Protein AF-0000000071166901 (afdb_homodimer)

pLDDT: mean 94.12, std 5.88, range [45.12, 98.94]

Sequence (712 aa):
MADQLKIGKENVPINIIWLRDNCRCSECYDHDNNSRKITTRQFLKSINTKIQDYTQADNNLYIEWSDGHKSVYDTKWVIDTWTENKIKIEPITCFGEELEKLPTKVSYNNLTQKECLKELIKSILKYGVGIITNAKPTLEATEKLVRFIAQPQETNFGTMWTVGLNENHKDPAYLNGPLIVHNDSTYYNESTGLQVFHMFERDINGKGGLSTIVDGFKVAEILKQENPLHFKNLTEIEIESEYIEPGFHYKCKGPVIKIDPTTKEIYQIRFNIYDRSALPPSRANEFYKSYAHFLEILDREELYWKHGLKPGTVVIYNNWRVLHGRTSFTGKRVFGGCYLSMTEFLSKARTLKLISMADQLKIGKENVPINIIWLRDNCRCSECYDHDNNSRKITTRQFLKSINTKIQDYTQADNNLYIEWSDGHKSVYDTKWVIDTWTENKIKIEPITCFGEELEKLPTKVSYNNLTQKECLKELIKSILKYGVGIITNAKPTLEATEKLVRFIAQPQETNFGTMWTVGLNENHKDPAYLNGPLIVHNDSTYYNESTGLQVFHMFERDINGKGGLSTIVDGFKVAEILKQENPLHFKNLTEIEIESEYIEPGFHYKCKGPVIKIDPTTKEIYQIRFNIYDRSALPPSRANEFYKSYAHFLEILDREELYWKHGLKPGTVVIYNNWRVLHGRTSFTGKRVFGGCYLSMTEFLSKARTLKLIS

Nearest PDB structures (foldseek):
  3o2g-assembly1_A  TM=8.880E-01  e=1.809E-33  Homo sapiens
  6npb-assembly1_A  TM=8.676E-01  e=1.661E-31  Leisingera caerulea
  6npc-assembly1_B  TM=8.577E-01  e=1.012E-28  Leisingera caerulea
  7qtg-assembly1_B-2  TM=7.628E-01  e=5.100E-13  Streptomyces sp. Tu6071
  7qtd-assembly1_B  TM=7.750E-01  e=1.440E-12  Streptomyces sp. Tu6071

Secondary structure (DSSP, 8-state):
--EEEEETTEEEEE-HHHHHHT--STTTEETTTTEE---HHHHHHHTT--EEEEEEETTEEEEEETTS-EEEEEHHHHHHHHTT-----------HHHHHHSS-EEEGGGTTSHHHHHHHHHHHHHHSEEEEES--SSHHHHHHHHTTT-PPPPBTTBSEEEESS----SSGGGSSS-EEEE-S-TTSSS--SEEEEEEEEE-TT--B--EEEEEHHHHHHHHHHH-HHHHHHHHH--EEEEEEETTEEEEEEE-SEEE-TTT--EEEE---GGGB-SPPPTTHHHHHHHHHHHHHHHT-GGGEEEE---TT-EEEEETTTEEEEE--B-S-EEEEEEEE-HHHHHHHHHHTTS--/--EEEEETTEEEEE-HHHHHHT--STTTEETTTTEE---HHHHHHHTT--EEEEEEETTEEEEEETTS-EEEEEHHHHHHHHTT-----------HHHHHHSS-EEEGGGTTSHHHHHHHHHHHHHHSEEEEES--SSHHHHHHHHTTT-PPPPBTTBSEEEESS----SSGGGSSS-EEEE-S-TTSSS--SEEEEEEEEE-TT--B--EEEEEHHHHHHHHHHH-HHHHHHHHH--EEEEEEETTEEEEEEE-SEEE-TTT--EEEE---GGGB-SPPPTTHHHHHHHHHHHHHHHT-GGGEEEE---TT-EEEEETTTEEEEE--B-S-EEEEEEEE-HHHHHHHHHHTTS--

Structure (mmCIF, N/CA/C/O backbone):
data_AF-0000000071166901-model_v1
#
loop_
_entity.id
_entity.type
_entity.pdbx_description
1 polymer 'Trimethyllysine dioxygenase, mitochondrial'
#
loop_
_atom_site.group_PDB
_atom_site.id
_atom_site.type_symbol
_atom_site.label_atom_id
_atom_site.label_alt_id
_atom_site.label_comp_id
_atom_site.label_asym_id
_atom_site.label_entity_id
_atom_site.label_seq_id
_atom_site.pdbx_PDB_ins_code
_atom_site.Cartn_x
_atom_site.Cartn_y
_atom_site.Cartn_z
_atom_site.occupancy
_atom_site.B_iso_or_equiv
_atom_site.auth_seq_id
_atom_site.auth_comp_id
_atom_site.auth_asym_id
_atom_site.auth_atom_id
_atom_site.pdbx_PDB_model_num
ATOM 1 N N . MET A 1 1 ? -1.832 8.367 34.094 1 45.12 1 MET A N 1
ATOM 2 C CA . MET A 1 1 ? -3.184 8.25 34.625 1 45.12 1 MET A CA 1
ATOM 3 C C . MET A 1 1 ? -4.18 9.039 33.781 1 45.12 1 MET A C 1
ATOM 5 O O . MET A 1 1 ? -3.887 10.156 33.375 1 45.12 1 MET A O 1
ATOM 9 N N . ALA A 1 2 ? -5.094 8.273 33.25 1 58.12 2 ALA A N 1
ATOM 10 C CA . ALA A 1 2 ? -6.152 8.914 32.469 1 58.12 2 ALA A CA 1
ATOM 11 C C . ALA A 1 2 ? -6.84 10.008 33.281 1 58.12 2 ALA A C 1
ATOM 13 O O . ALA A 1 2 ? -7.156 9.812 34.438 1 58.12 2 ALA A O 1
ATOM 14 N N . ASP A 1 3 ? -6.656 11.211 32.75 1 73.38 3 ASP A N 1
ATOM 15 C CA . ASP A 1 3 ? -7.461 12.281 33.344 1 73.38 3 ASP A CA 1
ATOM 16 C C . ASP A 1 3 ? -8.953 12.039 33.125 1 73.38 3 ASP A C 1
ATOM 18 O O . ASP A 1 3 ? -9.328 11.195 32.281 1 73.38 3 ASP A O 1
ATOM 22 N N . GLN A 1 4 ? -9.68 12.25 34.125 1 79.5 4 GLN A N 1
ATOM 23 C CA . GLN A 1 4 ? -11.133 12.117 34 1 79.5 4 GLN A CA 1
ATOM 24 C C . GLN A 1 4 ? -11.812 13.484 33.969 1 79.5 4 GLN A C 1
ATOM 26 O O . GLN A 1 4 ? -11.391 14.406 34.656 1 79.5 4 GLN A O 1
ATOM 31 N N . LEU A 1 5 ? -12.703 13.602 32.969 1 83.12 5 LEU A N 1
ATOM 32 C CA . LEU A 1 5 ? -13.562 14.781 32.938 1 83.12 5 LEU A CA 1
ATOM 33 C C . LEU A 1 5 ? -15.008 14.406 33.25 1 83.12 5 LEU A C 1
ATOM 35 O O . LEU A 1 5 ? -15.5 13.367 32.812 1 83.12 5 LEU A O 1
ATOM 39 N N . LYS A 1 6 ? -15.5 15.086 34.188 1 82.38 6 LYS A N 1
ATOM 40 C CA . LYS A 1 6 ? -16.922 14.875 34.469 1 82.38 6 LYS A CA 1
ATOM 41 C C . LYS A 1 6 ? -17.797 15.5 33.375 1 82.38 6 LYS A C 1
ATOM 43 O O . LYS A 1 6 ? -17.781 16.719 33.188 1 82.38 6 LYS A O 1
ATOM 48 N N . ILE A 1 7 ? -18.391 14.672 32.625 1 78.81 7 ILE A N 1
ATOM 49 C CA . ILE A 1 7 ? -19.312 15.109 31.562 1 78.81 7 ILE A CA 1
ATOM 50 C C . ILE A 1 7 ? -20.719 14.625 31.875 1 78.81 7 ILE A C 1
ATOM 52 O O . ILE A 1 7 ? -21 13.422 31.797 1 78.81 7 ILE A O 1
ATOM 56 N N . GLY A 1 8 ? -21.531 15.664 32.188 1 75.56 8 GLY A N 1
ATOM 57 C CA . GLY A 1 8 ? -22.812 15.258 32.719 1 75.56 8 GLY A CA 1
ATOM 58 C C . GLY A 1 8 ? -22.688 14.453 34 1 75.56 8 GLY A C 1
ATOM 59 O O . GLY A 1 8 ? -22.062 14.891 34.969 1 75.56 8 GLY A O 1
ATOM 60 N N . LYS A 1 9 ? -23.266 13.25 34.031 1 74.88 9 LYS A N 1
ATOM 61 C CA . LYS A 1 9 ? -23.234 12.391 35.219 1 74.88 9 LYS A CA 1
ATOM 62 C C . LYS A 1 9 ? -22.141 11.336 35.094 1 74.88 9 LYS A C 1
ATOM 64 O O . LYS A 1 9 ? -21.969 10.5 36 1 74.88 9 LYS A O 1
ATOM 69 N N . GLU A 1 10 ? -21.406 11.531 33.969 1 77.75 10 GLU A N 1
ATOM 70 C CA . GLU A 1 10 ? -20.438 10.469 33.719 1 77.75 10 GLU A CA 1
ATOM 71 C C . GLU A 1 10 ? -19.016 11 33.781 1 77.75 10 GLU A C 1
ATOM 73 O O . GLU A 1 10 ? -18.75 12.141 33.406 1 77.75 10 GLU A O 1
ATOM 78 N N . ASN A 1 11 ? -18.219 10.227 34.5 1 83 11 ASN A N 1
ATOM 79 C CA . ASN A 1 11 ? -16.781 10.461 34.438 1 83 11 ASN A CA 1
ATOM 80 C C . ASN A 1 11 ? -16.141 9.789 33.219 1 83 11 ASN A C 1
ATOM 82 O O . ASN A 1 11 ? -16.109 8.562 33.156 1 83 11 ASN A O 1
ATOM 86 N N . VAL A 1 12 ? -15.797 10.617 32.312 1 81.44 12 VAL A N 1
ATOM 87 C CA . VAL A 1 12 ? -15.25 10.078 31.078 1 81.44 12 VAL A CA 1
ATOM 88 C C . VAL A 1 12 ? -13.727 10.156 31.109 1 81.44 12 VAL A C 1
ATOM 90 O O . VAL A 1 12 ? -13.156 11.227 31.312 1 81.44 12 VAL A O 1
ATOM 93 N N . PRO A 1 13 ? -13.156 8.969 31.062 1 87.44 13 PRO A N 1
ATOM 94 C CA . PRO A 1 13 ? -11.703 9.008 30.891 1 87.44 13 PRO A CA 1
ATOM 95 C C . PRO A 1 13 ? -11.273 9.648 29.578 1 87.44 13 PRO A C 1
ATOM 97 O O . PRO A 1 13 ? -11.859 9.359 28.531 1 87.44 13 PRO A O 1
ATOM 100 N N . ILE A 1 14 ? -10.453 10.695 29.656 1 89.75 14 ILE A N 1
ATOM 101 C CA . ILE A 1 14 ? -9.977 11.367 28.453 1 89.75 14 ILE A CA 1
ATOM 102 C C . ILE A 1 14 ? -8.516 11.773 28.625 1 89.75 14 ILE A C 1
ATOM 104 O O . ILE A 1 14 ? -8.086 12.086 29.734 1 89.75 14 ILE A O 1
ATOM 108 N N . ASN A 1 15 ? -7.781 11.648 27.656 1 93 15 ASN A N 1
ATOM 109 C CA . ASN A 1 15 ? -6.418 12.172 27.641 1 93 15 ASN A CA 1
ATOM 110 C C . ASN A 1 15 ? -6.387 13.672 27.375 1 93 15 ASN A C 1
ATOM 112 O O . ASN A 1 15 ? -6.859 14.125 26.328 1 93 15 ASN A O 1
ATOM 116 N N . ILE A 1 16 ? -5.777 14.375 28.25 1 92.88 16 ILE A N 1
ATOM 117 C CA . ILE A 1 16 ? -5.816 15.836 28.219 1 92.88 16 ILE 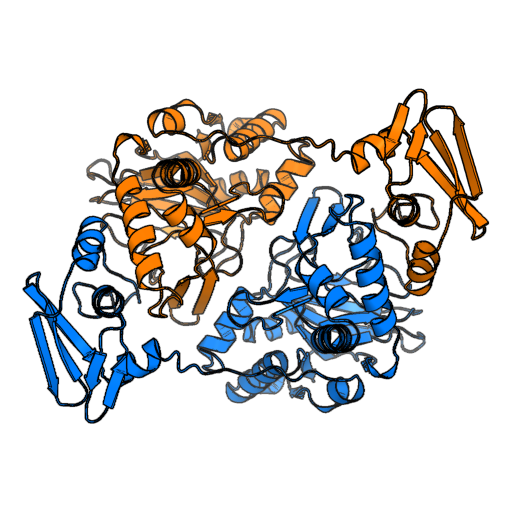A CA 1
ATOM 118 C C . ILE A 1 16 ? -5.008 16.344 27.031 1 92.88 16 ILE A C 1
ATOM 120 O O . ILE A 1 16 ? -5.406 17.312 26.375 1 92.88 16 ILE A O 1
ATOM 124 N N . ILE A 1 17 ? -3.916 15.75 26.781 1 94.56 17 ILE A N 1
ATOM 125 C CA . ILE A 1 17 ? -3.078 16.172 25.672 1 94.56 17 ILE A CA 1
ATOM 126 C C . ILE A 1 17 ? -3.832 15.984 24.359 1 94.56 17 ILE A C 1
ATOM 128 O O . ILE A 1 17 ? -3.826 16.859 23.5 1 94.56 17 ILE A O 1
ATOM 132 N N . TRP A 1 18 ? -4.504 14.812 24.266 1 95.44 18 TRP A N 1
ATOM 133 C CA . TRP A 1 18 ? -5.309 14.531 23.094 1 95.44 18 TRP A CA 1
ATOM 134 C C . TRP A 1 18 ? -6.395 15.586 22.906 1 95.44 18 TRP A C 1
ATOM 136 O O . TRP A 1 18 ? -6.613 16.078 21.797 1 95.44 18 TRP A O 1
ATOM 146 N N . LEU A 1 19 ? -6.992 15.859 23.984 1 95.06 19 LEU A N 1
ATOM 147 C CA . LEU A 1 19 ? -8.078 16.828 23.938 1 95.06 19 LEU A CA 1
ATOM 148 C C . LEU A 1 19 ? -7.57 18.188 23.438 1 95.06 19 LEU A C 1
ATOM 150 O O . LEU A 1 19 ? -8.172 18.781 22.531 1 95.06 19 LEU A O 1
ATOM 154 N N . ARG A 1 20 ? -6.488 18.656 23.906 1 95.81 20 ARG A N 1
ATOM 155 C CA . ARG A 1 20 ? -5.898 19.922 23.5 1 95.81 20 ARG A CA 1
ATOM 156 C C . ARG A 1 20 ? -5.453 19.891 22.047 1 95.81 20 ARG A C 1
ATOM 158 O O . ARG A 1 20 ? -5.703 20.828 21.281 1 95.81 20 ARG A O 1
ATOM 165 N N . ASP A 1 21 ? -4.805 18.812 21.688 1 95.5 21 ASP A N 1
ATOM 166 C CA . ASP A 1 21 ? -4.266 18.641 20.344 1 95.5 21 ASP A CA 1
ATOM 167 C C . ASP A 1 21 ? -5.383 18.609 19.312 1 95.5 21 ASP A C 1
ATOM 169 O O . ASP A 1 21 ? -5.152 18.875 18.125 1 95.5 21 ASP A O 1
ATOM 173 N N . ASN A 1 22 ? -6.594 18.281 19.734 1 95.69 22 ASN A N 1
ATOM 174 C CA . ASN A 1 22 ? -7.707 18.156 18.797 1 95.69 22 ASN A CA 1
ATOM 175 C C . ASN A 1 22 ? -8.711 19.297 18.984 1 95.69 22 ASN A C 1
ATOM 177 O O . ASN A 1 22 ? -9.906 19.125 18.703 1 95.69 22 ASN A O 1
ATOM 181 N N . CYS A 1 23 ? -8.219 20.391 19.516 1 96 23 CYS A N 1
ATOM 182 C CA . CYS A 1 23 ? -9.062 21.578 19.547 1 96 23 CYS A CA 1
ATOM 183 C C . CYS A 1 23 ? -9.57 21.906 18.156 1 96 23 CYS A C 1
ATOM 185 O O . CYS A 1 23 ? -8.812 21.859 17.172 1 96 23 CYS A O 1
ATOM 187 N N . ARG A 1 24 ? -10.828 22.297 18.031 1 93.69 24 ARG A N 1
ATOM 188 C CA . ARG A 1 24 ? -11.461 22.516 16.734 1 93.69 24 ARG A CA 1
ATOM 189 C C . ARG A 1 24 ? -11.82 23.984 16.547 1 93.69 24 ARG A C 1
ATOM 191 O O . ARG A 1 24 ? -12.641 24.328 15.695 1 93.69 24 ARG A O 1
ATOM 198 N N . CYS A 1 25 ? -11.219 24.828 17.359 1 95.31 25 CYS A N 1
ATOM 199 C CA . CYS A 1 25 ? -11.492 26.25 17.156 1 95.31 25 CYS A CA 1
ATOM 200 C C . CYS A 1 25 ? -10.875 26.734 15.852 1 95.31 25 CYS A C 1
ATOM 202 O O . CYS A 1 25 ? -10.102 26.016 15.211 1 95.31 25 CYS A O 1
ATOM 204 N N . SER A 1 26 ? -11.156 27.938 15.375 1 93.56 26 SER A N 1
ATOM 205 C CA . SER A 1 26 ? -10.758 28.469 14.07 1 93.56 26 SER A CA 1
ATOM 206 C C . SER A 1 26 ? -9.25 28.688 14.008 1 93.56 26 SER A C 1
ATOM 208 O O . SER A 1 26 ? -8.664 28.734 12.922 1 93.56 26 SER A O 1
ATOM 210 N N . GLU A 1 27 ? -8.586 28.781 15.18 1 93.5 27 GLU A N 1
ATOM 211 C CA . GLU A 1 27 ? -7.137 28.953 15.219 1 93.5 27 GLU A CA 1
ATOM 212 C C . GLU A 1 27 ? -6.414 27.625 15.055 1 93.5 27 GLU A C 1
ATOM 214 O O . GLU A 1 27 ? -5.266 27.594 14.609 1 93.5 27 GLU A O 1
ATOM 219 N N . CYS A 1 28 ? -7.148 26.562 15.391 1 95.38 28 CYS A N 1
ATOM 220 C CA . CYS A 1 28 ? -6.477 25.266 15.484 1 95.38 28 CYS A CA 1
ATOM 221 C C . CYS A 1 28 ? -6.887 24.359 14.336 1 95.38 28 CYS A C 1
ATOM 223 O O . CYS A 1 28 ? -6.195 23.391 14.031 1 95.38 28 CYS A O 1
ATOM 225 N N . TYR A 1 29 ? -8.016 24.672 13.75 1 95 29 TYR A N 1
ATOM 226 C CA . TYR A 1 29 ? -8.555 23.766 12.742 1 95 29 TYR A CA 1
ATOM 227 C C . TYR A 1 29 ? -9.227 24.531 11.617 1 95 29 TYR A C 1
ATOM 229 O O . TYR A 1 29 ? -10.016 25.438 11.867 1 95 29 TYR A O 1
ATOM 237 N N . ASP A 1 30 ? -8.82 24.188 10.391 1 93.38 30 ASP A N 1
ATOM 238 C CA . ASP A 1 30 ? -9.461 24.75 9.195 1 93.38 30 ASP A CA 1
ATOM 239 C C . ASP A 1 30 ? -10.664 23.922 8.781 1 93.38 30 ASP A C 1
ATOM 241 O O . ASP A 1 30 ? -10.516 22.875 8.125 1 93.38 30 ASP A O 1
ATOM 245 N N . HIS A 1 31 ? -11.828 24.344 9.047 1 92.38 31 HIS A N 1
ATOM 246 C CA . HIS A 1 31 ? -13.055 23.578 8.805 1 92.38 31 HIS A CA 1
ATOM 247 C C . HIS A 1 31 ? -13.383 23.531 7.312 1 92.38 31 HIS A C 1
ATOM 249 O O . HIS A 1 31 ? -14.094 22.625 6.859 1 92.38 31 HIS A O 1
ATOM 255 N N . ASP A 1 32 ? -12.883 24.484 6.59 1 89.44 32 ASP A N 1
ATOM 256 C CA . ASP A 1 32 ? -13.117 24.469 5.148 1 89.44 32 ASP A CA 1
ATOM 257 C C . ASP A 1 32 ? -12.297 23.391 4.461 1 89.44 32 ASP A C 1
ATOM 259 O O . ASP A 1 32 ? -12.781 22.719 3.545 1 89.44 32 ASP A O 1
ATOM 263 N N . ASN A 1 33 ? -11.094 23.188 4.984 1 88.94 33 ASN A N 1
ATOM 264 C CA . ASN A 1 33 ? -10.18 22.25 4.359 1 88.94 33 ASN A CA 1
ATOM 265 C C . ASN A 1 33 ? -10.055 20.969 5.176 1 88.94 33 ASN A C 1
ATOM 267 O O . ASN A 1 33 ? -9.359 20.031 4.773 1 88.94 33 ASN A O 1
ATOM 271 N N . ASN A 1 34 ? -10.758 20.906 6.266 1 91.94 34 ASN A N 1
ATOM 272 C CA . ASN A 1 34 ? -10.711 19.75 7.152 1 91.94 34 ASN A CA 1
ATOM 273 C C . ASN A 1 34 ? -9.273 19.375 7.516 1 91.94 34 ASN A C 1
ATOM 275 O O . ASN A 1 34 ? -8.867 18.234 7.371 1 91.94 34 ASN A O 1
ATOM 279 N N . SER A 1 35 ? -8.531 20.344 7.93 1 92.25 35 SER A N 1
ATOM 280 C CA . SER A 1 35 ? -7.129 20.125 8.25 1 92.25 35 SER A CA 1
ATOM 281 C C . SER A 1 35 ? -6.723 20.891 9.508 1 92.25 35 SER A C 1
ATOM 283 O O . SER A 1 35 ? -7.32 21.906 9.844 1 92.25 35 SER A O 1
ATOM 285 N N . ARG A 1 36 ? -5.672 20.438 10.094 1 93.75 36 ARG A N 1
ATOM 286 C CA . ARG A 1 36 ? -5.133 21.078 11.281 1 93.75 36 ARG A CA 1
ATOM 287 C C . ARG A 1 36 ? -4.336 22.328 10.914 1 93.75 36 ARG A C 1
ATOM 289 O O . ARG A 1 36 ? -3.629 22.344 9.898 1 93.75 36 ARG A O 1
ATOM 296 N N . LYS A 1 37 ? -4.582 23.312 11.688 1 92.06 37 LYS A N 1
ATOM 297 C CA . LYS A 1 37 ? -3.707 24.484 11.664 1 92.06 37 LYS A CA 1
ATOM 298 C C . LYS A 1 37 ? -2.709 24.453 12.82 1 92.06 37 LYS A C 1
ATOM 300 O O . LYS A 1 37 ? -3.074 24.688 13.969 1 92.06 37 LYS A O 1
ATOM 305 N N . ILE A 1 38 ? -1.485 24.156 12.469 1 90.19 38 ILE A N 1
ATOM 306 C CA . ILE A 1 38 ? -0.568 23.922 13.586 1 90.19 38 ILE A CA 1
ATOM 307 C C . ILE A 1 38 ? 0.869 24.156 13.125 1 90.19 38 ILE A C 1
ATOM 309 O O . ILE A 1 38 ? 1.218 23.859 11.977 1 90.19 38 ILE A O 1
ATOM 313 N N . THR A 1 39 ? 1.637 24.75 14.023 1 88.56 39 THR A N 1
ATOM 314 C CA . THR A 1 39 ? 3.084 24.828 13.852 1 88.56 39 THR A CA 1
ATOM 315 C C . THR A 1 39 ? 3.795 23.906 14.836 1 88.56 39 THR A C 1
ATOM 317 O O . THR A 1 39 ? 3.182 23.406 15.789 1 88.56 39 THR A O 1
ATOM 320 N N . THR A 1 40 ? 5.062 23.672 14.555 1 90.06 40 THR A N 1
ATOM 321 C CA . THR A 1 40 ? 5.859 22.859 15.469 1 90.06 40 THR A CA 1
ATOM 322 C C . THR A 1 40 ? 5.844 23.453 16.875 1 90.06 40 THR A C 1
ATOM 324 O O . THR A 1 40 ? 5.625 22.734 17.844 1 90.06 40 THR A O 1
ATOM 327 N N . ARG A 1 41 ? 6.008 24.688 16.938 1 89.81 41 ARG A N 1
ATOM 328 C CA . ARG A 1 41 ? 6.059 25.375 18.219 1 89.81 41 ARG A CA 1
ATOM 329 C C . ARG A 1 41 ? 4.727 25.266 18.953 1 89.81 41 ARG A C 1
ATOM 331 O O . ARG A 1 41 ? 4.695 25.016 20.156 1 89.81 41 ARG A O 1
ATOM 338 N N . GLN A 1 42 ? 3.707 25.453 18.219 1 90.69 42 GLN A N 1
ATOM 339 C CA . GLN A 1 42 ? 2.379 25.328 18.812 1 90.69 42 GLN A CA 1
ATOM 340 C C . GLN A 1 42 ? 2.137 23.922 19.328 1 90.69 42 GLN A C 1
ATOM 342 O O . GLN A 1 42 ? 1.579 23.75 20.422 1 90.69 42 GLN A O 1
ATOM 347 N N . PHE A 1 43 ? 2.537 22.969 18.562 1 93.88 43 PHE A N 1
ATOM 348 C CA . PHE A 1 43 ? 2.365 21.578 19 1 93.88 43 PHE A CA 1
ATOM 349 C C . PHE A 1 43 ? 3.154 21.312 20.266 1 93.88 43 PHE A C 1
ATOM 351 O O . PHE A 1 43 ? 2.625 20.734 21.219 1 93.88 43 PHE A O 1
ATOM 358 N N . LEU A 1 44 ? 4.43 21.734 20.297 1 93.75 44 LEU A N 1
ATOM 359 C CA . LEU A 1 44 ? 5.305 21.5 21.438 1 93.75 44 LEU A CA 1
ATOM 360 C C . LEU A 1 44 ? 4.773 22.188 22.688 1 93.75 44 LEU A C 1
ATOM 362 O O . LEU A 1 44 ? 4.926 21.688 23.797 1 93.75 44 LEU A O 1
ATOM 366 N N . LYS A 1 45 ? 4.152 23.266 22.469 1 91.56 45 LYS A N 1
ATOM 367 C CA . LYS A 1 45 ? 3.531 23.969 23.594 1 91.56 45 LYS A CA 1
ATOM 368 C C . LYS A 1 45 ? 2.293 23.234 24.094 1 91.56 45 LYS A C 1
ATOM 370 O O . LYS A 1 45 ? 2.072 23.109 25.297 1 91.56 45 LYS A O 1
ATOM 375 N N . SER A 1 46 ? 1.569 22.688 23.219 1 90.38 46 SER A N 1
ATOM 376 C CA . SER A 1 46 ? 0.286 22.078 23.547 1 90.38 46 SER A CA 1
ATOM 377 C C . SER A 1 46 ? 0.473 20.797 24.359 1 90.38 46 SER A C 1
ATOM 379 O O . SER A 1 46 ? -0.382 20.438 25.172 1 90.38 46 SER A O 1
ATOM 381 N N . ILE A 1 47 ? 1.601 20.172 24.234 1 90.88 47 ILE A N 1
ATOM 382 C CA . ILE A 1 47 ? 1.802 18.891 24.891 1 90.88 47 ILE A CA 1
ATOM 383 C C . ILE A 1 47 ? 2.043 19.094 26.391 1 90.88 47 ILE A C 1
ATOM 385 O O . ILE A 1 47 ? 1.983 18.156 27.172 1 90.88 47 ILE A O 1
ATOM 389 N N . ASN A 1 48 ? 2.273 20.297 26.75 1 90.81 48 ASN A N 1
ATOM 390 C CA . ASN A 1 48 ? 2.572 20.578 28.156 1 90.81 48 ASN A CA 1
ATOM 391 C C . ASN A 1 48 ? 1.448 21.375 28.812 1 90.81 48 ASN A C 1
ATOM 393 O O . ASN A 1 48 ? 1.614 21.891 29.922 1 90.81 48 ASN A O 1
ATOM 397 N N . THR A 1 49 ? 0.369 21.391 28.25 1 91.81 49 THR A N 1
ATOM 398 C CA . THR A 1 49 ? -0.732 22.188 28.781 1 91.81 49 THR A CA 1
ATOM 399 C C . THR A 1 49 ? -1.553 21.375 29.781 1 91.81 49 THR A C 1
ATOM 401 O O . THR A 1 49 ? -1.573 20.141 29.719 1 91.81 49 THR A O 1
ATOM 404 N N . LYS A 1 50 ? -2.176 22.062 30.688 1 93.38 50 LYS A N 1
ATOM 405 C CA . LYS A 1 50 ? -3.09 21.5 31.672 1 93.38 50 LYS A CA 1
ATOM 406 C C . LYS A 1 50 ? -4.449 22.188 31.625 1 93.38 50 LYS A C 1
ATOM 408 O O . LYS A 1 50 ? -4.57 23.297 31.094 1 93.38 50 LYS A O 1
ATOM 413 N N . ILE A 1 51 ? -5.418 21.516 32.125 1 93.44 51 ILE A N 1
ATOM 414 C CA . ILE A 1 51 ? -6.727 22.141 32.25 1 93.44 51 ILE A CA 1
ATOM 415 C C . ILE A 1 51 ? -6.734 23.078 33.469 1 93.44 51 ILE A C 1
ATOM 417 O O . ILE A 1 51 ? -6.426 22.656 34.594 1 93.44 51 ILE A O 1
ATOM 421 N N . GLN A 1 52 ? -6.988 24.297 33.188 1 94.12 52 GLN A N 1
ATOM 422 C CA . GLN A 1 52 ? -7.133 25.25 34.281 1 94.12 52 GLN A CA 1
ATOM 423 C C . GLN A 1 52 ? -8.555 25.25 34.844 1 94.12 52 GLN A C 1
ATOM 425 O O . GLN A 1 52 ? -8.75 25.344 36.062 1 94.12 52 GLN A O 1
ATOM 430 N N . ASP A 1 53 ? -9.523 25.219 33.969 1 92.06 53 ASP A N 1
ATOM 431 C CA . ASP A 1 53 ? -10.945 25.156 34.312 1 92.06 53 ASP A CA 1
ATOM 432 C C . ASP A 1 53 ? -11.766 24.609 33.125 1 92.06 53 ASP A C 1
ATOM 434 O O . ASP A 1 53 ? -11.328 24.656 31.984 1 92.06 53 ASP A O 1
ATOM 438 N N . TYR A 1 54 ? -12.867 23.953 33.469 1 91.12 54 TYR A N 1
ATOM 439 C CA . TYR A 1 54 ? -13.766 23.531 32.406 1 91.12 54 TYR A CA 1
ATOM 440 C C . TYR A 1 54 ? -15.211 23.516 32.875 1 91.12 54 TYR A C 1
ATOM 442 O O . TYR A 1 54 ? -15.469 23.312 34.062 1 91.12 54 TYR A O 1
ATOM 450 N N . THR A 1 55 ? -16.109 23.844 32.031 1 90.88 55 THR A N 1
ATOM 451 C CA . THR A 1 55 ? -17.531 23.828 32.281 1 90.88 55 THR A CA 1
ATOM 452 C C . THR A 1 55 ? -18.297 23.156 31.141 1 90.88 55 THR A C 1
ATOM 454 O O . THR A 1 55 ? -17.797 23.078 30.016 1 90.88 55 THR A O 1
ATOM 457 N N . GLN A 1 56 ? -19.328 22.531 31.484 1 90 56 GLN A N 1
ATOM 458 C CA . GLN A 1 56 ? -20.203 21.938 30.484 1 90 56 GLN A CA 1
ATOM 459 C C . GLN A 1 56 ? -21.547 22.672 30.438 1 90 56 GLN A C 1
ATOM 461 O O . GLN A 1 56 ? -22.172 22.906 31.469 1 90 56 GLN A O 1
ATOM 466 N N . ALA A 1 57 ? -21.938 23.078 29.172 1 87.56 57 ALA A N 1
ATOM 467 C CA . ALA A 1 57 ? -23.25 23.703 28.969 1 87.56 57 ALA A CA 1
ATOM 468 C C . ALA A 1 57 ? -23.734 23.469 27.531 1 87.56 57 ALA A C 1
ATOM 470 O O . ALA A 1 57 ? -22.953 23.484 26.594 1 87.56 57 ALA A O 1
ATOM 471 N N . ASP A 1 58 ? -25.109 23.344 27.281 1 86.81 58 ASP A N 1
ATOM 472 C CA . ASP A 1 58 ? -25.781 23.281 25.984 1 86.81 58 ASP A CA 1
ATOM 473 C C . ASP A 1 58 ? -25.078 22.281 25.062 1 86.81 58 ASP A C 1
ATOM 475 O O . ASP A 1 58 ? -24.766 22.609 23.922 1 86.81 58 ASP A O 1
ATOM 479 N N . ASN A 1 59 ? -24.625 21.125 25.516 1 89.5 59 ASN A N 1
ATOM 480 C CA . ASN A 1 59 ? -24.016 20.047 24.766 1 89.5 59 ASN A CA 1
ATOM 481 C C . ASN A 1 59 ? -22.562 20.359 24.406 1 89.5 59 ASN A C 1
ATOM 483 O O . ASN A 1 59 ? -21.953 19.688 23.578 1 89.5 59 ASN A O 1
ATOM 487 N N . ASN A 1 60 ? -22.062 21.453 25.062 1 94 60 ASN A N 1
ATOM 488 C CA . ASN A 1 60 ? -20.688 21.859 24.797 1 94 60 ASN A CA 1
ATOM 489 C C . ASN A 1 60 ? -19.812 21.719 26.047 1 94 60 ASN A C 1
ATOM 491 O O . ASN A 1 60 ? -20.297 21.875 27.172 1 94 60 ASN A O 1
ATOM 495 N N . LEU A 1 61 ? -18.609 21.391 25.781 1 93.62 61 LEU A N 1
ATOM 496 C CA . LEU A 1 61 ? -17.562 21.406 26.781 1 93.62 61 LEU A CA 1
ATOM 497 C C . LEU A 1 61 ? -16.625 22.609 26.578 1 93.62 61 LEU A C 1
ATOM 499 O O . LEU A 1 61 ? -16.047 22.766 25.5 1 93.62 61 LEU A O 1
ATOM 503 N N . TYR A 1 62 ? -16.609 23.484 27.562 1 95.12 62 TYR A N 1
ATOM 504 C CA . TYR A 1 62 ? -15.734 24.672 27.547 1 95.12 62 TYR A CA 1
ATOM 505 C C . TYR A 1 62 ? -14.5 24.453 28.406 1 95.12 62 TYR A C 1
ATOM 507 O O . TYR A 1 62 ? -14.609 24.172 29.594 1 95.12 62 TYR A O 1
ATOM 515 N N . ILE A 1 63 ? -13.336 24.594 27.797 1 95.5 63 ILE A N 1
ATOM 516 C CA . ILE A 1 63 ? -12.117 24.344 28.547 1 95.5 63 ILE A CA 1
ATOM 517 C C . ILE A 1 63 ? -11.188 25.547 28.453 1 95.5 63 ILE A C 1
ATOM 519 O O . ILE A 1 63 ? -10.992 26.109 27.359 1 95.5 63 ILE A O 1
ATOM 523 N N . GLU A 1 64 ? -10.688 25.938 29.562 1 96.5 64 GLU A N 1
ATOM 524 C CA . GLU A 1 64 ? -9.594 26.906 29.641 1 96.5 64 GLU A CA 1
ATOM 525 C C . GLU A 1 64 ? -8.273 26.203 29.969 1 96.5 64 GLU A C 1
ATOM 527 O O . GLU A 1 64 ? -8.18 25.469 30.953 1 96.5 64 GLU A O 1
ATOM 532 N N . TRP A 1 65 ? -7.324 26.531 29.141 1 96.19 65 TRP A N 1
ATOM 533 C CA . TRP A 1 65 ? -6.055 25.828 29.266 1 96.19 65 TRP A CA 1
ATOM 534 C C . TRP A 1 65 ? -5.023 26.688 29.984 1 96.19 65 TRP A C 1
ATOM 536 O O . TRP A 1 65 ? -5.156 27.906 30.047 1 96.19 65 TRP A O 1
ATOM 546 N N . SER A 1 66 ? -3.969 26.062 30.484 1 95.88 66 SER A N 1
ATOM 547 C CA . SER A 1 66 ? -2.934 26.719 31.281 1 95.88 66 SER A CA 1
ATOM 548 C C . SER A 1 66 ? -2.117 27.688 30.438 1 95.88 66 SER A C 1
ATOM 550 O O . SER A 1 66 ? -1.435 28.562 30.984 1 95.88 66 SER A O 1
ATOM 552 N N . ASP A 1 67 ? -2.141 27.531 29.141 1 92.75 67 ASP A N 1
ATOM 553 C CA . ASP A 1 67 ? -1.403 28.438 28.281 1 92.75 67 ASP A CA 1
ATOM 554 C C . ASP A 1 67 ? -2.273 29.625 27.844 1 92.75 67 ASP A C 1
ATOM 556 O O . ASP A 1 67 ? -1.876 30.406 27 1 92.75 67 ASP A O 1
ATOM 560 N N . GLY A 1 68 ? -3.451 29.656 28.312 1 94.19 68 GLY A N 1
ATOM 561 C CA . GLY A 1 68 ? -4.34 30.766 28.031 1 94.19 68 GLY A CA 1
ATOM 562 C C . GLY A 1 68 ? -5.309 30.484 26.891 1 94.19 68 GLY A C 1
ATOM 563 O O . GLY A 1 68 ? -6.234 31.266 26.656 1 94.19 68 GLY A O 1
ATOM 564 N N . HIS A 1 69 ? -5.199 29.422 26.188 1 95.25 69 HIS A N 1
ATOM 565 C CA . HIS A 1 69 ? -6.09 29.016 25.094 1 95.25 69 HIS A CA 1
ATOM 566 C C . HIS A 1 69 ? -7.449 28.578 25.641 1 95.25 69 HIS A C 1
ATOM 568 O O . HIS A 1 69 ? -7.555 28.141 26.781 1 95.25 69 HIS A O 1
ATOM 574 N N . LYS A 1 70 ? -8.438 28.781 24.812 1 96.38 70 LYS A N 1
ATOM 575 C CA . LYS A 1 70 ? -9.789 28.328 25.141 1 96.38 70 LYS A CA 1
ATOM 576 C C . LYS A 1 70 ? -10.352 27.453 24.016 1 96.38 70 LYS A C 1
ATOM 578 O O . LYS A 1 70 ? -10.164 27.75 22.828 1 96.38 70 LYS A O 1
ATOM 583 N N . SER A 1 71 ? -10.914 26.375 24.484 1 96.31 71 SER A N 1
ATOM 584 C CA . SER A 1 71 ? -11.5 25.438 23.531 1 96.31 71 SER A CA 1
ATOM 585 C C . SER A 1 71 ? -12.977 25.203 23.812 1 96.31 71 SER A C 1
ATOM 587 O O . SER A 1 71 ? -13.398 25.234 24.984 1 96.31 71 SER A O 1
ATOM 589 N N . VAL A 1 72 ? -13.734 25 22.766 1 96.12 72 VAL A N 1
ATOM 590 C CA . VAL A 1 72 ? -15.117 24.562 22.844 1 96.12 72 VAL A CA 1
ATOM 591 C C . VAL A 1 72 ? -15.289 23.281 22.031 1 96.12 72 VAL A C 1
ATOM 593 O O . VAL A 1 72 ? -14.945 23.234 20.844 1 96.12 72 VAL A O 1
ATOM 596 N N . TYR A 1 73 ? -15.789 22.266 22.734 1 94.81 73 TYR A N 1
ATOM 597 C CA . TYR A 1 73 ? -16.031 20.984 22.062 1 94.81 73 TYR A CA 1
ATOM 598 C C . TYR A 1 73 ? -17.5 20.609 22.125 1 94.81 73 TYR A C 1
ATOM 600 O O . TYR A 1 73 ? -18.172 20.875 23.125 1 94.81 73 TYR A O 1
ATOM 608 N N . ASP A 1 74 ? -17.969 19.984 21.062 1 94 74 ASP A N 1
ATOM 609 C CA . ASP A 1 74 ? -19.203 19.219 21.188 1 94 74 ASP A CA 1
ATOM 610 C C . ASP A 1 74 ? -19 18 22.078 1 94 74 ASP A C 1
ATOM 612 O O . ASP A 1 74 ? -18.125 17.172 21.812 1 94 74 ASP A O 1
ATOM 616 N N . THR A 1 75 ? -19.812 17.922 23.094 1 92.06 75 THR A N 1
ATOM 617 C CA . THR A 1 75 ? -19.641 16.875 24.094 1 92.06 75 THR A CA 1
ATOM 618 C C . THR A 1 75 ? -19.75 15.492 23.453 1 92.06 75 THR A C 1
ATOM 620 O O . THR A 1 75 ? -18.938 14.602 23.734 1 92.06 75 THR A O 1
ATOM 623 N N . LYS A 1 76 ? -20.734 15.305 22.672 1 90.75 76 LYS A N 1
ATOM 624 C CA . LYS A 1 76 ? -20.938 14.023 22 1 90.75 76 LYS A CA 1
ATOM 625 C C . LYS A 1 76 ? -19.734 13.672 21.109 1 90.75 76 LYS A C 1
ATOM 627 O O . LYS A 1 76 ? -19.312 12.516 21.062 1 90.75 76 LYS A O 1
ATOM 632 N N . TRP A 1 77 ? -19.203 14.625 20.438 1 92.88 77 TRP A N 1
ATOM 633 C CA . TRP A 1 77 ? -18.047 14.414 19.578 1 92.88 77 TRP A CA 1
ATOM 634 C C . TRP A 1 77 ? -16.859 13.914 20.391 1 92.88 77 TRP A C 1
ATOM 636 O O . TRP A 1 77 ? -16.156 12.984 19.969 1 92.88 77 TRP A O 1
ATOM 646 N N . VAL A 1 78 ? -16.656 14.508 21.531 1 92.56 78 VAL A N 1
ATOM 647 C CA . VAL A 1 78 ? -15.531 14.141 22.391 1 92.56 78 VAL A CA 1
ATOM 648 C C . VAL A 1 78 ? -15.68 12.695 22.844 1 92.56 78 VAL A C 1
ATOM 650 O O . VAL A 1 78 ? -14.75 11.891 22.719 1 92.56 78 VAL A O 1
ATOM 653 N N . ILE A 1 79 ? -16.859 12.375 23.297 1 89.75 79 ILE A N 1
ATOM 654 C CA . ILE A 1 79 ? -17.109 11.047 23.844 1 89.75 79 ILE A CA 1
ATOM 655 C C . ILE A 1 79 ? -17.031 10.008 22.719 1 89.75 79 ILE A C 1
ATOM 657 O O . ILE A 1 79 ? -16.328 8.992 22.859 1 89.75 79 ILE A O 1
ATOM 661 N N . ASP A 1 80 ? -17.656 10.32 21.609 1 90.75 80 ASP A N 1
ATOM 662 C CA . ASP A 1 80 ? -17.688 9.375 20.5 1 90.75 80 ASP A CA 1
ATOM 663 C C . ASP A 1 80 ? -16.281 9.148 19.938 1 90.75 80 ASP A C 1
ATOM 665 O O . ASP A 1 80 ? -15.922 8.008 19.625 1 90.75 80 ASP A O 1
ATOM 669 N N . THR A 1 81 ? -15.531 10.172 19.828 1 92 81 THR A N 1
ATOM 670 C CA . THR A 1 81 ? -14.195 10.07 19.25 1 92 81 THR A CA 1
ATOM 671 C C . THR A 1 81 ? -13.25 9.344 20.203 1 92 81 THR A C 1
ATOM 673 O O . THR A 1 81 ? -12.5 8.453 19.781 1 92 81 THR A O 1
ATOM 676 N N . TRP A 1 82 ? -13.328 9.672 21.469 1 89.94 82 TRP A N 1
ATOM 677 C CA . TRP A 1 82 ? -12.414 9.078 22.453 1 89.94 82 TRP A CA 1
ATOM 678 C C . TRP A 1 82 ? -12.719 7.598 22.641 1 89.94 82 TRP A C 1
ATOM 680 O O . TRP A 1 82 ? -11.805 6.793 22.859 1 89.94 82 TRP A O 1
ATOM 690 N N . THR A 1 83 ? -14.023 7.273 22.547 1 87.5 83 THR A N 1
ATOM 691 C CA . THR A 1 83 ? -14.398 5.879 22.781 1 87.5 83 THR A CA 1
ATOM 692 C C . THR A 1 83 ? -14.406 5.098 21.469 1 87.5 83 THR A C 1
ATOM 694 O O . THR A 1 83 ? -14.82 3.939 21.438 1 87.5 83 THR A O 1
ATOM 697 N N . GLU A 1 84 ? -14.055 5.742 20.406 1 86.25 84 GLU A N 1
ATOM 698 C CA . GLU A 1 84 ? -13.945 5.125 19.094 1 86.25 84 GLU A CA 1
ATOM 699 C C . GLU A 1 84 ? -15.266 4.492 18.656 1 86.25 84 GLU A C 1
ATOM 701 O O . GLU A 1 84 ? -15.289 3.354 18.188 1 86.25 84 GLU A O 1
ATOM 706 N N . ASN A 1 85 ? -16.266 5.25 18.938 1 85.12 85 ASN A N 1
ATOM 707 C CA . ASN A 1 85 ? -17.562 4.82 18.438 1 85.12 85 ASN A CA 1
ATOM 708 C C . ASN A 1 85 ? -17.656 4.98 16.922 1 85.12 85 ASN A C 1
ATOM 710 O O . ASN A 1 85 ? -17.797 6.098 16.422 1 85.12 85 ASN A O 1
ATOM 714 N N . LYS A 1 86 ? -17.5 3.867 16.156 1 86.12 86 LYS A N 1
ATOM 715 C CA . LYS A 1 86 ? -17.406 3.912 14.703 1 86.12 86 LYS A CA 1
ATOM 716 C C . LYS A 1 86 ? -18.484 3.047 14.047 1 86.12 86 LYS A C 1
ATOM 718 O O . LYS A 1 86 ? -18.969 2.088 14.656 1 86.12 86 LYS A O 1
ATOM 723 N N . ILE A 1 87 ? -18.844 3.576 12.961 1 90 87 ILE A N 1
ATOM 724 C CA . ILE A 1 87 ? -19.672 2.746 12.094 1 90 87 ILE A CA 1
ATOM 725 C C . ILE A 1 87 ? -18.797 1.709 11.391 1 90 87 ILE A C 1
ATOM 727 O O . ILE A 1 87 ? -17.766 2.049 10.812 1 90 87 ILE A O 1
ATOM 731 N N . LYS A 1 88 ? -19.203 0.458 11.57 1 90.75 88 LYS A N 1
ATOM 732 C CA . LYS A 1 88 ? -18.438 -0.601 10.914 1 90.75 88 LYS A CA 1
ATOM 733 C C . LYS A 1 88 ? -19.359 -1.688 10.367 1 90.75 88 LYS A C 1
ATOM 735 O O . LYS A 1 88 ? -20.438 -1.917 10.906 1 90.75 88 LYS A O 1
ATOM 740 N N . ILE A 1 89 ? -18.953 -2.209 9.297 1 93.62 89 ILE A N 1
ATOM 741 C CA . ILE A 1 89 ? -19.562 -3.43 8.766 1 93.62 89 ILE A CA 1
ATOM 742 C C . ILE A 1 89 ? -18.625 -4.617 9.031 1 93.62 89 ILE A C 1
ATOM 744 O O . ILE A 1 89 ? -17.531 -4.691 8.469 1 93.62 89 ILE A O 1
ATOM 748 N N . GLU A 1 90 ? -19.078 -5.492 9.82 1 94.31 90 GLU A N 1
ATOM 749 C CA . GLU A 1 90 ? -18.266 -6.656 10.164 1 94.31 90 GLU A CA 1
ATOM 750 C C . GLU A 1 90 ? -18.312 -7.695 9.047 1 94.31 90 GLU A C 1
ATOM 752 O O . GLU A 1 90 ? -19.375 -8.086 8.586 1 94.31 90 GLU A O 1
ATOM 757 N N . PRO A 1 91 ? -17.172 -8.102 8.648 1 96.88 91 PRO A N 1
ATOM 758 C CA . PRO A 1 91 ? -17.156 -9.18 7.656 1 96.88 91 PRO A CA 1
ATOM 759 C C . PRO A 1 91 ? -17.781 -10.477 8.18 1 96.88 91 PRO A C 1
ATOM 761 O O . PRO A 1 91 ? -17.594 -10.812 9.352 1 96.88 91 PRO A O 1
ATOM 764 N N . ILE A 1 92 ? -18.5 -11.133 7.312 1 97.81 92 ILE A N 1
ATOM 765 C CA . ILE A 1 92 ? -19.031 -12.469 7.598 1 97.81 92 ILE A CA 1
ATOM 766 C C . ILE A 1 92 ? -18.266 -13.508 6.781 1 97.81 92 ILE A C 1
ATOM 768 O O . ILE A 1 92 ? -18.297 -13.477 5.551 1 97.81 92 ILE A O 1
ATOM 772 N N . THR A 1 93 ? -17.578 -14.375 7.477 1 98.19 93 THR A N 1
ATOM 773 C CA . THR A 1 93 ? -16.828 -15.414 6.777 1 98.19 93 THR A CA 1
ATOM 774 C C . THR A 1 93 ? -17.766 -16.5 6.25 1 98.19 93 THR A C 1
ATOM 776 O O . THR A 1 93 ? -18.719 -16.875 6.922 1 98.19 93 THR A O 1
ATOM 779 N N . CYS A 1 94 ? -17.453 -16.969 5.043 1 98.25 94 CYS A N 1
ATOM 780 C CA . CYS A 1 94 ? -18.453 -17.766 4.344 1 98.25 94 CYS A CA 1
ATOM 781 C C . CYS A 1 94 ? -17.828 -19.078 3.838 1 98.25 94 CYS A C 1
ATOM 783 O O . CYS A 1 94 ? -16.703 -19.078 3.338 1 98.25 94 CYS A O 1
ATOM 785 N N . PHE A 1 95 ? -18.641 -20.109 3.934 1 98.06 95 PHE A N 1
ATOM 786 C CA . PHE A 1 95 ? -18.422 -21.297 3.123 1 98.06 95 PHE A CA 1
ATOM 787 C C . PHE A 1 95 ? -18.891 -21.078 1.693 1 98.06 95 PHE A C 1
ATOM 789 O O . PHE A 1 95 ? -19.453 -20.031 1.372 1 98.06 95 PHE A O 1
ATOM 796 N N . GLY A 1 96 ? -18.609 -22.094 0.896 1 97.75 96 GLY A N 1
ATOM 797 C CA . GLY A 1 96 ? -18.938 -21.984 -0.516 1 97.75 96 GLY A CA 1
ATOM 798 C C . GLY A 1 96 ? -20.406 -21.703 -0.767 1 97.75 96 GLY A C 1
ATOM 799 O O . GLY A 1 96 ? -20.75 -20.781 -1.52 1 97.75 96 GLY A O 1
ATOM 800 N N . GLU A 1 97 ? -21.266 -22.406 -0.13 1 97.19 97 GLU A N 1
ATOM 801 C CA . GLU A 1 97 ? -22.703 -22.25 -0.31 1 97.19 97 GLU A CA 1
ATOM 802 C C . GLU A 1 97 ? -23.172 -20.859 0.115 1 97.19 97 GLU A C 1
ATOM 804 O O . GLU A 1 97 ? -24.047 -20.266 -0.518 1 97.19 97 GLU A O 1
ATOM 809 N N . GLU A 1 98 ? -22.562 -20.391 1.118 1 97.88 98 GLU A N 1
ATOM 810 C CA . GLU A 1 98 ? -22.906 -19.062 1.624 1 97.88 98 GLU A CA 1
ATOM 811 C C . GLU A 1 98 ? -22.422 -17.969 0.673 1 97.88 98 GLU A C 1
ATOM 813 O O . GLU A 1 98 ? -23.109 -16.969 0.474 1 97.88 98 GLU A O 1
ATOM 818 N N . LEU A 1 99 ? -21.266 -18.156 0.084 1 97.44 99 LEU A N 1
ATOM 819 C CA . LEU A 1 99 ? -20.766 -17.219 -0.911 1 97.44 99 LEU A CA 1
ATOM 820 C C . LEU A 1 99 ? -21.703 -17.125 -2.104 1 97.44 99 LEU A C 1
ATOM 822 O O . LEU A 1 99 ? -21.844 -16.078 -2.723 1 97.44 99 LEU A O 1
ATOM 826 N N . GLU A 1 100 ? -22.328 -18.188 -2.383 1 96.12 100 GLU A N 1
ATOM 827 C CA . GLU A 1 100 ? -23.266 -18.25 -3.502 1 96.12 100 GLU A CA 1
ATOM 828 C C . GLU A 1 100 ? -24.562 -17.516 -3.17 1 96.12 100 GLU A C 1
ATOM 830 O O . GLU A 1 100 ? -25.109 -16.812 -4.016 1 96.12 100 GLU A O 1
ATOM 835 N N . LYS A 1 101 ? -24.984 -17.578 -1.924 1 96.88 101 LYS A N 1
ATOM 836 C CA . LYS A 1 101 ? -26.359 -17.203 -1.577 1 96.88 101 LYS A CA 1
ATOM 837 C C . LYS A 1 101 ? -26.406 -15.82 -0.946 1 96.88 101 LYS A C 1
ATOM 839 O O . LYS A 1 101 ? -27.375 -15.078 -1.137 1 96.88 101 LYS A O 1
ATOM 844 N N . LEU A 1 102 ? -25.375 -15.461 -0.257 1 96 102 LEU A N 1
ATOM 845 C CA . LEU A 1 102 ? -25.484 -14.32 0.651 1 96 102 LEU A CA 1
ATOM 846 C C . LEU A 1 102 ? -25.172 -13.016 -0.07 1 96 102 LEU A C 1
ATOM 848 O O . LEU A 1 102 ? -25.859 -12.016 0.124 1 96 102 LEU A O 1
ATOM 852 N N . PRO A 1 103 ? -24.203 -12.977 -0.98 1 95.62 103 PRO A N 1
ATOM 853 C CA . PRO A 1 103 ? -23.922 -11.695 -1.637 1 95.62 103 PRO A CA 1
ATOM 854 C C . PRO A 1 103 ? -25.109 -11.156 -2.426 1 95.62 103 PRO A C 1
ATOM 856 O O . PRO A 1 103 ? -25.859 -11.93 -3.027 1 95.62 103 PRO A O 1
ATOM 859 N N . THR A 1 104 ? -25.172 -9.859 -2.402 1 93.44 104 THR A N 1
ATOM 860 C CA . THR A 1 104 ? -26.281 -9.203 -3.084 1 93.44 104 THR A CA 1
ATOM 861 C C . THR A 1 104 ? -26.016 -9.117 -4.586 1 93.44 104 THR A C 1
ATOM 863 O O . THR A 1 104 ? -24.891 -8.883 -5.012 1 93.44 104 THR A O 1
ATOM 866 N N . LYS A 1 105 ? -27.141 -9.273 -5.324 1 95 105 LYS A N 1
ATOM 867 C CA . LYS A 1 105 ? -27.141 -9.055 -6.766 1 95 105 LYS A CA 1
ATOM 868 C C . LYS A 1 105 ? -27.938 -7.809 -7.129 1 95 105 LYS A C 1
ATOM 870 O O . LYS A 1 105 ? -29.094 -7.668 -6.73 1 95 105 LYS A O 1
ATOM 875 N N . VAL A 1 106 ? -27.25 -6.906 -7.801 1 97 106 VAL A N 1
ATOM 876 C CA . VAL A 1 106 ? -27.938 -5.684 -8.195 1 97 106 VAL A CA 1
ATOM 877 C C . VAL A 1 106 ? -27.953 -5.566 -9.719 1 97 106 VAL A C 1
ATOM 879 O O . VAL A 1 106 ? -27.109 -6.16 -10.398 1 97 106 VAL A O 1
ATOM 882 N N . SER A 1 107 ? -28.922 -4.793 -10.227 1 96.38 107 SER A N 1
ATOM 883 C CA . SER A 1 107 ? -29 -4.562 -11.664 1 96.38 107 SER A CA 1
ATOM 884 C C . SER A 1 107 ? -28.203 -3.33 -12.07 1 96.38 107 SER A C 1
ATOM 886 O O . SER A 1 107 ? -28.219 -2.311 -11.383 1 96.38 107 SER A O 1
ATOM 888 N N . TYR A 1 108 ? -27.5 -3.445 -13.156 1 95.88 108 TYR A N 1
ATOM 889 C CA . TYR A 1 108 ? -26.766 -2.316 -13.719 1 95.88 108 TYR A CA 1
ATOM 890 C C . TYR A 1 108 ? -27.656 -1.088 -13.836 1 95.88 108 TYR A C 1
ATOM 892 O O . TYR A 1 108 ? -27.234 0.031 -13.547 1 95.88 108 TYR A O 1
ATOM 900 N N . ASN A 1 109 ? -28.906 -1.265 -14.109 1 94.69 109 ASN A N 1
ATOM 901 C CA . ASN A 1 109 ? -29.844 -0.183 -14.375 1 94.69 109 ASN A CA 1
ATOM 902 C C . ASN A 1 109 ? -30.156 0.612 -13.109 1 94.69 109 ASN A C 1
ATOM 904 O O . ASN A 1 109 ? -30.641 1.739 -13.18 1 94.69 109 ASN A O 1
ATOM 908 N N . ASN A 1 110 ? -29.859 0.04 -12 1 95.38 110 ASN A N 1
ATOM 909 C CA . ASN A 1 110 ? -30.203 0.672 -10.734 1 95.38 110 ASN A CA 1
ATOM 910 C C . ASN A 1 110 ? -28.984 1.257 -10.031 1 95.38 110 ASN A C 1
ATOM 912 O O . ASN A 1 110 ? -29.094 1.836 -8.953 1 95.38 110 ASN A O 1
ATOM 916 N N . LEU A 1 111 ? -27.844 1.195 -10.617 1 94.25 111 LEU A N 1
ATOM 917 C CA . LEU A 1 111 ? -26.594 1.574 -9.945 1 94.25 111 LEU A CA 1
ATOM 918 C C . LEU A 1 111 ? -26.531 3.084 -9.734 1 94.25 111 LEU A C 1
ATOM 920 O O . LEU A 1 111 ? -25.781 3.564 -8.883 1 94.25 111 LEU A O 1
ATOM 924 N N . THR A 1 112 ? -27.312 3.818 -10.562 1 92.38 112 THR A N 1
ATOM 925 C CA . THR A 1 112 ? -27.344 5.27 -10.406 1 92.38 112 THR A CA 1
ATOM 926 C C . THR A 1 112 ? -28.062 5.66 -9.117 1 92.38 112 THR A C 1
ATOM 928 O O . THR A 1 112 ? -27.938 6.793 -8.648 1 92.38 112 THR A O 1
ATOM 931 N N . GLN A 1 113 ? -28.844 4.754 -8.641 1 95.5 113 GLN A N 1
ATOM 932 C CA . GLN A 1 113 ? -29.516 4.984 -7.367 1 95.5 113 GLN A CA 1
ATOM 933 C C . GLN A 1 113 ? -28.562 4.746 -6.195 1 95.5 113 GLN A C 1
ATOM 935 O O . GLN A 1 113 ? -27.984 3.666 -6.07 1 95.5 113 GLN A O 1
ATOM 940 N N . LYS A 1 114 ? -28.531 5.691 -5.352 1 96.06 114 LYS A N 1
ATOM 941 C CA . LYS A 1 114 ? -27.609 5.656 -4.219 1 96.06 114 LYS A CA 1
ATOM 942 C C . LYS A 1 114 ? -27.828 4.402 -3.377 1 96.06 114 LYS A C 1
ATOM 944 O O . LYS A 1 114 ? -26.859 3.773 -2.938 1 96.06 114 LYS A O 1
ATOM 949 N N . GLU A 1 115 ? -28.984 4.035 -3.178 1 96.81 115 GLU A N 1
ATOM 950 C CA . GLU A 1 115 ? -29.297 2.893 -2.324 1 96.81 115 GLU A CA 1
ATOM 951 C C . GLU A 1 115 ? -28.797 1.591 -2.949 1 96.81 115 GLU A C 1
ATOM 953 O O . GLU A 1 115 ? -28.344 0.695 -2.24 1 96.81 115 GLU A O 1
ATOM 958 N N . CYS A 1 116 ? -28.953 1.482 -4.215 1 97.19 116 CYS A N 1
ATOM 959 C CA . CYS A 1 116 ? -28.469 0.295 -4.91 1 97.19 116 CYS A CA 1
ATOM 960 C C . CYS A 1 116 ? -26.953 0.199 -4.828 1 97.19 116 CYS A C 1
ATOM 962 O O . CYS A 1 116 ? -26.406 -0.877 -4.578 1 97.19 116 CYS A O 1
ATOM 964 N N . LEU A 1 117 ? -26.359 1.321 -4.992 1 97.69 117 LEU A N 1
ATOM 965 C CA . LEU A 1 117 ? -24.906 1.359 -4.879 1 97.69 117 LEU A CA 1
ATOM 966 C C . LEU A 1 117 ? -24.453 0.977 -3.469 1 97.69 117 LEU A C 1
ATOM 968 O O . LEU A 1 117 ? -23.5 0.213 -3.299 1 97.69 117 LEU A O 1
ATOM 972 N N . LYS A 1 118 ? -25.125 1.492 -2.459 1 98.06 118 LYS A N 1
ATOM 973 C CA . LYS A 1 118 ? -24.828 1.153 -1.069 1 98.06 118 LYS A CA 1
ATOM 974 C C . LYS A 1 118 ? -24.953 -0.35 -0.834 1 98.06 118 LYS A C 1
ATOM 976 O O . LYS A 1 118 ? -24.125 -0.938 -0.132 1 98.06 118 LYS A O 1
ATOM 981 N N . GLU A 1 119 ? -25.922 -0.949 -1.425 1 97.94 119 GLU A N 1
ATOM 982 C CA . GLU A 1 119 ? -26.125 -2.387 -1.277 1 97.94 119 GLU A CA 1
ATOM 983 C C . GLU A 1 119 ? -24.953 -3.17 -1.869 1 97.94 119 GLU A C 1
ATOM 985 O O . GLU A 1 119 ? -24.5 -4.152 -1.279 1 97.94 119 GLU A O 1
ATOM 990 N N . LEU A 1 120 ? -24.531 -2.738 -2.996 1 98.31 120 LEU A N 1
ATOM 991 C CA . LEU A 1 120 ? -23.406 -3.385 -3.66 1 98.31 120 LEU A CA 1
ATOM 992 C C . LEU A 1 120 ? -22.141 -3.281 -2.812 1 98.31 120 LEU A C 1
ATOM 994 O O . LEU A 1 120 ? -21.469 -4.289 -2.564 1 98.31 120 LEU A O 1
ATOM 998 N N . ILE A 1 121 ? -21.859 -2.074 -2.32 1 98.5 121 ILE A N 1
ATOM 999 C CA . ILE A 1 121 ? -20.656 -1.825 -1.543 1 98.5 121 ILE A CA 1
ATOM 1000 C C . ILE A 1 121 ? -20.734 -2.582 -0.219 1 98.5 121 ILE A C 1
ATOM 1002 O O . ILE A 1 121 ? -19.734 -3.17 0.224 1 98.5 121 ILE A O 1
ATOM 1006 N N . LYS A 1 122 ? -21.875 -2.615 0.329 1 98.31 122 LYS A N 1
ATOM 1007 C CA . LYS A 1 122 ? -22.078 -3.363 1.566 1 98.31 122 LYS A CA 1
ATOM 1008 C C . LYS A 1 122 ? -21.812 -4.852 1.359 1 98.31 122 LYS A C 1
ATOM 1010 O O . LYS A 1 122 ? -21.203 -5.504 2.215 1 98.31 122 LYS A O 1
ATOM 1015 N N . SER A 1 123 ? -22.25 -5.363 0.28 1 98.75 123 SER A N 1
ATOM 1016 C CA . SER A 1 123 ? -22.031 -6.773 -0.024 1 98.75 123 SER A CA 1
ATOM 1017 C C . SER A 1 123 ? -20.547 -7.102 -0.11 1 98.75 123 SER A C 1
ATOM 1019 O O . SER A 1 123 ? -20.094 -8.117 0.42 1 98.75 123 SER A O 1
ATOM 1021 N N . ILE A 1 124 ? -19.812 -6.238 -0.735 1 98.62 124 ILE A N 1
ATOM 1022 C CA . ILE A 1 124 ? -18.375 -6.449 -0.896 1 98.62 124 ILE A CA 1
ATOM 1023 C C . ILE A 1 124 ? -17.688 -6.352 0.463 1 98.62 124 ILE A C 1
ATOM 1025 O O . ILE A 1 124 ? -16.797 -7.152 0.774 1 98.62 124 ILE A O 1
ATOM 1029 N N . LEU A 1 125 ? -18.125 -5.398 1.271 1 98.56 125 LEU A N 1
ATOM 1030 C CA . LEU A 1 125 ? -17.547 -5.234 2.598 1 98.56 125 LEU A CA 1
ATOM 1031 C C . LEU A 1 125 ? -17.875 -6.43 3.486 1 98.56 125 LEU A C 1
ATOM 1033 O O . LEU A 1 125 ? -17 -6.91 4.223 1 98.56 125 LEU A O 1
ATOM 1037 N N . LYS A 1 126 ? -19.031 -6.945 3.375 1 98.38 126 LYS A N 1
ATOM 1038 C CA . LYS A 1 126 ? -19.547 -7.949 4.305 1 98.38 126 LYS A CA 1
ATOM 1039 C C . LYS A 1 126 ? -19.125 -9.352 3.873 1 98.38 126 LYS A C 1
ATOM 1041 O O . LYS A 1 126 ? -18.719 -10.172 4.703 1 98.38 126 LYS A O 1
ATOM 1046 N N . TYR A 1 127 ? -19.172 -9.602 2.525 1 98.56 127 TYR A N 1
ATOM 1047 C CA . TYR A 1 127 ? -19.016 -10.977 2.057 1 98.56 127 TYR A CA 1
ATOM 1048 C C . TYR A 1 127 ? -17.797 -11.094 1.14 1 98.56 127 TYR A C 1
ATOM 1050 O O . TYR A 1 127 ? -17.344 -12.195 0.83 1 98.56 127 TYR A O 1
ATOM 1058 N N . GLY A 1 128 ? -17.281 -10 0.707 1 98.62 128 GLY A N 1
ATOM 1059 C CA . GLY A 1 128 ? -16.141 -10.008 -0.19 1 98.62 128 GLY A CA 1
ATOM 1060 C C . GLY A 1 128 ? -16.531 -10.148 -1.65 1 98.62 128 GLY A C 1
ATOM 1061 O O . GLY A 1 128 ? -15.656 -10.258 -2.52 1 98.62 128 GLY A O 1
ATOM 1062 N N . VAL A 1 129 ? -17.859 -10.094 -1.946 1 98.62 129 VAL A N 1
ATOM 1063 C CA . VAL A 1 129 ? -18.328 -10.336 -3.311 1 98.62 129 VAL A CA 1
ATOM 1064 C C . VAL A 1 129 ? -19.453 -9.367 -3.66 1 98.62 129 VAL A C 1
ATOM 1066 O O . VAL A 1 129 ? -20.328 -9.109 -2.834 1 98.62 129 VAL A O 1
ATOM 1069 N N . GLY A 1 130 ? -19.375 -8.773 -4.812 1 98 130 GLY A N 1
ATOM 1070 C CA . GLY A 1 130 ? -20.453 -8.031 -5.43 1 98 130 GLY A CA 1
ATOM 1071 C C . GLY A 1 130 ? -20.812 -8.531 -6.816 1 98 130 GLY A C 1
ATOM 1072 O O . GLY A 1 130 ? -19.922 -8.898 -7.594 1 98 130 GLY A O 1
ATOM 1073 N N . ILE A 1 131 ? -22.109 -8.531 -7.133 1 97.56 131 ILE A N 1
ATOM 1074 C CA . ILE A 1 131 ? -22.578 -9.047 -8.422 1 97.56 131 ILE A CA 1
ATOM 1075 C C . ILE A 1 131 ? -23.5 -8.039 -9.078 1 97.56 131 ILE A C 1
ATOM 1077 O O . ILE A 1 131 ? -24.438 -7.535 -8.445 1 97.56 131 ILE A O 1
ATOM 1081 N N . ILE A 1 132 ? -23.203 -7.703 -10.281 1 97.81 132 ILE A N 1
ATOM 1082 C CA . ILE A 1 132 ? -24.031 -6.797 -11.07 1 97.81 132 ILE A CA 1
ATOM 1083 C C . ILE A 1 132 ? -24.531 -7.512 -12.328 1 97.81 132 ILE A C 1
ATOM 1085 O O . ILE A 1 132 ? -23.734 -8.086 -13.078 1 97.81 132 ILE A O 1
ATOM 1089 N N . THR A 1 133 ? -25.812 -7.445 -12.578 1 95.62 133 THR A N 1
ATOM 1090 C CA . THR A 1 133 ? -26.422 -8.094 -13.734 1 95.62 133 THR A CA 1
ATOM 1091 C C . THR A 1 133 ? -26.906 -7.055 -14.734 1 95.62 133 THR A C 1
ATOM 1093 O O . THR A 1 133 ? -26.938 -5.859 -14.438 1 95.62 133 THR A O 1
ATOM 1096 N N . ASN A 1 134 ? -27.156 -7.52 -15.953 1 95.94 134 ASN A N 1
ATOM 1097 C CA . ASN A 1 134 ? -27.766 -6.738 -17.016 1 95.94 134 ASN A CA 1
ATOM 1098 C C . ASN A 1 134 ? -26.812 -5.648 -17.531 1 95.94 134 ASN A C 1
ATOM 1100 O O . ASN A 1 134 ? -27.25 -4.543 -17.844 1 95.94 134 ASN A O 1
ATOM 1104 N N . ALA A 1 135 ? -25.562 -5.953 -17.469 1 96.75 135 ALA A N 1
ATOM 1105 C CA . ALA A 1 135 ? -24.594 -5.055 -18.078 1 96.75 135 ALA A CA 1
ATOM 1106 C C . ALA A 1 135 ? -24.281 -5.469 -19.516 1 96.75 135 ALA A C 1
ATOM 1108 O O . ALA A 1 135 ? -24.188 -6.66 -19.828 1 96.75 135 ALA A O 1
ATOM 1109 N N . LYS A 1 136 ? -24.188 -4.465 -20.453 1 97.25 136 LYS A N 1
ATOM 1110 C CA . LYS A 1 136 ? -23.719 -4.809 -21.781 1 97.25 136 LYS A CA 1
ATOM 1111 C C . LYS A 1 136 ? -22.328 -5.461 -21.719 1 97.25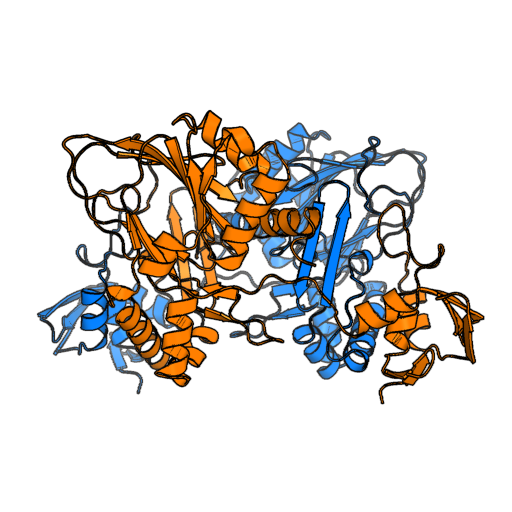 136 LYS A C 1
ATOM 1113 O O . LYS A 1 136 ? -21.438 -4.969 -21.031 1 97.25 136 LYS A O 1
ATOM 1118 N N . PRO A 1 137 ? -22.094 -6.566 -22.391 1 96.69 137 PRO A N 1
ATOM 1119 C CA . PRO A 1 137 ? -20.844 -7.312 -22.281 1 96.69 137 PRO A CA 1
ATOM 1120 C C . PRO A 1 137 ? -19.703 -6.672 -23.062 1 96.69 137 PRO A C 1
ATOM 1122 O O . PRO A 1 137 ? -19.172 -7.289 -23.984 1 96.69 137 PRO A O 1
ATOM 1125 N N . THR A 1 138 ? -19.312 -5.5 -22.703 1 96.81 138 THR A N 1
ATOM 1126 C CA . THR A 1 138 ? -18.25 -4.742 -23.328 1 96.81 138 THR A CA 1
ATOM 1127 C C . THR A 1 138 ? -17.328 -4.113 -22.281 1 96.81 138 THR A C 1
ATOM 1129 O O . THR A 1 138 ? -17.734 -3.938 -21.125 1 96.81 138 THR A O 1
ATOM 1132 N N . LEU A 1 139 ? -16.172 -3.828 -22.734 1 96.88 139 LEU A N 1
ATOM 1133 C CA . LEU A 1 139 ? -15.203 -3.188 -21.844 1 96.88 139 LEU A CA 1
ATOM 1134 C C . LEU A 1 139 ? -15.68 -1.794 -21.438 1 96.88 139 LEU A C 1
ATOM 1136 O O . LEU A 1 139 ? -15.492 -1.379 -20.297 1 96.88 139 LEU A O 1
ATOM 1140 N N . GLU A 1 140 ? -16.25 -1.081 -22.344 1 97.31 140 GLU A N 1
ATOM 1141 C CA . GLU A 1 140 ? -16.75 0.265 -22.094 1 97.31 140 GLU A CA 1
ATOM 1142 C C . GLU A 1 140 ? -17.828 0.254 -21.016 1 97.31 140 GLU A C 1
ATOM 1144 O O . GLU A 1 140 ? -17.828 1.092 -20.109 1 97.31 140 GLU A O 1
ATOM 1149 N N . ALA A 1 141 ? -18.719 -0.678 -21.172 1 97.06 141 ALA A N 1
ATOM 1150 C CA . ALA A 1 141 ? -19.781 -0.798 -20.172 1 97.06 141 ALA A CA 1
ATOM 1151 C C . ALA A 1 141 ? -19.219 -1.157 -18.812 1 97.06 141 ALA A C 1
ATOM 1153 O O . ALA A 1 141 ? -19.703 -0.664 -17.781 1 97.06 141 ALA A O 1
ATOM 1154 N N . THR A 1 142 ? -18.266 -2.021 -18.797 1 98.06 142 THR A N 1
ATOM 1155 C CA . THR A 1 142 ? -17.609 -2.414 -17.562 1 98.06 142 THR A CA 1
ATOM 1156 C C . THR A 1 142 ? -16.969 -1.206 -16.875 1 98.06 142 THR A C 1
ATOM 1158 O O . THR A 1 142 ? -17.141 -1.012 -15.672 1 98.06 142 THR A O 1
ATOM 1161 N N . GLU A 1 143 ? -16.266 -0.423 -17.641 1 98.12 143 GLU A N 1
ATOM 1162 C CA . GLU A 1 143 ? -15.602 0.756 -17.094 1 98.12 143 GLU A CA 1
ATOM 1163 C C . GLU A 1 143 ? -16.625 1.743 -16.516 1 98.12 143 GLU A C 1
ATOM 1165 O O . GLU A 1 143 ? -16.422 2.289 -15.438 1 98.12 143 GLU A O 1
ATOM 1170 N N . LYS A 1 144 ? -17.672 1.986 -17.266 1 97.06 144 LYS A N 1
ATOM 1171 C CA . LYS A 1 144 ? -18.719 2.889 -16.797 1 97.06 144 LYS A CA 1
ATOM 1172 C C . LYS A 1 144 ? -19.281 2.422 -15.461 1 97.06 144 LYS A C 1
ATOM 1174 O O . LYS A 1 144 ? -19.484 3.23 -14.555 1 97.06 144 LYS A O 1
ATOM 1179 N N . LEU A 1 145 ? -19.5 1.156 -15.398 1 96.88 145 LEU A N 1
ATOM 1180 C CA . LEU A 1 145 ? -20.047 0.544 -14.188 1 96.88 145 LEU A CA 1
ATOM 1181 C C . LEU A 1 145 ? -19.094 0.728 -13.008 1 96.88 145 LEU A C 1
ATOM 1183 O O . LEU A 1 145 ? -19.516 1.14 -11.93 1 96.88 145 LEU A O 1
ATOM 1187 N N . VAL A 1 146 ? -17.859 0.437 -13.18 1 97.81 146 VAL A N 1
ATOM 1188 C CA . VAL A 1 146 ? -16.891 0.416 -12.094 1 97.81 146 VAL A CA 1
ATOM 1189 C C . VAL A 1 146 ? -16.641 1.836 -11.586 1 97.81 146 VAL A C 1
ATOM 1191 O O . VAL A 1 146 ? -16.359 2.041 -10.406 1 97.81 146 VAL A O 1
ATOM 1194 N N . ARG A 1 147 ? -16.812 2.803 -12.445 1 97.06 147 ARG A N 1
ATOM 1195 C CA . ARG A 1 147 ? -16.578 4.195 -12.086 1 97.06 147 ARG A CA 1
ATOM 1196 C C . ARG A 1 147 ? -17.641 4.707 -11.125 1 97.06 147 ARG A C 1
ATOM 1198 O O . ARG A 1 147 ? -17.484 5.762 -10.516 1 97.06 147 ARG A O 1
ATOM 1205 N N . PHE A 1 148 ? -18.812 3.953 -10.945 1 96.12 148 PHE A N 1
ATOM 1206 C CA . PHE A 1 148 ? -19.75 4.25 -9.867 1 96.12 148 PHE A CA 1
ATOM 1207 C C . PHE A 1 148 ? -19.109 3.986 -8.508 1 96.12 148 PHE A C 1
ATOM 1209 O O . PHE A 1 148 ? -19.516 4.578 -7.508 1 96.12 148 PHE A O 1
ATOM 1216 N N . ILE A 1 149 ? -18.172 3.096 -8.508 1 96.56 149 ILE A N 1
ATOM 1217 C CA . ILE A 1 149 ? -17.5 2.729 -7.262 1 96.56 149 ILE A CA 1
ATOM 1218 C C . ILE A 1 149 ? -16.25 3.596 -7.066 1 96.56 149 ILE A C 1
ATOM 1220 O O . ILE A 1 149 ? -16.141 4.305 -6.066 1 96.56 149 ILE A O 1
ATOM 1224 N N . ALA A 1 150 ? -15.375 3.549 -8.039 1 97.06 150 ALA A N 1
ATOM 1225 C CA . ALA A 1 150 ? -14.133 4.312 -7.996 1 97.06 150 ALA A CA 1
ATOM 1226 C C . ALA A 1 150 ? -13.43 4.301 -9.352 1 97.06 150 ALA A C 1
ATOM 1228 O O . ALA A 1 150 ? -13.82 3.553 -10.25 1 97.06 150 ALA A O 1
ATOM 1229 N N . GLN A 1 151 ? -12.414 5.152 -9.445 1 96.44 151 GLN A N 1
ATOM 1230 C CA . GLN A 1 151 ? -11.594 5.137 -10.648 1 96.44 151 GLN A CA 1
ATOM 1231 C C . GLN A 1 151 ? -10.797 3.838 -10.766 1 96.44 151 GLN A C 1
ATOM 1233 O O . GLN A 1 151 ? -10.156 3.412 -9.805 1 96.44 151 GLN A O 1
ATOM 1238 N N . PRO A 1 152 ? -10.828 3.201 -11.977 1 97.94 152 PRO A N 1
ATOM 1239 C CA . PRO A 1 152 ? -10.008 2.004 -12.148 1 97.94 152 PRO A CA 1
ATOM 1240 C C . PRO A 1 152 ? -8.516 2.279 -11.953 1 97.94 152 PRO A C 1
ATOM 1242 O O . PRO A 1 152 ? -8.023 3.338 -12.352 1 97.94 152 PRO A O 1
ATOM 1245 N N . GLN A 1 153 ? -7.855 1.383 -11.359 1 97.56 153 GLN A N 1
ATOM 1246 C CA . GLN A 1 153 ? -6.43 1.507 -11.07 1 97.56 153 GLN A CA 1
ATOM 1247 C C . GLN A 1 153 ? -5.586 1.203 -12.305 1 97.56 153 GLN A C 1
ATOM 1249 O O . GLN A 1 153 ? -5.812 0.199 -12.984 1 97.56 153 GLN A O 1
ATOM 1254 N N . GLU A 1 154 ? -4.645 2.072 -12.609 1 96.19 154 GLU A N 1
ATOM 1255 C CA . GLU A 1 154 ? -3.703 1.787 -13.688 1 96.19 154 GLU A CA 1
ATOM 1256 C C . GLU A 1 154 ? -2.602 0.838 -13.227 1 96.19 154 GLU A C 1
ATOM 1258 O O . GLU A 1 154 ? -1.916 1.109 -12.234 1 96.19 154 GLU A O 1
ATOM 1263 N N . THR A 1 155 ? -2.428 -0.294 -13.891 1 95.94 155 THR A N 1
ATOM 1264 C CA . THR A 1 155 ? -1.399 -1.291 -13.617 1 95.94 155 THR A CA 1
ATOM 1265 C C . THR A 1 155 ? -0.594 -1.603 -14.875 1 95.94 155 THR A C 1
ATOM 1267 O O . THR A 1 155 ? -0.814 -0.996 -15.922 1 95.94 155 THR A O 1
ATOM 1270 N N . ASN A 1 156 ? 0.339 -2.514 -14.727 1 94.88 156 ASN A N 1
ATOM 1271 C CA . ASN A 1 156 ? 1.11 -2.953 -15.883 1 94.88 156 ASN A CA 1
ATOM 1272 C C . ASN A 1 156 ? 0.235 -3.684 -16.906 1 94.88 156 ASN A C 1
ATOM 1274 O O . ASN A 1 156 ? 0.623 -3.848 -18.062 1 94.88 156 ASN A O 1
ATOM 1278 N N . PHE A 1 157 ? -0.942 -4.008 -16.531 1 94.81 157 PHE A N 1
ATOM 1279 C CA . PHE A 1 157 ? -1.874 -4.684 -17.422 1 94.81 157 PHE A CA 1
ATOM 1280 C C . PHE A 1 157 ? -2.799 -3.68 -18.094 1 94.81 157 PHE A C 1
ATOM 1282 O O . PHE A 1 157 ? -3.639 -4.055 -18.922 1 94.81 157 PHE A O 1
ATOM 1289 N N . GLY A 1 158 ? -2.631 -2.443 -17.734 1 94.12 158 GLY A N 1
ATOM 1290 C CA . GLY A 1 158 ? -3.525 -1.397 -18.203 1 94.12 158 GLY A CA 1
ATOM 1291 C C . GLY A 1 158 ? -4.586 -1.019 -17.188 1 94.12 158 GLY A C 1
ATOM 1292 O O . GLY A 1 158 ? -4.695 -1.647 -16.141 1 94.12 158 GLY A O 1
ATOM 1293 N N . THR A 1 159 ? -5.312 0.051 -17.531 1 96.69 159 THR A N 1
ATOM 1294 C CA . THR A 1 159 ? -6.406 0.486 -16.672 1 96.69 159 THR A CA 1
ATOM 1295 C C . THR A 1 159 ? -7.586 -0.476 -16.766 1 96.69 159 THR A C 1
ATOM 1297 O O . THR A 1 159 ? -8.141 -0.896 -15.742 1 96.69 159 THR A O 1
ATOM 1300 N N . MET A 1 160 ? -7.941 -0.73 -18.047 1 97.44 160 MET A N 1
ATOM 1301 C CA . MET A 1 160 ? -8.859 -1.809 -18.391 1 97.44 160 MET A CA 1
ATOM 1302 C C . MET A 1 160 ? -8.148 -2.893 -19.188 1 97.44 160 MET A C 1
ATOM 1304 O O . MET A 1 160 ? -7.262 -2.596 -20 1 97.44 160 MET A O 1
ATOM 1308 N N . TRP A 1 161 ? -8.508 -4.156 -18.984 1 96.06 161 TRP A N 1
ATOM 1309 C CA . TRP A 1 161 ? -7.809 -5.227 -19.688 1 96.06 161 TRP A CA 1
ATOM 1310 C C . TRP A 1 161 ? -8.789 -6.301 -20.156 1 96.06 161 TRP A C 1
ATOM 1312 O O . TRP A 1 161 ? -9.93 -6.355 -19.688 1 96.06 161 TRP A O 1
ATOM 1322 N N . THR A 1 162 ? -8.336 -7.074 -21.109 1 94.31 162 THR A N 1
ATOM 1323 C CA . THR A 1 162 ? -9.055 -8.258 -21.562 1 94.31 162 THR A CA 1
ATOM 1324 C C . THR A 1 162 ? -8.18 -9.508 -21.422 1 94.31 162 THR A C 1
ATOM 1326 O O . THR A 1 162 ? -6.949 -9.406 -21.359 1 94.31 162 THR A O 1
ATOM 1329 N N . VAL A 1 163 ? -8.742 -10.594 -21.312 1 90.75 163 VAL A N 1
ATOM 1330 C CA . VAL A 1 163 ? -8.102 -11.906 -21.359 1 90.75 163 VAL A CA 1
ATOM 1331 C C . VAL A 1 163 ? -8.805 -12.789 -22.391 1 90.75 163 VAL A C 1
ATOM 1333 O O . VAL A 1 163 ? -10.031 -12.922 -22.375 1 90.75 163 VAL A O 1
ATOM 1336 N N . GLY A 1 164 ? -8.039 -13.312 -23.344 1 87.56 164 GLY A N 1
ATOM 1337 C CA . GLY A 1 164 ? -8.602 -14.195 -24.344 1 87.56 164 GLY A CA 1
ATOM 1338 C C . GLY A 1 164 ? -8.539 -13.617 -25.75 1 87.56 164 GLY A C 1
ATOM 1339 O O . GLY A 1 164 ? -9.055 -14.211 -26.703 1 87.56 164 GLY A O 1
ATOM 1340 N N . LEU A 1 165 ? -7.969 -12.367 -25.828 1 83.88 165 LEU A N 1
ATOM 1341 C CA . LEU A 1 165 ? -7.855 -11.719 -27.141 1 83.88 165 LEU A CA 1
ATOM 1342 C C . LEU A 1 165 ? -6.395 -11.625 -27.562 1 83.88 165 LEU A C 1
ATOM 1344 O O . LEU A 1 165 ? -5.973 -10.609 -28.125 1 83.88 165 LEU A O 1
ATOM 1348 N N . ASN A 1 166 ? -5.566 -12.555 -27.172 1 76.88 166 ASN A N 1
ATOM 1349 C CA . ASN A 1 166 ? -4.176 -12.719 -27.578 1 76.88 166 ASN A CA 1
ATOM 1350 C C . ASN A 1 166 ? -3.264 -11.703 -26.891 1 76.88 166 ASN A C 1
ATOM 1352 O O . ASN A 1 166 ? -2.369 -11.141 -27.531 1 76.88 166 ASN A O 1
ATOM 1356 N N . GLU A 1 167 ? -3.633 -11.383 -25.703 1 79.62 167 GLU A N 1
ATOM 1357 C CA . GLU A 1 167 ? -2.709 -10.57 -24.906 1 79.62 167 GLU A CA 1
ATOM 1358 C C . GLU A 1 167 ? -1.404 -11.32 -24.641 1 79.62 167 GLU A C 1
ATOM 1360 O O . GLU A 1 167 ? -1.378 -12.547 -24.641 1 79.62 167 GLU A O 1
ATOM 1365 N N . ASN A 1 168 ? -0.318 -10.492 -24.484 1 79.94 168 ASN A N 1
ATOM 1366 C CA . ASN A 1 168 ? 1.002 -11.102 -24.359 1 79.94 168 ASN A CA 1
ATOM 1367 C C . ASN A 1 168 ? 1.647 -10.766 -23.016 1 79.94 168 ASN A C 1
ATOM 1369 O O . ASN A 1 168 ? 2.725 -10.172 -22.969 1 79.94 168 ASN A O 1
ATOM 1373 N N . HIS A 1 169 ? 0.985 -11.141 -22 1 84.75 169 HIS A N 1
ATOM 1374 C CA . HIS A 1 169 ? 1.584 -11 -20.672 1 84.75 169 HIS A CA 1
ATOM 1375 C C . HIS A 1 169 ? 2.143 -12.328 -20.188 1 84.75 169 HIS A C 1
ATOM 1377 O O . HIS A 1 169 ? 1.702 -13.398 -20.625 1 84.75 169 HIS A O 1
ATOM 1383 N N . LYS A 1 170 ? 3.092 -12.25 -19.359 1 82.94 170 LYS A N 1
ATOM 1384 C CA . LYS A 1 170 ? 3.725 -13.445 -18.797 1 82.94 170 LYS A CA 1
ATOM 1385 C C . LYS A 1 170 ? 3.023 -13.891 -17.531 1 82.94 170 LYS A C 1
ATOM 1387 O O . LYS A 1 170 ? 3.604 -13.828 -16.438 1 82.94 170 LYS A O 1
ATOM 1392 N N . ASP A 1 171 ? 1.844 -14.383 -17.703 1 84.56 171 ASP A N 1
ATOM 1393 C CA . ASP A 1 171 ? 0.97 -14.758 -16.594 1 84.56 171 ASP A CA 1
ATOM 1394 C C . ASP A 1 171 ? 0.146 -16 -16.953 1 84.56 171 ASP A C 1
ATOM 1396 O O . ASP A 1 171 ? -0.381 -16.109 -18.062 1 84.56 171 ASP A O 1
ATOM 1400 N N . PRO A 1 172 ? 0.042 -16.891 -15.984 1 81.56 172 PRO A N 1
ATOM 1401 C CA . PRO A 1 172 ? -0.699 -18.125 -16.25 1 81.56 172 PRO A CA 1
ATOM 1402 C C . PRO A 1 172 ? -2.17 -17.875 -16.578 1 81.56 172 PRO A C 1
ATOM 1404 O O . PRO A 1 172 ? -2.844 -18.75 -17.125 1 81.56 172 PRO A O 1
ATOM 1407 N N . ALA A 1 173 ? -2.641 -16.781 -16.203 1 78 173 ALA A N 1
ATOM 1408 C CA . ALA A 1 173 ? -4.039 -16.438 -16.469 1 78 173 ALA A CA 1
ATOM 1409 C C . ALA A 1 173 ? -4.34 -16.469 -17.953 1 78 173 ALA A C 1
ATOM 1411 O O . ALA A 1 173 ? -5.504 -16.578 -18.359 1 78 173 ALA A O 1
ATOM 1412 N N . TYR A 1 174 ? -3.457 -16.438 -18.797 1 80.69 174 TYR A N 1
ATOM 1413 C CA . TYR A 1 174 ? -3.67 -16.328 -20.234 1 80.69 174 TYR A CA 1
ATOM 1414 C C . TYR A 1 174 ? -3.562 -17.703 -20.906 1 80.69 174 TYR A C 1
ATOM 1416 O O . TYR A 1 174 ? -3.531 -17.781 -22.141 1 80.69 174 TYR A O 1
ATOM 1424 N N . LEU A 1 175 ? -3.482 -18.688 -20.094 1 79.5 175 LEU A N 1
ATOM 1425 C CA . LEU A 1 175 ? -3.51 -20.078 -20.547 1 79.5 175 LEU A CA 1
ATOM 1426 C C . LEU A 1 175 ? -4.871 -20.719 -20.281 1 79.5 175 LEU A C 1
ATOM 1428 O O . LEU A 1 175 ? -5.793 -20.031 -19.812 1 79.5 175 LEU A O 1
ATOM 1432 N N . ASN A 1 176 ? -5.051 -22.016 -20.594 1 84.12 176 ASN A N 1
ATOM 1433 C CA . ASN A 1 176 ? -6.371 -22.625 -20.453 1 84.12 176 ASN A CA 1
ATOM 1434 C C . ASN A 1 176 ? -6.383 -23.688 -19.359 1 84.12 176 ASN A C 1
ATOM 1436 O O . ASN A 1 176 ? -7.406 -24.328 -19.125 1 84.12 176 ASN A O 1
ATOM 1440 N N . GLY A 1 177 ? -5.316 -23.828 -18.672 1 85.31 177 GLY A N 1
ATOM 1441 C CA . GLY A 1 177 ? -5.242 -24.781 -17.578 1 85.31 177 GLY A CA 1
ATOM 1442 C C . GLY A 1 177 ? -5.898 -24.281 -16.312 1 85.31 177 GLY A C 1
ATOM 1443 O O . GLY A 1 177 ? -6.305 -23.125 -16.219 1 85.31 177 GLY A O 1
ATOM 1444 N N . PRO A 1 178 ? -6.027 -25.203 -15.391 1 90.62 178 PRO A N 1
ATOM 1445 C CA . PRO A 1 178 ? -6.609 -24.812 -14.102 1 90.62 178 PRO A CA 1
ATOM 1446 C C . PRO A 1 178 ? -5.703 -23.875 -13.305 1 90.62 178 PRO A C 1
ATOM 1448 O O . PRO A 1 178 ? -4.48 -23.922 -13.453 1 90.62 178 PRO A O 1
ATOM 1451 N N . LEU A 1 179 ? -6.293 -23.031 -12.555 1 91.62 179 LEU A N 1
ATOM 1452 C CA . LEU A 1 179 ? -5.582 -22.156 -11.625 1 91.62 179 LEU A CA 1
ATOM 1453 C C . LEU A 1 179 ? -6.043 -22.391 -10.195 1 91.62 179 LEU A C 1
ATOM 1455 O O . LEU A 1 179 ? -7.242 -22.359 -9.906 1 91.62 179 LEU A O 1
ATOM 1459 N N . ILE A 1 180 ? -5.062 -22.609 -9.312 1 93.31 180 ILE A N 1
ATOM 1460 C CA . ILE A 1 180 ? -5.344 -22.656 -7.887 1 93.31 180 ILE A CA 1
ATOM 1461 C C . ILE A 1 180 ? -5.891 -21.297 -7.43 1 93.31 180 ILE A C 1
ATOM 1463 O O . ILE A 1 180 ? -5.453 -20.25 -7.914 1 93.31 180 ILE A O 1
ATOM 1467 N N . VAL A 1 181 ? -6.844 -21.375 -6.512 1 97.56 181 VAL A N 1
ATOM 1468 C CA . VAL A 1 181 ? -7.375 -20.125 -5.988 1 97.56 181 VAL A CA 1
ATOM 1469 C C . VAL A 1 181 ? -6.238 -19.281 -5.414 1 97.56 181 VAL A C 1
ATOM 1471 O O . VAL A 1 181 ? -5.332 -19.797 -4.762 1 97.56 181 VAL A O 1
ATOM 1474 N N . HIS A 1 182 ? -6.25 -18.016 -5.742 1 98.31 182 HIS A N 1
ATOM 1475 C CA . HIS A 1 182 ? -5.16 -17.109 -5.383 1 98.31 182 HIS A CA 1
ATOM 1476 C C . HIS A 1 182 ? -5.637 -15.656 -5.336 1 98.31 182 HIS A C 1
ATOM 1478 O O . HIS A 1 182 ? -6.77 -15.359 -5.727 1 98.31 182 HIS A O 1
ATOM 1484 N N . ASN A 1 183 ? -4.871 -14.789 -4.742 1 98.5 183 ASN A N 1
ATOM 1485 C CA . ASN A 1 183 ? -5.016 -13.336 -4.844 1 98.5 183 ASN A CA 1
ATOM 1486 C C . ASN A 1 183 ? -4.125 -12.766 -5.941 1 98.5 183 ASN A C 1
ATOM 1488 O O . ASN A 1 183 ? -3.043 -13.289 -6.211 1 98.5 183 ASN A O 1
ATOM 1492 N N . ASP A 1 184 ? -4.613 -11.75 -6.539 1 97.94 184 ASP A N 1
ATOM 1493 C CA . ASP A 1 184 ? -3.834 -11.109 -7.594 1 97.94 184 ASP A CA 1
ATOM 1494 C C . ASP A 1 184 ? -2.871 -10.07 -7.016 1 97.94 184 ASP A C 1
ATOM 1496 O O . ASP A 1 184 ? -3.092 -9.555 -5.918 1 97.94 184 ASP A O 1
ATOM 1500 N N . SER A 1 185 ? -1.8 -9.805 -7.695 1 98.06 185 SER A N 1
ATOM 1501 C CA . SER A 1 185 ? -0.87 -8.695 -7.512 1 98.06 185 SER A CA 1
ATOM 1502 C C . SER A 1 185 ? -0.204 -8.758 -6.141 1 98.06 185 SER A C 1
ATOM 1504 O O . SER A 1 185 ? -0.027 -7.727 -5.484 1 98.06 185 SER A O 1
ATOM 1506 N N . THR A 1 186 ? 0.128 -9.953 -5.695 1 98 186 THR A N 1
ATOM 1507 C CA . THR A 1 186 ? 0.837 -10.125 -4.43 1 98 186 THR A CA 1
ATOM 1508 C C . THR A 1 186 ? 2.229 -9.5 -4.504 1 98 186 THR A C 1
ATOM 1510 O O . THR A 1 186 ? 2.869 -9.273 -3.477 1 98 186 THR A O 1
ATOM 1513 N N . TYR A 1 187 ? 2.697 -9.227 -5.75 1 98 187 TYR A N 1
ATOM 1514 C CA . TYR A 1 187 ? 4.031 -8.688 -5.992 1 98 187 TYR A CA 1
ATOM 1515 C C . TYR A 1 187 ? 4.02 -7.16 -5.949 1 98 187 TYR A C 1
ATOM 1517 O O . TYR A 1 187 ? 5.07 -6.523 -6.07 1 98 187 TYR A O 1
ATOM 1525 N N . TYR A 1 188 ? 2.863 -6.531 -5.789 1 98.06 188 TYR A N 1
ATOM 1526 C CA . TYR A 1 188 ? 2.77 -5.098 -5.551 1 98.06 188 TYR A CA 1
ATOM 1527 C C . TYR A 1 188 ? 2.945 -4.777 -4.07 1 98.06 188 TYR A C 1
ATOM 1529 O O . TYR A 1 188 ? 2.549 -5.562 -3.209 1 98.06 188 TYR A O 1
ATOM 1537 N N . ASN A 1 189 ? 3.498 -3.576 -3.801 1 95.69 189 ASN A N 1
ATOM 1538 C CA . ASN A 1 189 ? 3.564 -3.145 -2.408 1 95.69 189 ASN A CA 1
ATOM 1539 C C . ASN A 1 189 ? 2.184 -3.139 -1.759 1 95.69 189 ASN A C 1
ATOM 1541 O O . ASN A 1 189 ? 1.996 -3.707 -0.682 1 95.69 189 ASN A O 1
ATOM 1545 N N . GLU A 1 190 ? 1.309 -2.516 -2.373 1 94.31 190 GLU A N 1
ATOM 1546 C CA . GLU A 1 190 ? -0.106 -2.684 -2.055 1 94.31 190 GLU A CA 1
ATOM 1547 C C . GLU A 1 190 ? -0.835 -3.434 -3.166 1 94.31 190 GLU A C 1
ATOM 1549 O O . GLU A 1 190 ? -0.971 -2.924 -4.281 1 94.31 190 GLU A O 1
ATOM 1554 N N . SER A 1 191 ? -1.251 -4.566 -2.807 1 97.06 191 SER A N 1
ATOM 1555 C CA . SER A 1 191 ? -2.029 -5.336 -3.773 1 97.06 191 SER A CA 1
ATOM 1556 C C . SER A 1 191 ? -3.297 -4.59 -4.18 1 97.06 191 SER A C 1
ATOM 1558 O O . SER A 1 191 ? -3.809 -3.764 -3.418 1 97.06 191 SER A O 1
ATOM 1560 N N . THR A 1 192 ? -3.74 -4.852 -5.402 1 98.25 192 THR A N 1
ATOM 1561 C CA . THR A 1 192 ? -5.008 -4.273 -5.832 1 98.25 192 THR A CA 1
ATOM 1562 C C . THR A 1 192 ? -6.137 -4.676 -4.883 1 98.25 192 THR A C 1
ATOM 1564 O O . THR A 1 192 ? -6.098 -5.754 -4.289 1 98.25 192 THR A O 1
ATOM 1567 N N . GLY A 1 193 ? -7.078 -3.799 -4.738 1 98.56 193 GLY A N 1
ATOM 1568 C CA . GLY A 1 193 ? -8.094 -3.986 -3.717 1 98.56 193 GLY A CA 1
ATOM 1569 C C . GLY A 1 193 ? -9.273 -4.816 -4.195 1 98.56 193 GLY A C 1
ATOM 1570 O O . GLY A 1 193 ? -9.656 -5.789 -3.541 1 98.56 193 GLY A O 1
ATOM 1571 N N . LEU A 1 194 ? -9.828 -4.418 -5.355 1 98.81 194 LEU A N 1
ATOM 1572 C CA . LEU A 1 194 ? -10.93 -5.16 -5.961 1 98.81 194 LEU A CA 1
ATOM 1573 C C . LEU A 1 194 ? -10.523 -5.734 -7.312 1 98.81 194 LEU A C 1
ATOM 1575 O O . LEU A 1 194 ? -9.797 -5.086 -8.07 1 98.81 194 LEU A O 1
ATOM 1579 N N . GLN A 1 195 ? -10.984 -6.891 -7.543 1 98.44 195 GLN A N 1
ATOM 1580 C CA . GLN A 1 195 ? -10.852 -7.559 -8.836 1 98.44 195 GLN A CA 1
ATOM 1581 C C . GLN A 1 195 ? -12.203 -7.656 -9.539 1 98.44 195 GLN A C 1
ATOM 1583 O O . GLN A 1 195 ? -13.133 -8.289 -9.039 1 98.44 195 GLN A O 1
ATOM 1588 N N . VAL A 1 196 ? -12.273 -7.008 -10.703 1 98.62 196 VAL A N 1
ATOM 1589 C CA . VAL A 1 196 ? -13.516 -6.977 -11.469 1 98.62 196 VAL A CA 1
ATOM 1590 C C . VAL A 1 196 ? -13.414 -7.918 -12.664 1 98.62 196 VAL A C 1
ATOM 1592 O O . VAL A 1 196 ? -12.477 -7.82 -13.461 1 98.62 196 VAL A O 1
ATOM 1595 N N . PHE A 1 197 ? -14.375 -8.805 -12.789 1 97.62 197 PHE A N 1
ATOM 1596 C CA . PHE A 1 197 ? -14.469 -9.695 -13.938 1 97.62 197 PHE A CA 1
ATOM 1597 C C . PHE A 1 197 ? -15.805 -9.508 -14.656 1 97.62 197 PHE A C 1
ATOM 1599 O O . PHE A 1 197 ? -16.859 -9.445 -14.016 1 97.62 197 PHE A O 1
ATOM 1606 N N . HIS A 1 198 ? -15.703 -9.359 -15.914 1 97.5 198 HIS A N 1
ATOM 1607 C CA . HIS A 1 198 ? -16.875 -9.281 -16.766 1 97.5 198 HIS A CA 1
ATOM 1608 C C . HIS A 1 198 ? -16.781 -10.266 -17.938 1 97.5 198 HIS A C 1
ATOM 1610 O O . HIS A 1 198 ? -15.859 -10.172 -18.75 1 97.5 198 HIS A O 1
ATOM 1616 N N . MET A 1 199 ? -17.719 -11.188 -18.062 1 93.69 199 MET A N 1
ATOM 1617 C CA . MET A 1 199 ? -17.719 -12.148 -19.172 1 93.69 199 MET A CA 1
ATOM 1618 C C . MET A 1 199 ? -18.266 -11.516 -20.438 1 93.69 199 MET A C 1
ATOM 1620 O O . MET A 1 199 ? -19.391 -11 -20.453 1 93.69 199 MET A O 1
ATOM 1624 N N . PHE A 1 200 ? -17.453 -11.523 -21.469 1 94.25 200 PHE A N 1
ATOM 1625 C CA . PHE A 1 200 ? -17.859 -10.953 -22.734 1 94.25 200 PHE A CA 1
ATOM 1626 C C . PHE A 1 200 ? -18.406 -12.039 -23.672 1 94.25 200 PHE A C 1
ATOM 1628 O O . PHE A 1 200 ? -19.438 -11.852 -24.312 1 94.25 200 PHE A O 1
ATOM 1635 N N . GLU A 1 201 ? -17.594 -13.055 -23.75 1 91.5 201 GLU A N 1
ATOM 1636 C CA . GLU A 1 201 ? -17.922 -14.148 -24.656 1 91.5 201 GLU A CA 1
ATOM 1637 C C . GLU A 1 201 ? -17.547 -15.5 -24.078 1 91.5 201 GLU A C 1
ATOM 1639 O O . GLU A 1 201 ? -16.5 -15.641 -23.438 1 91.5 201 GLU A O 1
ATOM 1644 N N . ARG A 1 202 ? -18.406 -16.406 -24.312 1 88.5 202 ARG A N 1
ATOM 1645 C CA . ARG A 1 202 ? -18.156 -17.797 -23.938 1 88.5 202 ARG A CA 1
ATOM 1646 C C . ARG A 1 202 ? -18.656 -18.75 -25.016 1 88.5 202 ARG A C 1
ATOM 1648 O O . ARG A 1 202 ? -19.781 -18.641 -25.469 1 88.5 202 ARG A O 1
ATOM 1655 N N . ASP A 1 203 ? -17.734 -19.641 -25.359 1 87.25 203 ASP A N 1
ATOM 1656 C CA . ASP A 1 203 ? -18.094 -20.641 -26.359 1 87.25 203 ASP A CA 1
ATOM 1657 C C . ASP A 1 203 ? -19.188 -21.562 -25.844 1 87.25 203 ASP A C 1
ATOM 1659 O O . ASP A 1 203 ? -19.031 -22.203 -24.797 1 87.25 203 ASP A O 1
ATOM 1663 N N . ILE A 1 204 ? -20.141 -21.656 -26.562 1 83.19 204 ILE A N 1
ATOM 1664 C CA . ILE A 1 204 ? -21.312 -22.438 -26.172 1 83.19 204 ILE A CA 1
ATOM 1665 C C . ILE A 1 204 ? -20.938 -23.922 -26.156 1 83.19 204 ILE A C 1
ATOM 1667 O O . ILE A 1 204 ? -21.516 -24.703 -25.406 1 83.19 204 ILE A O 1
ATOM 1671 N N . ASN A 1 205 ? -19.938 -24.266 -26.922 1 87.38 205 ASN A N 1
ATOM 1672 C CA . ASN A 1 205 ? -19.531 -25.672 -27.016 1 87.38 205 ASN A CA 1
ATOM 1673 C C . ASN A 1 205 ? -18.312 -25.953 -26.125 1 87.38 205 ASN A C 1
ATOM 1675 O O . ASN A 1 205 ? -17.812 -27.078 -26.109 1 87.38 205 ASN A O 1
ATOM 1679 N N . GLY A 1 206 ? -17.906 -24.938 -25.5 1 86.5 206 GLY A N 1
ATOM 1680 C CA . GLY A 1 206 ? -16.75 -25.109 -24.641 1 86.5 206 GLY A CA 1
ATOM 1681 C C . GLY A 1 206 ? -17.078 -25.844 -23.344 1 86.5 206 GLY A C 1
ATOM 1682 O O . GLY A 1 206 ? -18.234 -25.875 -22.922 1 86.5 206 GLY A O 1
ATOM 1683 N N . LYS A 1 207 ? -16.109 -26.547 -22.828 1 90.06 207 LYS A N 1
ATOM 1684 C CA . LYS A 1 207 ? -16.25 -27.25 -21.562 1 90.06 207 LYS A CA 1
ATOM 1685 C C . LYS A 1 207 ? -15.375 -26.609 -20.469 1 90.06 207 LYS A C 1
ATOM 1687 O O . LYS A 1 207 ? -14.328 -26.047 -20.781 1 90.06 207 LYS A O 1
ATOM 1692 N N . GLY A 1 208 ? -15.945 -26.781 -19.172 1 91.88 208 GLY A N 1
ATOM 1693 C CA . GLY A 1 208 ? -15.156 -26.297 -18.047 1 91.88 208 GLY A CA 1
ATOM 1694 C C . GLY A 1 208 ? -15.141 -24.781 -17.938 1 91.88 208 GLY A C 1
ATOM 1695 O O . GLY A 1 208 ? -16.172 -24.125 -18.125 1 91.88 208 GLY A O 1
ATOM 1696 N N . GLY A 1 209 ? -14.086 -24.219 -17.375 1 89.56 209 GLY A N 1
ATOM 1697 C CA . GLY A 1 209 ? -13.914 -22.781 -17.234 1 89.56 209 GLY A CA 1
ATOM 1698 C C . GLY A 1 209 ? -14.773 -22.156 -16.156 1 89.56 209 GLY A C 1
ATOM 1699 O O . GLY A 1 209 ? -15.188 -21 -16.25 1 89.56 209 GLY A O 1
ATOM 1700 N N . LEU A 1 210 ? -15.047 -22.953 -15.195 1 92.94 210 LEU A N 1
ATOM 1701 C CA . LEU A 1 210 ? -15.789 -22.422 -14.055 1 92.94 210 LEU A CA 1
ATOM 1702 C C . LEU A 1 210 ? -14.898 -21.547 -13.188 1 92.94 210 LEU A C 1
ATOM 1704 O O . LEU A 1 210 ? -13.727 -21.859 -12.961 1 92.94 210 LEU A O 1
ATOM 1708 N N . SER A 1 211 ? -15.492 -20.422 -12.805 1 94.56 211 SER A N 1
ATOM 1709 C CA . SER A 1 211 ? -14.82 -19.625 -11.789 1 94.56 211 SER A CA 1
ATOM 1710 C C . SER A 1 211 ? -14.914 -20.297 -10.414 1 94.56 211 SER A C 1
ATOM 1712 O O . SER A 1 211 ? -15.969 -20.812 -10.039 1 94.56 211 SER A O 1
ATOM 1714 N N . THR A 1 212 ? -13.859 -20.344 -9.75 1 97.06 212 THR A N 1
ATOM 1715 C CA . THR A 1 212 ? -13.805 -20.875 -8.391 1 97.06 212 THR A CA 1
ATOM 1716 C C . THR A 1 212 ? -13.398 -19.797 -7.398 1 97.06 212 THR A C 1
ATOM 1718 O O . THR A 1 212 ? -12.43 -19.062 -7.633 1 97.06 212 THR A O 1
ATOM 1721 N N . ILE A 1 213 ? -14.148 -19.656 -6.293 1 98.06 213 ILE A N 1
ATOM 1722 C CA . ILE A 1 213 ? -13.758 -18.672 -5.293 1 98.06 213 ILE A CA 1
ATOM 1723 C C . ILE A 1 213 ? -13.852 -19.281 -3.898 1 98.06 213 ILE A C 1
ATOM 1725 O O . ILE A 1 213 ? -14.703 -20.125 -3.639 1 98.06 213 ILE A O 1
ATOM 1729 N N . VAL A 1 214 ? -13 -18.906 -3.074 1 98.75 214 VAL A N 1
ATOM 1730 C CA . VAL A 1 214 ? -12.93 -19.297 -1.669 1 98.75 214 VAL A CA 1
ATOM 1731 C C . VAL A 1 214 ? -12.727 -18.047 -0.8 1 98.75 214 VAL A C 1
ATOM 1733 O O . VAL A 1 214 ? -11.961 -17.156 -1.159 1 98.75 214 VAL A O 1
ATOM 1736 N N . ASP A 1 215 ? -13.492 -17.969 0.296 1 98.88 215 ASP A N 1
ATOM 1737 C CA . ASP A 1 215 ? -13.281 -16.906 1.273 1 98.88 215 ASP A CA 1
ATOM 1738 C C . ASP A 1 215 ? -11.992 -17.125 2.059 1 98.88 215 ASP A C 1
ATOM 1740 O O . ASP A 1 215 ? -11.938 -17.984 2.949 1 98.88 215 ASP A O 1
ATOM 1744 N N . GLY A 1 216 ? -11.016 -16.359 1.747 1 98.94 216 GLY A N 1
ATOM 1745 C CA . GLY A 1 216 ? -9.727 -16.484 2.398 1 98.94 216 GLY A CA 1
ATOM 1746 C C . GLY A 1 216 ? -9.781 -16.25 3.895 1 98.94 216 GLY A C 1
ATOM 1747 O O . GLY A 1 216 ? -9 -16.828 4.656 1 98.94 216 GLY A O 1
ATOM 1748 N N . PHE A 1 217 ? -10.672 -15.359 4.352 1 98.88 217 PHE A N 1
ATOM 1749 C CA . PHE A 1 217 ? -10.836 -15.125 5.781 1 98.88 217 PHE A CA 1
ATOM 1750 C C . PHE A 1 217 ? -11.344 -16.375 6.484 1 98.88 217 PHE A C 1
ATOM 1752 O O . PHE A 1 217 ? -10.914 -16.688 7.594 1 98.88 217 PHE A O 1
ATOM 1759 N N . LYS A 1 218 ? -12.219 -17.078 5.852 1 98.88 218 LYS A N 1
ATOM 1760 C CA . LYS A 1 218 ? -12.711 -18.328 6.406 1 98.88 218 LYS A CA 1
ATOM 1761 C C . LYS A 1 218 ? -11.586 -19.359 6.512 1 98.88 218 LYS A C 1
ATOM 1763 O O . LYS A 1 218 ? -11.461 -20.047 7.527 1 98.88 218 LYS A O 1
ATOM 1768 N N . VAL A 1 219 ? -10.797 -19.453 5.484 1 98.88 219 VAL A N 1
ATOM 1769 C CA . VAL A 1 219 ? -9.664 -20.375 5.484 1 98.88 219 VAL A CA 1
ATOM 1770 C C . VAL A 1 219 ? -8.727 -20.047 6.645 1 98.88 219 VAL A C 1
ATOM 1772 O O . VAL A 1 219 ? -8.297 -20.938 7.379 1 98.88 219 VAL A O 1
ATOM 1775 N N . ALA A 1 220 ? -8.406 -18.797 6.809 1 98.94 220 ALA A N 1
ATOM 1776 C CA . ALA A 1 220 ? -7.523 -18.344 7.887 1 98.94 220 ALA A CA 1
ATOM 1777 C C . ALA A 1 220 ? -8.125 -18.656 9.25 1 98.94 220 ALA A C 1
ATOM 1779 O O . ALA A 1 220 ? -7.406 -19.062 10.172 1 98.94 220 ALA A O 1
ATOM 1780 N N . GLU A 1 221 ? -9.422 -18.484 9.367 1 98.69 221 GLU A N 1
ATOM 1781 C CA . GLU A 1 221 ? -10.109 -18.812 10.617 1 98.69 221 GLU A CA 1
ATOM 1782 C C . GLU A 1 221 ? -10 -20.297 10.938 1 98.69 221 GLU A C 1
ATOM 1784 O O . GLU A 1 221 ? -9.727 -20.672 12.086 1 98.69 221 GLU A O 1
ATOM 1789 N N . ILE A 1 222 ? -10.219 -21.094 9.945 1 98.88 222 ILE A N 1
ATOM 1790 C CA . ILE A 1 222 ? -10.117 -22.547 10.125 1 98.88 222 ILE A CA 1
ATOM 1791 C C . ILE A 1 222 ? -8.688 -22.906 10.539 1 98.88 222 ILE A C 1
ATOM 1793 O O . ILE A 1 222 ? -8.492 -23.688 11.469 1 98.88 222 ILE A O 1
ATOM 1797 N N . LEU A 1 223 ? -7.727 -22.312 9.906 1 98.94 223 LEU A N 1
ATOM 1798 C CA . LEU A 1 223 ? -6.328 -22.562 10.242 1 98.94 223 LEU A CA 1
ATOM 1799 C C . LEU A 1 223 ? -6.051 -22.203 11.695 1 98.94 223 LEU A C 1
ATOM 1801 O O . LEU A 1 223 ? -5.41 -22.969 12.414 1 98.94 223 LEU A O 1
ATOM 1805 N N . LYS A 1 224 ? -6.52 -21.031 12.094 1 98.81 224 LYS A N 1
ATOM 1806 C CA . LYS A 1 224 ? -6.32 -20.578 13.461 1 98.81 224 LYS A CA 1
ATOM 1807 C C . LYS A 1 224 ? -6.93 -21.547 14.469 1 98.81 224 LYS A C 1
ATOM 1809 O O . LYS A 1 224 ? -6.332 -21.812 15.516 1 98.81 224 LYS A O 1
ATOM 1814 N N . GLN A 1 225 ? -8.047 -22.062 14.195 1 98.69 225 GLN A N 1
ATOM 1815 C CA . GLN A 1 225 ? -8.734 -23.016 15.07 1 98.69 225 GLN A CA 1
ATOM 1816 C C . GLN A 1 225 ? -8.008 -24.359 15.102 1 98.69 225 GLN A C 1
ATOM 1818 O O . GLN A 1 225 ? -7.836 -24.953 16.172 1 98.69 225 GLN A O 1
ATOM 1823 N N . GLU A 1 226 ? -7.582 -24.812 13.953 1 98.81 226 GLU A N 1
ATOM 1824 C CA . GLU A 1 226 ? -6.984 -26.141 13.852 1 98.81 226 GLU A CA 1
ATOM 1825 C C . GLU A 1 226 ? -5.547 -26.141 14.367 1 98.81 226 GLU A C 1
ATOM 1827 O O . GLU A 1 226 ? -5.098 -27.125 14.961 1 98.81 226 GLU A O 1
ATOM 1832 N N . ASN A 1 227 ? -4.824 -25.078 14.117 1 98.81 227 ASN A N 1
ATOM 1833 C CA . ASN A 1 227 ? -3.426 -24.984 14.531 1 98.81 227 ASN A CA 1
ATOM 1834 C C . ASN A 1 227 ? -3.002 -23.531 14.734 1 98.81 227 ASN A C 1
ATOM 1836 O O . ASN A 1 227 ? -2.457 -22.906 13.82 1 98.81 227 ASN A O 1
ATOM 1840 N N . PRO A 1 228 ? -3.172 -23.047 15.914 1 98.69 228 PRO A N 1
ATOM 1841 C CA . PRO A 1 228 ? -2.85 -21.641 16.203 1 98.69 228 PRO A CA 1
ATOM 1842 C C . PRO A 1 228 ? -1.396 -21.297 15.883 1 98.69 228 PRO A C 1
ATOM 1844 O O . PRO A 1 228 ? -1.095 -20.156 15.508 1 98.69 228 PRO A O 1
ATOM 1847 N N . LEU A 1 229 ? -0.542 -22.234 15.961 1 98.75 229 LEU A N 1
ATOM 1848 C CA . LEU A 1 229 ? 0.864 -22 15.656 1 98.75 229 LEU A CA 1
ATOM 1849 C C . LEU A 1 229 ? 1.066 -21.781 14.164 1 98.75 229 LEU A C 1
ATOM 1851 O O . LEU A 1 229 ? 1.814 -20.891 13.758 1 98.75 229 LEU A O 1
ATOM 1855 N N . HIS A 1 230 ? 0.448 -22.594 13.328 1 98.88 230 HIS A N 1
ATOM 1856 C CA . HIS A 1 230 ? 0.533 -22.406 11.883 1 98.88 230 HIS A CA 1
ATOM 1857 C C . HIS A 1 230 ? -0.04 -21.062 11.469 1 98.88 230 HIS A C 1
ATOM 1859 O O . HIS A 1 230 ? 0.508 -20.391 10.586 1 98.88 230 HIS A O 1
ATOM 1865 N N . PHE A 1 231 ? -1.137 -20.719 12.164 1 98.88 231 PHE A N 1
ATOM 1866 C CA . PHE A 1 231 ? -1.718 -19.406 11.914 1 98.88 231 PHE A CA 1
ATOM 1867 C C . PHE A 1 231 ? -0.73 -18.297 12.266 1 98.88 231 PHE A C 1
ATOM 1869 O O . PHE A 1 231 ? -0.467 -17.406 11.453 1 98.88 231 PHE A O 1
ATOM 1876 N N . LYS A 1 232 ? -0.179 -18.406 13.391 1 98.69 232 LYS A N 1
ATOM 1877 C CA . LYS A 1 232 ? 0.796 -17.422 13.852 1 98.69 232 LYS A CA 1
ATOM 1878 C C . LYS A 1 232 ? 1.978 -17.328 12.891 1 98.69 232 LYS A C 1
ATOM 1880 O O . LYS A 1 232 ? 2.404 -16.234 12.523 1 98.69 232 LYS A O 1
ATOM 1885 N N . ASN A 1 233 ? 2.496 -18.422 12.461 1 98.69 233 ASN A N 1
ATOM 1886 C CA . ASN A 1 233 ? 3.621 -18.438 11.531 1 98.69 233 ASN A CA 1
ATOM 1887 C C . ASN A 1 233 ? 3.293 -17.703 10.234 1 98.69 233 ASN A C 1
ATOM 1889 O O . ASN A 1 233 ? 4.109 -16.922 9.734 1 98.69 233 ASN A O 1
ATOM 1893 N N . LEU A 1 234 ? 2.076 -17.906 9.727 1 98.75 234 LEU A N 1
ATOM 1894 C CA . LEU A 1 234 ? 1.705 -17.312 8.445 1 98.75 234 LEU A CA 1
ATOM 1895 C C . LEU A 1 234 ? 1.377 -15.836 8.609 1 98.75 234 LEU A C 1
ATOM 1897 O O . LEU A 1 234 ? 1.226 -15.117 7.617 1 98.75 234 LEU A O 1
ATOM 1901 N N . THR A 1 235 ? 1.263 -15.336 9.859 1 98.38 235 THR A N 1
ATOM 1902 C CA . THR A 1 235 ? 1.085 -13.906 10.094 1 98.38 235 THR A CA 1
ATOM 1903 C C . THR A 1 235 ? 2.432 -13.219 10.312 1 98.38 235 THR A C 1
ATOM 1905 O O . THR A 1 235 ? 2.523 -11.992 10.273 1 98.38 235 THR A O 1
ATOM 1908 N N . GLU A 1 236 ? 3.488 -14.023 10.484 1 97.12 236 GLU A N 1
ATOM 1909 C CA . GLU A 1 236 ? 4.762 -13.438 10.883 1 97.12 236 GLU A CA 1
ATOM 1910 C C . GLU A 1 236 ? 5.824 -13.633 9.805 1 97.12 236 GLU A C 1
ATOM 1912 O O . GLU A 1 236 ? 6.605 -12.719 9.523 1 97.12 236 GLU A O 1
ATOM 1917 N N . ILE A 1 237 ? 5.918 -14.828 9.273 1 97.25 237 ILE A N 1
ATOM 1918 C CA . ILE A 1 237 ? 6.98 -15.156 8.328 1 97.25 237 ILE A CA 1
ATOM 1919 C C . ILE A 1 237 ? 6.676 -14.523 6.977 1 97.25 237 ILE A C 1
ATOM 1921 O O . ILE A 1 237 ? 5.617 -14.758 6.395 1 97.25 237 ILE A O 1
ATOM 1925 N N . GLU A 1 238 ? 7.602 -13.75 6.539 1 96.62 238 GLU A N 1
ATOM 1926 C CA . GLU A 1 238 ? 7.414 -13.078 5.254 1 96.62 238 GLU A CA 1
ATOM 1927 C C . GLU A 1 238 ? 7.926 -13.945 4.102 1 96.62 238 GLU A C 1
ATOM 1929 O O . GLU A 1 238 ? 8.938 -14.633 4.238 1 96.62 238 GLU A O 1
ATOM 1934 N N . ILE A 1 239 ? 7.223 -13.859 3.041 1 96.44 239 ILE A N 1
ATOM 1935 C CA . ILE A 1 239 ? 7.68 -14.461 1.793 1 96.44 239 ILE A CA 1
ATOM 1936 C C . ILE A 1 239 ? 7.691 -13.406 0.688 1 96.44 239 ILE A C 1
ATOM 1938 O O . ILE A 1 239 ? 6.961 -12.414 0.76 1 96.44 239 ILE A O 1
ATOM 1942 N N . GLU A 1 240 ? 8.531 -13.617 -0.292 1 96.81 240 GLU A N 1
ATOM 1943 C CA . GLU A 1 240 ? 8.641 -12.68 -1.404 1 96.81 240 GLU A CA 1
ATOM 1944 C C . GLU A 1 240 ? 7.848 -13.164 -2.615 1 96.81 240 GLU A C 1
ATOM 1946 O O . GLU A 1 240 ? 7.906 -14.344 -2.973 1 96.81 240 GLU A O 1
ATOM 1951 N N . SER A 1 241 ? 7.027 -12.305 -3.119 1 97.5 241 SER A N 1
ATOM 1952 C CA . SER A 1 241 ? 6.367 -12.5 -4.406 1 97.5 241 SER A CA 1
ATOM 1953 C C . SER A 1 241 ? 7.055 -11.695 -5.508 1 97.5 241 SER A C 1
ATOM 1955 O O . SER A 1 241 ? 7.621 -10.633 -5.25 1 97.5 241 SER A O 1
ATOM 1957 N N . GLU A 1 242 ? 6.961 -12.273 -6.719 1 97.38 242 GLU A N 1
ATOM 1958 C CA . GLU A 1 242 ? 7.691 -11.664 -7.828 1 97.38 242 GLU A CA 1
ATOM 1959 C C . GLU A 1 242 ? 6.918 -11.805 -9.141 1 97.38 242 GLU A C 1
ATOM 1961 O O . GLU A 1 242 ? 6.188 -12.781 -9.336 1 97.38 242 GLU A O 1
ATOM 1966 N N . TYR A 1 243 ? 6.977 -10.828 -9.977 1 97.5 243 TYR A N 1
ATOM 1967 C CA . TYR A 1 243 ? 6.453 -10.82 -11.336 1 97.5 243 TYR A CA 1
ATOM 1968 C C . TYR A 1 243 ? 7.441 -10.172 -12.297 1 97.5 243 TYR A C 1
ATOM 1970 O O . TYR A 1 243 ? 7.84 -9.023 -12.102 1 97.5 243 TYR A O 1
ATOM 1978 N N . ILE A 1 244 ? 7.836 -10.914 -13.305 1 96.31 244 ILE A N 1
ATOM 1979 C CA . ILE A 1 244 ? 8.828 -10.43 -14.258 1 96.31 244 ILE A CA 1
ATOM 1980 C C . ILE A 1 244 ? 8.258 -10.5 -15.68 1 96.31 244 ILE A C 1
ATOM 1982 O O . ILE A 1 244 ? 7.801 -11.562 -16.109 1 96.31 244 ILE A O 1
ATOM 1986 N N . GLU A 1 245 ? 8.273 -9.469 -16.359 1 95.06 245 GLU A N 1
ATOM 1987 C CA . GLU A 1 245 ? 8.07 -9.375 -17.812 1 95.06 245 GLU A CA 1
ATOM 1988 C C . GLU A 1 245 ? 8.875 -8.227 -18.406 1 95.06 245 GLU A C 1
ATOM 1990 O O . GLU A 1 245 ? 9.461 -7.422 -17.672 1 95.06 245 GLU A O 1
ATOM 1995 N N . PRO A 1 246 ? 9.062 -8.258 -19.719 1 92.81 246 PRO A N 1
ATOM 1996 C CA . PRO A 1 246 ? 9.859 -7.168 -20.297 1 92.81 246 PRO A CA 1
ATOM 1997 C C . PRO A 1 246 ? 9.414 -5.789 -19.812 1 92.81 246 PRO A C 1
ATOM 1999 O O . PRO A 1 246 ? 8.234 -5.438 -19.953 1 92.81 246 PRO A O 1
ATOM 2002 N N . GLY A 1 247 ? 10.344 -5.125 -19.172 1 94.06 247 GLY A N 1
ATOM 2003 C CA . GLY A 1 247 ? 10.078 -3.766 -18.719 1 94.06 247 GLY A CA 1
ATOM 2004 C C . GLY A 1 247 ? 9.617 -3.686 -17.281 1 94.06 247 GLY A C 1
ATOM 2005 O O . GLY A 1 247 ? 9.547 -2.598 -16.703 1 94.06 247 GLY A O 1
ATOM 2006 N N . PHE A 1 248 ? 9.336 -4.789 -16.703 1 96.88 248 PHE A N 1
ATOM 2007 C CA . PHE A 1 248 ? 8.82 -4.777 -15.344 1 96.88 248 PHE A CA 1
ATOM 2008 C C . PHE A 1 248 ? 9.469 -5.867 -14.508 1 96.88 248 PHE A C 1
ATOM 2010 O O . PHE A 1 248 ? 9.703 -6.977 -14.992 1 96.88 248 PHE A O 1
ATOM 2017 N N . HIS A 1 249 ? 9.773 -5.602 -13.312 1 97.94 249 HIS A N 1
ATOM 2018 C CA . HIS A 1 249 ? 10.266 -6.527 -12.297 1 97.94 249 HIS A CA 1
ATOM 2019 C C . HIS A 1 249 ? 9.758 -6.148 -10.914 1 97.94 249 HIS A C 1
ATOM 2021 O O . HIS A 1 249 ? 10.453 -5.469 -10.156 1 97.94 249 HIS A O 1
ATOM 2027 N N . TYR A 1 250 ? 8.57 -6.66 -10.617 1 98.25 250 TYR A N 1
ATOM 2028 C CA . TYR A 1 250 ? 7.918 -6.34 -9.352 1 98.25 250 TYR A CA 1
ATOM 2029 C C . TYR A 1 250 ? 8.305 -7.34 -8.273 1 98.25 250 TYR A C 1
ATOM 2031 O O . TYR A 1 250 ? 8.414 -8.539 -8.539 1 98.25 250 TYR A O 1
ATOM 2039 N N . LYS A 1 251 ? 8.539 -6.906 -7.102 1 97.44 251 LYS A N 1
ATOM 2040 C CA . LYS A 1 251 ? 8.742 -7.727 -5.914 1 97.44 251 LYS A CA 1
ATOM 2041 C C . LYS A 1 251 ? 8.109 -7.086 -4.68 1 97.44 251 LYS A C 1
ATOM 2043 O O . LYS A 1 251 ? 8.109 -5.859 -4.547 1 97.44 251 LYS A O 1
ATOM 2048 N N . CYS A 1 252 ? 7.66 -7.898 -3.877 1 96.94 252 CYS A N 1
ATOM 2049 C CA . CYS A 1 252 ? 7.18 -7.434 -2.58 1 96.94 252 CYS A CA 1
ATOM 2050 C C . CYS A 1 252 ? 7.242 -8.555 -1.545 1 96.94 252 CYS A C 1
ATOM 2052 O O . CYS A 1 252 ? 6.961 -9.711 -1.857 1 96.94 252 CYS A O 1
ATOM 2054 N N . LYS A 1 253 ? 7.617 -8.188 -0.366 1 95.94 253 LYS A N 1
ATOM 2055 C CA . LYS A 1 253 ? 7.66 -9.125 0.747 1 95.94 253 LYS A CA 1
ATOM 2056 C C . LYS A 1 253 ? 6.531 -8.867 1.738 1 95.94 253 LYS A C 1
ATOM 2058 O O . LYS A 1 253 ? 6.207 -7.711 2.025 1 95.94 253 LYS A O 1
ATOM 2063 N N . GLY A 1 254 ? 5.957 -9.961 2.252 1 96.12 254 GLY A N 1
ATOM 2064 C CA . GLY A 1 254 ? 4.945 -9.875 3.293 1 96.12 254 GLY A CA 1
ATOM 2065 C C . GLY A 1 254 ? 4.398 -11.227 3.709 1 96.12 254 GLY A C 1
ATOM 2066 O O . GLY A 1 254 ? 4.637 -12.234 3.035 1 96.12 254 GLY A O 1
ATOM 2067 N N . PRO A 1 255 ? 3.707 -11.266 4.832 1 97.75 255 PRO A N 1
ATOM 2068 C CA . PRO A 1 255 ? 3.104 -12.523 5.27 1 97.75 255 PRO A CA 1
ATOM 2069 C C . PRO A 1 255 ? 1.872 -12.906 4.453 1 97.75 255 PRO A C 1
ATOM 2071 O O . PRO A 1 255 ? 1.314 -12.062 3.74 1 97.75 255 PRO A O 1
ATOM 2074 N N . VAL A 1 256 ? 1.503 -14.117 4.539 1 98.62 256 VAL A N 1
ATOM 2075 C CA . VAL A 1 256 ? 0.349 -14.641 3.812 1 98.62 256 VAL A CA 1
ATOM 2076 C C . VAL A 1 256 ? -0.938 -14.094 4.426 1 98.62 256 VAL A C 1
ATOM 2078 O O . VAL A 1 256 ? -1.906 -13.82 3.713 1 98.62 256 VAL A O 1
ATOM 2081 N N . ILE A 1 257 ? -0.919 -14 5.758 1 98.88 257 ILE A N 1
ATOM 2082 C CA . ILE A 1 257 ? -2.068 -13.492 6.496 1 98.88 257 ILE A CA 1
ATOM 2083 C C . ILE A 1 257 ? -1.686 -12.211 7.227 1 98.88 257 ILE A C 1
ATOM 2085 O O . ILE A 1 257 ? -0.77 -12.203 8.055 1 98.88 257 ILE A O 1
ATOM 2089 N N . LYS A 1 258 ? -2.373 -11.18 6.906 1 98.25 258 LYS A N 1
ATOM 2090 C CA . LYS A 1 258 ? -2.117 -9.922 7.598 1 98.25 258 LYS A CA 1
ATOM 2091 C C . LYS A 1 258 ? -3.188 -9.648 8.648 1 98.25 258 LYS A C 1
ATOM 2093 O O . LYS A 1 258 ? -4.383 -9.789 8.383 1 98.25 258 LYS A O 1
ATOM 2098 N N . ILE A 1 259 ? -2.766 -9.25 9.797 1 97.44 259 ILE A N 1
ATOM 2099 C CA . ILE A 1 259 ? -3.666 -8.938 10.906 1 97.44 259 ILE A CA 1
ATOM 2100 C C . ILE A 1 259 ? -3.4 -7.523 11.406 1 97.44 259 ILE A C 1
ATOM 2102 O O . ILE A 1 259 ? -2.273 -7.031 11.328 1 97.44 259 ILE A O 1
ATOM 2106 N N . ASP A 1 260 ? -4.438 -6.891 11.797 1 94.06 260 ASP A N 1
ATOM 2107 C CA . ASP A 1 260 ? -4.301 -5.586 12.438 1 94.06 260 ASP A CA 1
ATOM 2108 C C . ASP A 1 260 ? -3.51 -5.691 13.734 1 94.06 260 ASP A C 1
ATOM 2110 O O . ASP A 1 260 ? -3.828 -6.516 14.602 1 94.06 260 ASP A O 1
ATOM 2114 N N . PRO A 1 261 ? -2.502 -4.91 13.844 1 90.81 261 PRO A N 1
ATOM 2115 C CA . PRO A 1 261 ? -1.653 -5.066 15.023 1 90.81 261 PRO A CA 1
ATOM 2116 C C . PRO A 1 261 ? -2.373 -4.699 16.312 1 90.81 261 PRO A C 1
ATOM 2118 O O . PRO A 1 261 ? -1.971 -5.137 17.406 1 90.81 261 PRO A O 1
ATOM 2121 N N . THR A 1 262 ? -3.447 -3.926 16.203 1 87.19 262 THR A N 1
ATOM 2122 C CA . THR A 1 262 ? -4.156 -3.473 17.406 1 87.19 262 THR A CA 1
ATOM 2123 C C . THR A 1 262 ? -5.34 -4.383 17.703 1 87.19 262 THR A C 1
ATOM 2125 O O . THR A 1 262 ? -5.426 -4.961 18.797 1 87.19 262 THR A O 1
ATOM 2128 N N . THR A 1 263 ? -6.137 -4.637 16.734 1 89.5 263 THR A N 1
ATOM 2129 C CA . THR A 1 263 ? -7.359 -5.398 16.969 1 89.5 263 THR A CA 1
ATOM 2130 C C . THR A 1 263 ? -7.117 -6.891 16.766 1 89.5 263 THR A C 1
ATOM 2132 O O . THR A 1 263 ? -7.934 -7.719 17.156 1 89.5 263 THR A O 1
ATOM 2135 N N . LYS A 1 264 ? -6.09 -7.254 16.016 1 94.19 264 LYS A N 1
ATOM 2136 C CA . LYS A 1 264 ? -5.699 -8.625 15.695 1 94.19 264 LYS A CA 1
ATOM 2137 C C . LYS A 1 264 ? -6.664 -9.25 14.695 1 94.19 264 LYS A C 1
ATOM 2139 O O . LYS A 1 264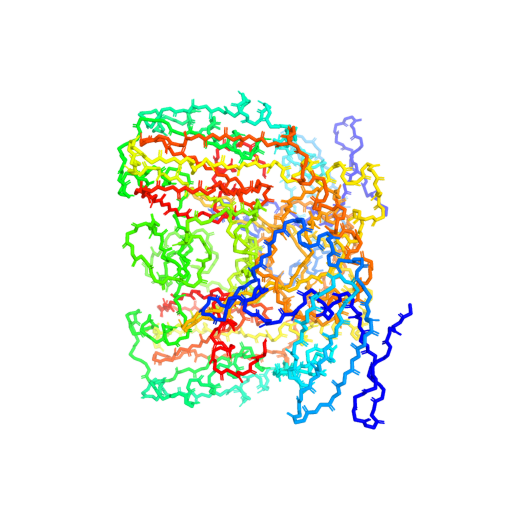 ? -6.629 -10.461 14.461 1 94.19 264 LYS A O 1
ATOM 2144 N N . GLU A 1 265 ? -7.488 -8.438 14.125 1 95.69 265 GLU A N 1
ATOM 2145 C CA . GLU A 1 265 ? -8.398 -8.922 13.086 1 95.69 265 GLU A CA 1
ATOM 2146 C C . GLU A 1 265 ? -7.66 -9.148 11.766 1 95.69 265 GLU A C 1
ATOM 2148 O O . GLU A 1 265 ? -6.762 -8.375 11.414 1 95.69 265 GLU A O 1
ATOM 2153 N N . ILE A 1 266 ? -8.094 -10.172 11.07 1 98.25 266 ILE A N 1
ATOM 2154 C CA . ILE A 1 266 ? -7.555 -10.422 9.734 1 98.25 266 ILE A CA 1
ATOM 2155 C C . ILE A 1 266 ? -8.07 -9.359 8.766 1 98.25 266 ILE A C 1
ATOM 2157 O O . ILE A 1 266 ? -9.273 -9.078 8.719 1 98.25 266 ILE A O 1
ATOM 2161 N N . TYR A 1 267 ? -7.145 -8.789 8 1 97.38 267 TYR A N 1
ATOM 2162 C CA . TYR A 1 267 ? -7.66 -7.785 7.082 1 97.38 267 TYR A CA 1
ATOM 2163 C C . TYR A 1 267 ? -7.191 -8.055 5.656 1 97.38 267 TYR A C 1
ATOM 2165 O O . TYR A 1 267 ? -7.695 -7.457 4.703 1 97.38 267 TYR A O 1
ATOM 2173 N N . GLN A 1 268 ? -6.281 -9.008 5.512 1 98.62 268 GLN A N 1
ATOM 2174 C CA . GLN A 1 268 ? -5.844 -9.32 4.152 1 98.62 268 GLN A CA 1
ATOM 2175 C C . GLN A 1 268 ? -5.242 -10.719 4.074 1 98.62 268 GLN A C 1
ATOM 2177 O O . GLN A 1 268 ? -4.496 -11.133 4.969 1 98.62 268 GLN A O 1
ATOM 2182 N N . ILE A 1 269 ? -5.562 -11.414 3.062 1 98.88 269 ILE A N 1
ATOM 2183 C CA . ILE A 1 269 ? -4.891 -12.641 2.631 1 98.88 269 ILE A CA 1
ATOM 2184 C C . ILE A 1 269 ? -4.074 -12.359 1.371 1 98.88 269 ILE A C 1
ATOM 2186 O O . ILE A 1 269 ? -4.59 -11.812 0.397 1 98.88 269 ILE A O 1
ATOM 2190 N N . ARG A 1 270 ? -2.828 -12.648 1.401 1 98.38 270 ARG A N 1
ATOM 2191 C CA . ARG A 1 270 ? -1.927 -12.484 0.265 1 98.38 270 ARG A CA 1
ATOM 2192 C C . ARG A 1 270 ? -1.334 -13.828 -0.161 1 98.38 270 ARG A C 1
ATOM 2194 O O . ARG A 1 270 ? -0.173 -14.117 0.131 1 98.38 270 ARG A O 1
ATOM 2201 N N . PHE A 1 271 ? -2.121 -14.547 -0.892 1 98.56 271 PHE A N 1
ATOM 2202 C CA . PHE A 1 271 ? -1.745 -15.898 -1.268 1 98.56 271 PHE A CA 1
ATOM 2203 C C . PHE A 1 271 ? -1.79 -16.078 -2.781 1 98.56 271 PHE A C 1
ATOM 2205 O O . PHE A 1 271 ? -2.855 -15.969 -3.393 1 98.56 271 PHE A O 1
ATOM 2212 N N . ASN A 1 272 ? -0.706 -16.297 -3.363 1 97.88 272 ASN A N 1
ATOM 2213 C CA . ASN A 1 272 ? -0.532 -16.703 -4.754 1 97.88 272 ASN A CA 1
ATOM 2214 C C . ASN A 1 272 ? 0.693 -17.609 -4.93 1 97.88 272 ASN A C 1
ATOM 2216 O O . ASN A 1 272 ? 1.827 -17.125 -4.902 1 97.88 272 ASN A O 1
ATOM 2220 N N . ILE A 1 273 ? 0.462 -18.812 -5.082 1 95.5 273 ILE A N 1
ATOM 2221 C CA . ILE A 1 273 ? 1.551 -19.781 -5.086 1 95.5 273 ILE A CA 1
ATOM 2222 C C . ILE A 1 273 ? 2.398 -19.609 -6.344 1 95.5 273 ILE A C 1
ATOM 2224 O O . ILE A 1 273 ? 3.592 -19.922 -6.344 1 95.5 273 ILE A O 1
ATOM 2228 N N . TYR A 1 274 ? 1.846 -19.047 -7.387 1 95 274 TYR A N 1
ATOM 2229 C CA . TYR A 1 274 ? 2.539 -18.891 -8.656 1 95 274 TYR A CA 1
ATOM 2230 C C . TYR A 1 274 ? 3.537 -17.75 -8.609 1 95 274 TYR A C 1
ATOM 2232 O O . TYR A 1 274 ? 4.535 -17.75 -9.328 1 95 274 TYR A O 1
ATOM 2240 N N . ASP A 1 275 ? 3.254 -16.766 -7.719 1 94.56 275 ASP A N 1
ATOM 2241 C CA . ASP A 1 275 ? 4.02 -15.531 -7.668 1 94.56 275 ASP A CA 1
ATOM 2242 C C . ASP A 1 275 ? 5.211 -15.656 -6.723 1 94.56 275 ASP A C 1
ATOM 2244 O O . ASP A 1 275 ? 6.027 -14.742 -6.617 1 94.56 275 ASP A O 1
ATOM 2248 N N . ARG A 1 276 ? 5.395 -16.719 -6.047 1 96.06 276 ARG A N 1
ATOM 2249 C CA . ARG A 1 276 ? 6.438 -16.812 -5.031 1 96.06 276 ARG A CA 1
ATOM 2250 C C . ARG A 1 276 ? 7.82 -16.812 -5.668 1 96.06 276 ARG A C 1
ATOM 2252 O O . ARG A 1 276 ? 8.086 -17.562 -6.602 1 96.06 276 ARG A O 1
ATOM 2259 N N . SER A 1 277 ? 8.688 -15.961 -5.16 1 95.94 277 SER A N 1
ATOM 2260 C CA . SER A 1 277 ? 10.078 -15.961 -5.605 1 95.94 277 SER A CA 1
ATOM 2261 C C . SER A 1 277 ? 10.867 -17.094 -4.961 1 95.94 277 SER A C 1
ATOM 2263 O O . SER A 1 277 ? 10.336 -17.844 -4.148 1 95.94 277 SER A O 1
ATOM 2265 N N . ALA A 1 278 ? 12.133 -17.188 -5.328 1 95.38 278 ALA A N 1
ATOM 2266 C CA . ALA A 1 278 ? 12.984 -18.25 -4.781 1 95.38 278 ALA A CA 1
ATOM 2267 C C . ALA A 1 278 ? 13.656 -17.797 -3.49 1 95.38 278 ALA A C 1
ATOM 2269 O O . ALA A 1 278 ? 14.398 -18.547 -2.867 1 95.38 278 ALA A O 1
ATOM 2270 N N . LEU A 1 279 ? 13.398 -16.594 -3.057 1 95 279 LEU A N 1
ATOM 2271 C CA . LEU A 1 279 ? 14 -16.141 -1.807 1 95 279 LEU A CA 1
ATOM 2272 C C . LEU A 1 279 ? 13.531 -17 -0.638 1 95 279 LEU A C 1
ATOM 2274 O O . LEU A 1 279 ? 12.328 -17.156 -0.421 1 95 279 LEU A O 1
ATOM 2278 N N . PRO A 1 280 ? 14.461 -17.547 0.07 1 94 280 PRO A N 1
ATOM 2279 C CA . PRO A 1 280 ? 14.062 -18.406 1.189 1 94 280 PRO A CA 1
ATOM 2280 C C . PRO A 1 280 ? 13.406 -17.609 2.322 1 94 280 PRO A C 1
ATOM 2282 O O . PRO A 1 280 ? 13.844 -16.516 2.652 1 94 280 PRO A O 1
ATOM 2285 N N . PRO A 1 281 ? 12.398 -18.172 2.883 1 92.94 281 PRO A N 1
ATOM 2286 C CA . PRO A 1 281 ? 11.867 -17.547 4.098 1 92.94 281 PRO A CA 1
ATOM 2287 C C . PRO A 1 281 ? 12.789 -17.734 5.301 1 92.94 281 PRO A C 1
ATOM 2289 O O . PRO A 1 281 ? 13.602 -18.656 5.332 1 92.94 281 PRO A O 1
ATOM 2292 N N . SER A 1 282 ? 12.805 -16.844 6.324 1 91 282 SER A N 1
ATOM 2293 C CA . SER A 1 282 ? 13.664 -16.875 7.504 1 91 282 SER A CA 1
ATOM 2294 C C . SER A 1 282 ? 13.43 -18.141 8.328 1 91 282 SER A C 1
ATOM 2296 O O . SER A 1 282 ? 14.352 -18.656 8.961 1 91 282 SER A O 1
ATOM 2298 N N . ARG A 1 283 ? 12.344 -18.703 8.391 1 94.06 283 ARG A N 1
ATOM 2299 C CA . ARG A 1 283 ? 11.914 -19.906 9.102 1 94.06 283 ARG A CA 1
ATOM 2300 C C . ARG A 1 283 ? 11.25 -20.891 8.148 1 94.06 283 ARG A C 1
ATOM 2302 O O . ARG A 1 283 ? 10.078 -21.25 8.328 1 94.06 283 ARG A O 1
ATOM 2309 N N . ALA A 1 284 ? 12.188 -21.422 7.305 1 94.81 284 ALA A N 1
ATOM 2310 C CA . ALA A 1 284 ? 11.703 -22.156 6.137 1 94.81 284 ALA A CA 1
ATOM 2311 C C . ALA A 1 284 ? 10.867 -23.359 6.559 1 94.81 284 ALA A C 1
ATOM 2313 O O . ALA A 1 284 ? 9.766 -23.562 6.035 1 94.81 284 ALA A O 1
ATOM 2314 N N . ASN A 1 285 ? 11.359 -24.141 7.547 1 95.31 285 ASN A N 1
ATOM 2315 C CA . ASN A 1 285 ? 10.609 -25.328 7.953 1 95.31 285 ASN A CA 1
ATOM 2316 C C . ASN A 1 285 ? 9.234 -24.969 8.5 1 95.31 285 ASN A C 1
ATOM 2318 O O . ASN A 1 285 ? 8.234 -25.578 8.117 1 95.31 285 ASN A O 1
ATOM 2322 N N . GLU A 1 286 ? 9.219 -24.016 9.367 1 97.38 286 GLU A N 1
ATOM 2323 C CA . GLU A 1 286 ? 7.957 -23.562 9.953 1 97.38 286 GLU A CA 1
ATOM 2324 C C . GLU A 1 286 ? 7.023 -23 8.883 1 97.38 286 GLU A C 1
ATOM 2326 O O . GLU A 1 286 ? 5.816 -23.25 8.914 1 97.38 286 GLU A O 1
ATOM 2331 N N . PHE A 1 287 ? 7.625 -22.281 7.996 1 97.44 287 PHE A N 1
ATOM 2332 C CA . PHE A 1 287 ? 6.828 -21.719 6.914 1 97.44 287 PHE A CA 1
ATOM 2333 C C . PHE A 1 287 ? 6.184 -22.812 6.078 1 97.44 287 PHE A C 1
ATOM 2335 O O . PHE A 1 287 ? 4.969 -22.812 5.871 1 97.44 287 PHE A O 1
ATOM 2342 N N . TYR A 1 288 ? 6.977 -23.734 5.641 1 97.38 288 TYR A N 1
ATOM 2343 C CA . TYR A 1 288 ? 6.477 -24.734 4.711 1 97.38 288 TYR A CA 1
ATOM 2344 C C . TYR A 1 288 ? 5.418 -25.609 5.367 1 97.38 288 TYR A C 1
ATOM 2346 O O . TYR A 1 288 ? 4.426 -25.984 4.734 1 97.38 288 TYR A O 1
ATOM 2354 N N . LYS A 1 289 ? 5.605 -25.906 6.621 1 97.62 289 LYS A N 1
ATOM 2355 C CA . LYS A 1 289 ? 4.594 -26.672 7.332 1 97.62 289 LYS A CA 1
ATOM 2356 C C . LYS A 1 289 ? 3.279 -25.906 7.434 1 97.62 289 LYS A C 1
ATOM 2358 O O . LYS A 1 289 ? 2.205 -26.469 7.195 1 97.62 289 LYS A O 1
ATOM 2363 N N . SER A 1 290 ? 3.41 -24.656 7.773 1 98.62 290 SER A N 1
ATOM 2364 C CA . SER A 1 290 ? 2.229 -23.812 7.941 1 98.62 290 SER A CA 1
ATOM 2365 C C . SER A 1 290 ? 1.547 -23.547 6.602 1 98.62 290 SER A C 1
ATOM 2367 O O . SER A 1 290 ? 0.318 -23.562 6.512 1 98.62 290 SER A O 1
ATOM 2369 N N . TYR A 1 291 ? 2.354 -23.312 5.598 1 98.38 291 TYR A N 1
ATOM 2370 C CA . TYR A 1 291 ? 1.854 -23.062 4.25 1 98.38 291 TYR A CA 1
ATOM 2371 C C . TYR A 1 291 ? 1.156 -24.297 3.695 1 98.38 291 TYR A C 1
ATOM 2373 O O . TYR A 1 291 ? 0.11 -24.203 3.051 1 98.38 291 TYR A O 1
ATOM 2381 N N . ALA A 1 292 ? 1.699 -25.484 3.963 1 98 292 ALA A N 1
ATOM 2382 C CA . ALA A 1 292 ? 1.081 -26.75 3.562 1 98 292 ALA A CA 1
ATOM 2383 C C . ALA A 1 292 ? -0.285 -26.922 4.219 1 98 292 ALA A C 1
ATOM 2385 O O . ALA A 1 292 ? -1.242 -27.344 3.568 1 98 292 ALA A O 1
ATOM 2386 N N . HIS A 1 293 ? -0.32 -26.594 5.477 1 98.56 293 HIS A N 1
ATOM 2387 C CA . HIS A 1 293 ? -1.59 -26.688 6.191 1 98.56 293 HIS A CA 1
ATOM 2388 C C . HIS A 1 293 ? -2.637 -25.766 5.566 1 98.56 293 HIS A C 1
ATOM 2390 O O . HIS A 1 293 ? -3.795 -26.156 5.406 1 98.56 293 HIS A O 1
ATOM 2396 N N . PHE A 1 294 ? -2.258 -24.594 5.207 1 98.75 294 PHE A N 1
ATOM 2397 C CA . PHE A 1 294 ? -3.137 -23.641 4.523 1 98.75 294 PHE A CA 1
ATOM 2398 C C . PHE A 1 294 ? -3.664 -24.25 3.225 1 98.75 294 PHE A C 1
ATOM 2400 O O . PHE A 1 294 ? -4.867 -24.188 2.955 1 98.75 294 PHE A O 1
ATOM 2407 N N . LEU A 1 295 ? -2.816 -24.875 2.459 1 98.06 295 LEU A N 1
ATOM 2408 C CA . LEU A 1 295 ? -3.188 -25.5 1.193 1 98.06 295 LEU A CA 1
ATOM 2409 C C . LEU A 1 295 ? -4.102 -26.688 1.423 1 98.06 295 LEU A C 1
ATOM 2411 O O . LEU A 1 295 ? -5.012 -26.953 0.629 1 98.06 295 LEU A O 1
ATOM 2415 N N . GLU A 1 296 ? -3.828 -27.406 2.445 1 97.94 296 GLU A N 1
ATOM 2416 C CA . GLU A 1 296 ? -4.695 -28.531 2.777 1 97.94 296 GLU A CA 1
ATOM 2417 C C . GLU A 1 296 ? -6.125 -28.078 3.037 1 97.94 296 GLU A C 1
ATOM 2419 O O . GLU A 1 296 ? -7.082 -28.734 2.613 1 97.94 296 GLU A O 1
ATOM 2424 N N . ILE A 1 297 ? -6.207 -27 3.74 1 98.56 297 ILE A N 1
ATOM 2425 C CA . ILE A 1 297 ? -7.531 -26.453 3.99 1 98.56 297 ILE A CA 1
ATOM 2426 C C . ILE A 1 297 ? -8.172 -26.016 2.672 1 98.56 297 ILE A C 1
ATOM 2428 O O . ILE A 1 297 ? -9.352 -26.281 2.432 1 98.56 297 ILE A O 1
ATOM 2432 N N . LEU A 1 298 ? -7.375 -25.438 1.781 1 97.5 298 LEU A N 1
ATOM 2433 C CA . LEU A 1 298 ? -7.867 -24.969 0.494 1 97.5 298 LEU A CA 1
ATOM 2434 C C . LEU A 1 298 ? -8.32 -26.125 -0.38 1 97.5 298 LEU A C 1
ATOM 2436 O O . LEU A 1 298 ? -9.008 -25.922 -1.383 1 97.5 298 LEU A O 1
ATOM 2440 N N . ASP A 1 299 ? -7.98 -27.281 -0.023 1 95.12 299 ASP A N 1
ATOM 2441 C CA . ASP A 1 299 ? -8.367 -28.453 -0.804 1 95.12 299 ASP A CA 1
ATOM 2442 C C . ASP A 1 299 ? -9.758 -28.938 -0.415 1 95.12 299 ASP A C 1
ATOM 2444 O O . ASP A 1 299 ? -10.312 -29.844 -1.052 1 95.12 299 ASP A O 1
ATOM 2448 N N . ARG A 1 300 ? -10.344 -28.328 0.564 1 97.19 300 ARG A N 1
ATOM 2449 C CA . ARG A 1 300 ? -11.656 -28.75 1.045 1 97.19 300 ARG A CA 1
ATOM 2450 C C . ARG A 1 300 ? -12.766 -28.203 0.144 1 97.19 300 ARG A C 1
ATOM 2452 O O . ARG A 1 300 ? -12.961 -27 0.049 1 97.19 300 ARG A O 1
ATOM 2459 N N . GLU A 1 301 ? -13.547 -29.062 -0.392 1 96.62 301 GLU A N 1
ATOM 2460 C CA . GLU A 1 301 ? -14.531 -28.75 -1.43 1 96.62 301 GLU A CA 1
ATOM 2461 C C . GLU A 1 301 ? -15.648 -27.859 -0.884 1 96.62 301 GLU A C 1
ATOM 2463 O O . GLU A 1 301 ? -16.203 -27.031 -1.608 1 96.62 301 GLU A O 1
ATOM 2468 N N . GLU A 1 302 ? -15.984 -27.969 0.341 1 98.12 302 GLU A N 1
ATOM 2469 C CA . GLU A 1 302 ? -17.109 -27.234 0.923 1 98.12 302 GLU A CA 1
ATOM 2470 C C . GLU A 1 302 ? -16.812 -25.75 0.985 1 98.12 302 GLU A C 1
ATOM 2472 O O . GLU A 1 302 ? -17.719 -24.938 1.188 1 98.12 302 GLU A O 1
ATOM 2477 N N . LEU A 1 303 ? -15.523 -25.375 0.792 1 98.5 303 LEU A N 1
ATOM 2478 C CA . LEU A 1 303 ? -15.133 -23.969 0.878 1 98.5 303 LEU A CA 1
ATOM 2479 C C . LEU A 1 303 ? -15.352 -23.266 -0.453 1 98.5 303 LEU A C 1
ATOM 2481 O O . LEU A 1 303 ? -15.297 -22.031 -0.523 1 98.5 303 LEU A O 1
ATOM 2485 N N . TYR A 1 304 ? -15.703 -23.969 -1.479 1 98.31 304 TYR A N 1
ATOM 2486 C CA . TYR A 1 304 ? -15.68 -23.422 -2.824 1 98.31 304 TYR A CA 1
ATOM 2487 C C . TYR A 1 304 ? -17.078 -23.047 -3.293 1 98.31 304 TYR A C 1
ATOM 2489 O O . TYR A 1 304 ? -18.031 -23.797 -3.064 1 98.31 304 TYR A O 1
ATOM 2497 N N . TRP A 1 305 ? -17.141 -21.906 -3.84 1 98.06 305 TRP A N 1
ATOM 2498 C CA . TRP A 1 305 ? -18.219 -21.578 -4.773 1 98.06 305 TRP A CA 1
ATOM 2499 C C . TRP A 1 305 ? -17.719 -21.656 -6.215 1 98.06 305 TRP A C 1
ATOM 2501 O O . TRP A 1 305 ? -16.844 -20.891 -6.621 1 98.06 305 TRP A O 1
ATOM 2511 N N . LYS A 1 306 ? -18.234 -22.578 -6.965 1 96.5 306 LYS A N 1
ATOM 2512 C CA . LYS A 1 306 ? -17.938 -22.75 -8.383 1 96.5 306 LYS A CA 1
ATOM 2513 C C . LYS A 1 306 ? -19.109 -22.281 -9.25 1 96.5 306 LYS A C 1
ATOM 2515 O O . LYS A 1 306 ? -20.234 -22.703 -9.055 1 96.5 306 LYS A O 1
ATOM 2520 N N . HIS A 1 307 ? -18.781 -21.406 -10.133 1 93.25 307 HIS A N 1
ATOM 2521 C CA . HIS A 1 307 ? -19.875 -20.859 -10.922 1 93.25 307 HIS A CA 1
ATOM 2522 C C . HIS A 1 307 ? -19.406 -20.453 -12.312 1 93.25 307 HIS A C 1
ATOM 2524 O O . HIS A 1 307 ? -18.234 -20.109 -12.5 1 93.25 307 HIS A O 1
ATOM 2530 N N . GLY A 1 308 ? -20.328 -20.547 -13.234 1 89.62 308 GLY A N 1
ATOM 2531 C CA . GLY A 1 308 ? -20.078 -20.062 -14.578 1 89.62 308 GLY A CA 1
ATOM 2532 C C . GLY A 1 308 ? -20.578 -18.641 -14.797 1 89.62 308 GLY A C 1
ATOM 2533 O O . GLY A 1 308 ? -21.766 -18.375 -14.648 1 89.62 308 GLY A O 1
ATOM 2534 N N . LEU A 1 309 ? -19.625 -17.797 -15.109 1 88.06 309 LEU A N 1
ATOM 2535 C CA . LEU A 1 309 ? -20.031 -16.438 -15.398 1 88.06 309 LEU A CA 1
ATOM 2536 C C . LEU A 1 309 ? -20.703 -16.344 -16.766 1 88.06 309 LEU A C 1
ATOM 2538 O O . LEU A 1 309 ? -20.281 -17.016 -17.719 1 88.06 309 LEU A O 1
ATOM 2542 N N . LYS A 1 310 ? -21.766 -15.586 -16.828 1 89.19 310 LYS A N 1
ATOM 2543 C CA . LYS A 1 310 ? -22.484 -15.375 -18.078 1 89.19 310 LYS A CA 1
ATOM 2544 C C . LYS A 1 310 ? -22.234 -13.977 -18.625 1 89.19 310 LYS A C 1
ATOM 2546 O O . LYS A 1 310 ? -22.047 -13.023 -17.859 1 89.19 310 LYS A O 1
ATOM 2551 N N . PRO A 1 311 ? -22.25 -13.93 -20 1 93.31 311 PRO A N 1
ATOM 2552 C CA . PRO A 1 311 ? -22.125 -12.586 -20.562 1 93.31 311 PRO A CA 1
ATOM 2553 C C . PRO A 1 311 ? -23.125 -11.594 -19.984 1 93.31 311 PRO A C 1
ATOM 2555 O O . PRO A 1 311 ? -24.297 -11.938 -19.797 1 93.31 311 PRO A O 1
ATOM 2558 N N . GLY A 1 312 ? -22.625 -10.398 -19.594 1 92.69 312 GLY A N 1
ATOM 2559 C CA . GLY A 1 312 ? -23.484 -9.367 -19.016 1 92.69 312 GLY A CA 1
ATOM 2560 C C . GLY A 1 312 ? -23.484 -9.367 -17.5 1 92.69 312 GLY A C 1
ATOM 2561 O O . GLY A 1 312 ? -24.109 -8.508 -16.875 1 92.69 312 GLY A O 1
ATOM 2562 N N . THR A 1 313 ? -22.812 -10.289 -16.969 1 93.88 313 THR A N 1
ATOM 2563 C CA . THR A 1 313 ? -22.656 -10.336 -15.523 1 93.88 313 THR A CA 1
ATOM 2564 C C . THR A 1 313 ? -21.266 -9.883 -15.102 1 93.88 313 THR A C 1
ATOM 2566 O O . THR A 1 313 ? -20.266 -10.359 -15.648 1 93.88 313 THR A O 1
ATOM 2569 N N . VAL A 1 314 ? -21.234 -8.953 -14.188 1 97.44 314 VAL A N 1
ATOM 2570 C CA . VAL A 1 314 ? -19.984 -8.477 -13.609 1 97.44 314 VAL A CA 1
ATOM 2571 C C . VAL A 1 314 ? -19.859 -8.961 -12.164 1 97.44 314 VAL A C 1
ATOM 2573 O O . VAL A 1 314 ? -20.812 -8.828 -11.383 1 97.44 314 VAL A O 1
ATOM 2576 N N . VAL A 1 315 ? -18.781 -9.562 -11.883 1 97.81 315 VAL A N 1
ATOM 2577 C CA . VAL A 1 315 ? -18.516 -9.961 -10.508 1 97.81 315 VAL A CA 1
ATOM 2578 C C . VAL A 1 315 ? -17.312 -9.188 -9.969 1 97.81 315 VAL A C 1
ATOM 2580 O O . VAL A 1 315 ? -16.312 -9 -10.68 1 97.81 315 VAL A O 1
ATOM 25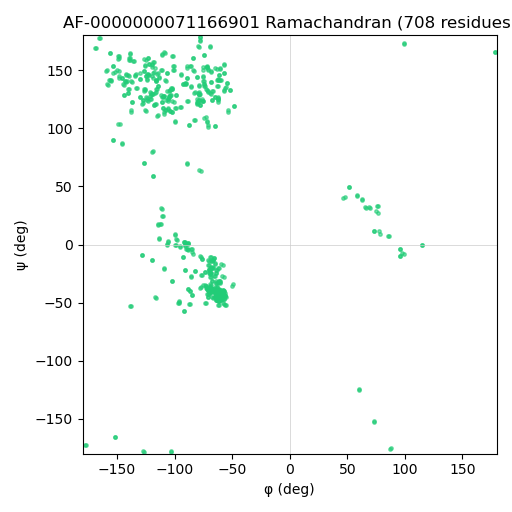83 N N . ILE A 1 316 ? -17.422 -8.703 -8.75 1 98.5 316 ILE A N 1
ATOM 2584 C CA . ILE A 1 316 ? -16.359 -7.977 -8.078 1 98.5 316 ILE A CA 1
ATOM 2585 C C . ILE A 1 316 ? -15.93 -8.734 -6.824 1 98.5 316 ILE A C 1
ATOM 2587 O O . ILE A 1 316 ? -16.75 -9.016 -5.945 1 98.5 316 ILE A O 1
ATOM 2591 N N . TYR A 1 317 ? -14.68 -9.117 -6.781 1 98.69 317 TYR A N 1
ATOM 2592 C CA . TYR A 1 317 ? -14.109 -9.773 -5.609 1 98.69 317 TYR A CA 1
ATOM 2593 C C . TYR A 1 317 ? -13.234 -8.812 -4.816 1 98.69 317 TYR A C 1
ATOM 2595 O O . TYR A 1 317 ? -12.43 -8.078 -5.391 1 98.69 317 TYR A O 1
ATOM 2603 N N . ASN A 1 318 ? -13.422 -8.773 -3.473 1 98.81 318 ASN A N 1
ATOM 2604 C CA . ASN A 1 318 ? -12.398 -8.172 -2.617 1 98.81 318 ASN A CA 1
ATOM 2605 C C . ASN A 1 318 ? -11.102 -8.969 -2.66 1 98.81 318 ASN A C 1
ATOM 2607 O O . ASN A 1 318 ? -10.969 -9.992 -1.988 1 98.81 318 ASN A O 1
ATOM 2611 N N . ASN A 1 319 ? -10.156 -8.484 -3.383 1 98.81 319 ASN A N 1
ATOM 2612 C CA . ASN A 1 319 ? -8.906 -9.188 -3.672 1 98.81 319 ASN A CA 1
ATOM 2613 C C . ASN A 1 319 ? -8.039 -9.32 -2.426 1 98.81 319 ASN A C 1
ATOM 2615 O O . ASN A 1 319 ? -7.047 -10.047 -2.43 1 98.81 319 ASN A O 1
ATOM 2619 N N . TRP A 1 320 ? -8.398 -8.609 -1.349 1 98.81 320 TRP A N 1
ATOM 2620 C CA . TRP A 1 320 ? -7.668 -8.742 -0.091 1 98.81 320 TRP A CA 1
ATOM 2621 C C . TRP A 1 320 ? -8.242 -9.867 0.759 1 98.81 320 TRP A C 1
ATOM 2623 O O . TRP A 1 320 ? -7.723 -10.172 1.835 1 98.81 320 TRP A O 1
ATOM 2633 N N . ARG A 1 321 ? -9.234 -10.492 0.211 1 98.81 321 ARG A N 1
ATOM 2634 C CA . ARG A 1 321 ? -9.945 -11.469 1.023 1 98.81 321 ARG A CA 1
ATOM 2635 C C . ARG A 1 321 ? -10.266 -12.727 0.215 1 98.81 321 ARG A C 1
ATOM 2637 O O . ARG A 1 321 ? -9.859 -13.828 0.581 1 98.81 321 ARG A O 1
ATOM 2644 N N . VAL A 1 322 ? -10.875 -12.531 -0.906 1 98.81 322 VAL A N 1
ATOM 2645 C CA . VAL A 1 322 ? -11.43 -13.633 -1.685 1 98.81 322 VAL A CA 1
ATOM 2646 C C . VAL A 1 322 ? -10.367 -14.18 -2.637 1 98.81 322 VAL A C 1
ATOM 2648 O O . VAL A 1 322 ? -9.773 -13.422 -3.416 1 98.81 322 VAL A O 1
ATOM 2651 N N . LEU A 1 323 ? -10.102 -15.43 -2.533 1 98.81 323 LEU A N 1
ATOM 2652 C CA . LEU A 1 323 ? -9.25 -16.109 -3.5 1 98.81 323 LEU A CA 1
ATOM 2653 C C . LEU A 1 323 ? -10.055 -16.578 -4.703 1 98.81 323 LEU A C 1
ATOM 2655 O O . LEU A 1 323 ? -11.18 -17.062 -4.551 1 98.81 323 LEU A O 1
ATOM 2659 N N . HIS A 1 324 ? -9.484 -16.359 -5.863 1 98.19 324 HIS A N 1
ATOM 2660 C CA . HIS A 1 324 ? -10.203 -16.781 -7.062 1 98.19 324 HIS A CA 1
ATOM 2661 C C . HIS A 1 324 ? -9.336 -17.672 -7.945 1 98.19 324 HIS A C 1
ATOM 2663 O O . HIS A 1 324 ? -8.102 -17.594 -7.883 1 98.19 324 HIS A O 1
ATOM 2669 N N . GLY A 1 325 ? -9.922 -18.547 -8.641 1 96.06 325 GLY A N 1
ATOM 2670 C CA . GLY A 1 325 ? -9.305 -19.438 -9.609 1 96.06 325 GLY A CA 1
ATOM 2671 C C . GLY A 1 325 ? -10.25 -19.859 -10.719 1 96.06 325 GLY A C 1
ATOM 2672 O O . GLY A 1 325 ? -11.203 -19.141 -11.031 1 96.06 325 GLY A O 1
ATOM 2673 N N . ARG A 1 326 ? -9.828 -20.891 -11.453 1 93.56 326 ARG A N 1
ATOM 2674 C CA . ARG A 1 326 ? -10.672 -21.406 -12.516 1 93.56 326 ARG A CA 1
ATOM 2675 C C . ARG A 1 326 ? -10.375 -22.875 -12.789 1 93.56 326 ARG A C 1
ATOM 2677 O O . ARG A 1 326 ? -9.258 -23.344 -12.547 1 93.56 326 ARG A O 1
ATOM 2684 N N . THR A 1 327 ? -11.344 -23.547 -13.289 1 93.12 327 THR A N 1
ATOM 2685 C CA . THR A 1 327 ? -11.102 -24.875 -13.82 1 93.12 327 THR A CA 1
ATOM 2686 C C . THR A 1 327 ? -10.594 -24.812 -15.258 1 93.12 327 THR A C 1
ATOM 2688 O O . THR A 1 327 ? -10.719 -23.766 -15.914 1 93.12 327 THR A O 1
ATOM 2691 N N . SER A 1 328 ? -10 -25.844 -15.695 1 91.69 328 SER A N 1
ATOM 2692 C CA . SER A 1 328 ? -9.586 -25.906 -17.094 1 91.69 328 SER A CA 1
ATOM 2693 C C . SER A 1 328 ? -10.766 -25.719 -18.031 1 91.69 328 SER A C 1
ATOM 2695 O O . SER A 1 328 ? -11.914 -25.938 -17.641 1 91.69 328 SER A O 1
ATOM 2697 N N . PHE A 1 329 ? -10.438 -25.25 -19.25 1 90.69 329 PHE A N 1
ATOM 2698 C CA . PHE A 1 329 ? -11.547 -25.031 -20.156 1 90.69 329 PHE A CA 1
ATOM 2699 C C . PHE A 1 329 ? -11.117 -25.25 -21.594 1 90.69 329 PHE A C 1
ATOM 2701 O O . PHE A 1 329 ? -9.922 -25.297 -21.891 1 90.69 329 PHE A O 1
ATOM 2708 N N . THR A 1 330 ? -12.023 -25.469 -22.406 1 91.44 330 THR A N 1
ATOM 2709 C CA . THR A 1 330 ? -11.867 -25.531 -23.859 1 91.44 330 THR A CA 1
ATOM 2710 C C . THR A 1 330 ? -12.734 -24.469 -24.531 1 91.44 330 THR A C 1
ATOM 2712 O O . THR A 1 330 ? -13.695 -23.984 -23.953 1 91.44 330 THR A O 1
ATOM 2715 N N . GLY A 1 331 ? -12.32 -24.094 -25.719 1 88.5 331 GLY A N 1
ATOM 2716 C CA . GLY A 1 331 ? -13.109 -23.125 -26.469 1 88.5 331 GLY A CA 1
ATOM 2717 C C . GLY A 1 331 ? -12.742 -21.688 -26.141 1 88.5 331 GLY A C 1
ATOM 2718 O O . GLY A 1 331 ? -11.828 -21.438 -25.344 1 88.5 331 GLY A O 1
ATOM 2719 N N . LYS A 1 332 ? -13.516 -20.828 -26.766 1 88.25 332 LYS A N 1
ATOM 2720 C CA . LYS A 1 332 ? -13.227 -19.391 -26.609 1 88.25 332 LYS A CA 1
ATOM 2721 C C . LYS A 1 332 ? -13.82 -18.844 -25.328 1 88.25 332 LYS A C 1
ATOM 2723 O O . LYS A 1 332 ? -14.969 -19.156 -24.984 1 88.25 332 LYS A O 1
ATOM 2728 N N . ARG A 1 333 ? -13.117 -18.172 -24.594 1 88.69 333 ARG A N 1
ATOM 2729 C CA . ARG A 1 333 ? -13.508 -17.469 -23.375 1 88.69 333 ARG A CA 1
ATOM 2730 C C . ARG A 1 333 ? -12.867 -16.094 -23.312 1 88.69 333 ARG A C 1
ATOM 2732 O O . ARG A 1 333 ? -11.641 -15.977 -23.266 1 88.69 333 ARG A O 1
ATOM 2739 N N . VAL A 1 334 ? -13.711 -15.07 -23.375 1 90.75 334 VAL A N 1
ATOM 2740 C CA . VAL A 1 334 ? -13.188 -13.703 -23.344 1 90.75 334 VAL A CA 1
ATOM 2741 C C . VAL A 1 334 ? -13.758 -12.953 -22.156 1 90.75 334 VAL A C 1
ATOM 2743 O O . VAL A 1 334 ? -14.977 -12.875 -21.984 1 90.75 334 VAL A O 1
ATOM 2746 N N . PHE A 1 335 ? -12.812 -12.422 -21.359 1 92 335 PHE A N 1
ATOM 2747 C CA . PHE A 1 335 ? -13.18 -11.586 -20.219 1 92 335 PHE A CA 1
ATOM 2748 C C . PHE A 1 335 ? -12.594 -10.188 -20.359 1 92 335 PHE A C 1
ATOM 2750 O O . PHE A 1 335 ? -11.594 -9.992 -21.062 1 92 335 PHE A O 1
ATOM 2757 N N . GLY A 1 336 ? -13.289 -9.32 -19.75 1 94.94 336 GLY A N 1
ATOM 2758 C CA . GLY A 1 336 ? -12.719 -8.016 -19.453 1 94.94 336 GLY A CA 1
ATOM 2759 C C . GLY A 1 336 ? -12.742 -7.684 -17.969 1 94.94 336 GLY A C 1
ATOM 2760 O O . GLY A 1 336 ? -13.453 -8.328 -17.188 1 94.94 336 GLY A O 1
ATOM 2761 N N . GLY A 1 337 ? -11.922 -6.762 -17.609 1 96.88 337 GLY A N 1
ATOM 2762 C CA . GLY A 1 337 ? -11.914 -6.402 -16.203 1 96.88 337 GLY A CA 1
ATOM 2763 C C . GLY A 1 337 ? -10.969 -5.258 -15.891 1 96.88 337 GLY A C 1
ATOM 2764 O O . GLY A 1 337 ? -10.523 -4.543 -16.797 1 96.88 337 GLY A O 1
ATOM 2765 N N . CYS A 1 338 ? -10.836 -5.035 -14.648 1 98.5 338 CYS A N 1
ATOM 2766 C CA . CYS A 1 338 ? -9.938 -4.027 -14.094 1 98.5 338 CYS A CA 1
ATOM 2767 C C . CYS A 1 338 ? -9.734 -4.238 -12.602 1 98.5 338 CYS A C 1
ATOM 2769 O O . CYS A 1 338 ? -10.25 -5.199 -12.023 1 98.5 338 CYS A O 1
ATOM 2771 N N . TYR A 1 339 ? -8.906 -3.396 -12.086 1 98.62 339 TYR A N 1
ATOM 2772 C CA . TYR A 1 339 ? -8.688 -3.367 -10.641 1 98.62 339 TYR A CA 1
ATOM 2773 C C . TYR A 1 339 ? -9.086 -2.018 -10.055 1 98.62 339 TYR A C 1
ATOM 2775 O O . TYR A 1 339 ? -9.031 -0.996 -10.742 1 98.62 339 TYR A O 1
ATOM 2783 N N . LEU A 1 340 ? -9.547 -2.057 -8.852 1 98.38 340 LEU A N 1
ATOM 2784 C CA . LEU A 1 340 ? -9.664 -0.867 -8.016 1 98.38 340 LEU A CA 1
ATOM 2785 C C . LEU A 1 340 ? -8.766 -0.968 -6.793 1 98.38 340 LEU A C 1
ATOM 2787 O O . LEU A 1 340 ? -8.633 -2.041 -6.203 1 98.38 340 LEU A O 1
ATOM 2791 N N . SER A 1 341 ? -8.172 0.164 -6.453 1 97.88 341 SER A N 1
ATOM 2792 C CA . SER A 1 341 ? -7.355 0.125 -5.246 1 97.88 341 SER A CA 1
ATOM 2793 C C . SER A 1 341 ? -8.227 0.033 -3.994 1 97.88 341 SER A C 1
ATOM 2795 O O . SER A 1 341 ? -9.375 0.467 -3.998 1 97.88 341 SER A O 1
ATOM 2797 N N . MET A 1 342 ? -7.668 -0.549 -2.959 1 98.25 342 MET A N 1
ATOM 2798 C CA . MET A 1 342 ? -8.383 -0.612 -1.688 1 98.25 342 MET A CA 1
ATOM 2799 C C . MET A 1 342 ? -8.602 0.785 -1.117 1 98.25 342 MET A C 1
ATOM 2801 O O . MET A 1 342 ? -9.648 1.062 -0.522 1 98.25 342 MET A O 1
ATOM 2805 N N . THR A 1 343 ? -7.699 1.67 -1.333 1 98 343 THR A N 1
ATOM 2806 C CA . THR A 1 343 ? -7.793 3.059 -0.896 1 98 343 THR A CA 1
ATOM 2807 C C . THR A 1 343 ? -9.055 3.717 -1.452 1 98 343 THR A C 1
ATOM 2809 O O . THR A 1 343 ? -9.836 4.301 -0.701 1 98 343 THR A O 1
ATOM 2812 N N . GLU A 1 344 ? -9.219 3.588 -2.742 1 97.94 344 GLU A N 1
ATOM 2813 C CA . GLU A 1 344 ? -10.359 4.223 -3.406 1 97.94 344 GLU A CA 1
ATOM 2814 C C . GLU A 1 344 ? -11.672 3.557 -3.008 1 97.94 344 GLU A C 1
ATOM 2816 O O . GLU A 1 344 ? -12.68 4.234 -2.822 1 97.94 344 GLU A O 1
ATOM 2821 N N . PHE A 1 345 ? -11.633 2.275 -2.854 1 98.56 345 PHE A N 1
ATOM 2822 C CA . PHE A 1 345 ? -12.828 1.533 -2.48 1 98.56 345 PHE A CA 1
ATOM 2823 C C . PHE A 1 345 ? -13.312 1.946 -1.097 1 98.56 345 PHE A C 1
ATOM 2825 O O . PHE A 1 345 ? -14.492 2.252 -0.911 1 98.56 345 PHE A O 1
ATOM 2832 N N . LEU A 1 346 ? -12.422 2.006 -0.148 1 98.25 346 LEU A N 1
ATOM 2833 C CA . LEU A 1 346 ? -12.789 2.352 1.221 1 98.25 346 LEU A CA 1
ATOM 2834 C C . LEU A 1 346 ? -13.203 3.816 1.32 1 98.25 346 LEU A C 1
ATOM 2836 O O . LEU A 1 346 ? -14.07 4.168 2.117 1 98.25 346 LEU A O 1
ATOM 2840 N N . SER A 1 347 ? -12.516 4.656 0.536 1 98.5 347 SER A N 1
ATOM 2841 C CA . SER A 1 347 ? -12.953 6.047 0.465 1 98.5 347 SER A CA 1
ATOM 2842 C C . SER A 1 347 ? -14.414 6.145 0.052 1 98.5 347 SER A C 1
ATOM 2844 O O . SER A 1 347 ? -15.188 6.887 0.663 1 98.5 347 SER A O 1
ATOM 2846 N N . LYS A 1 348 ? -14.781 5.363 -0.969 1 98.31 348 LYS A N 1
ATOM 2847 C CA . LYS A 1 348 ? -16.172 5.355 -1.435 1 98.31 348 LYS A CA 1
ATOM 2848 C C . LYS A 1 348 ? -17.109 4.867 -0.341 1 98.31 348 LYS A C 1
ATOM 2850 O O . LYS A 1 348 ? -18.172 5.457 -0.118 1 98.31 348 LYS A O 1
ATOM 2855 N N . ALA A 1 349 ? -16.75 3.811 0.332 1 98.5 349 ALA A N 1
ATOM 2856 C CA . ALA A 1 349 ? -17.562 3.273 1.417 1 98.5 349 ALA A CA 1
ATOM 2857 C C . ALA A 1 349 ? -17.797 4.324 2.498 1 98.5 349 ALA A C 1
ATOM 2859 O O . ALA A 1 349 ? -18.891 4.422 3.053 1 98.5 349 ALA A O 1
ATOM 2860 N N . ARG A 1 350 ? -16.781 5.086 2.795 1 97.94 350 ARG A N 1
ATOM 2861 C CA . ARG A 1 350 ? -16.891 6.113 3.822 1 97.94 350 ARG A CA 1
ATOM 2862 C C . ARG A 1 350 ? -17.766 7.266 3.354 1 97.94 350 ARG A C 1
ATOM 2864 O O . ARG A 1 350 ? -18.562 7.801 4.129 1 97.94 350 ARG A O 1
ATOM 2871 N N . THR A 1 351 ? -17.641 7.652 2.068 1 97.38 351 THR A N 1
ATOM 2872 C CA . THR A 1 351 ? -18.469 8.734 1.545 1 97.38 351 THR A CA 1
ATOM 2873 C C . THR A 1 351 ? -19.938 8.344 1.56 1 97.38 351 THR A C 1
ATOM 2875 O O . THR A 1 351 ? -20.812 9.211 1.659 1 97.38 351 THR A O 1
ATOM 2878 N N . LEU A 1 352 ? -20.188 7.012 1.526 1 97.31 352 LEU A N 1
ATOM 2879 C CA . LEU A 1 352 ? -21.562 6.496 1.577 1 97.31 352 LEU A CA 1
ATOM 2880 C C . LEU A 1 352 ? -21.984 6.242 3.018 1 97.31 352 LEU A C 1
ATOM 2882 O O . LEU A 1 352 ? -23.078 5.727 3.26 1 97.31 352 LEU A O 1
ATOM 2886 N N . LYS A 1 353 ? -21.109 6.488 3.986 1 96.38 353 LYS A N 1
ATOM 2887 C CA . LYS A 1 353 ? -21.359 6.379 5.418 1 96.38 353 LYS A CA 1
ATOM 2888 C C . LYS A 1 353 ? -21.641 4.93 5.816 1 96.38 353 LYS A C 1
ATOM 2890 O O . LYS A 1 353 ? -22.469 4.672 6.691 1 96.38 353 LYS A O 1
ATOM 2895 N N . LEU A 1 354 ? -21 4.066 5.086 1 97.56 354 LEU A N 1
ATOM 2896 C CA . LEU A 1 354 ? -21.125 2.652 5.426 1 97.56 354 LEU A CA 1
ATOM 2897 C C . LEU A 1 354 ? -20.109 2.254 6.48 1 97.56 354 LEU A C 1
ATOM 2899 O O . LEU A 1 354 ? -20.297 1.28 7.211 1 97.56 354 LEU A O 1
ATOM 2903 N N . ILE A 1 355 ? -19.047 2.957 6.5 1 96.81 355 ILE A N 1
ATOM 2904 C CA . ILE A 1 355 ? -18 2.781 7.504 1 96.81 355 ILE A CA 1
ATOM 2905 C C . ILE A 1 355 ? -17.5 4.145 7.961 1 96.81 355 ILE A C 1
ATOM 2907 O O . ILE A 1 355 ? -17.828 5.172 7.363 1 96.81 355 ILE A O 1
ATOM 2911 N N . SER A 1 356 ? -16.766 4.109 9.117 1 91.94 356 SER A N 1
ATOM 2912 C CA . SER A 1 356 ? -16.141 5.34 9.602 1 91.94 356 SER A CA 1
ATOM 2913 C C . SER A 1 356 ? -14.719 5.484 9.062 1 91.94 356 SER A C 1
ATOM 2915 O O . SER A 1 356 ? -14.055 4.488 8.766 1 91.94 356 SER A O 1
ATOM 2917 N N . MET B 1 1 ? 16.844 -28.953 11.664 1 45.31 1 MET B N 1
ATOM 2918 C CA . MET B 1 1 ? 18.281 -28.969 11.398 1 45.31 1 MET B CA 1
ATOM 2919 C C . MET B 1 1 ? 18.562 -28.719 9.922 1 45.31 1 MET B C 1
ATOM 2921 O O . MET B 1 1 ? 17.875 -29.25 9.055 1 45.31 1 MET B O 1
ATOM 2925 N N . ALA B 1 2 ? 19.266 -27.625 9.711 1 58.53 2 ALA B N 1
ATOM 2926 C CA . ALA B 1 2 ? 19.672 -27.312 8.344 1 58.53 2 ALA B CA 1
ATOM 2927 C C . ALA B 1 2 ? 20.406 -28.484 7.711 1 58.53 2 ALA B C 1
ATOM 2929 O O . ALA B 1 2 ? 21.266 -29.094 8.336 1 58.53 2 ALA B O 1
ATOM 2930 N N . ASP B 1 3 ? 19.734 -29.016 6.699 1 74.38 3 ASP B N 1
ATOM 2931 C CA . ASP B 1 3 ? 20.453 -29.984 5.887 1 74.38 3 ASP B CA 1
ATOM 2932 C C . ASP B 1 3 ? 21.656 -29.344 5.203 1 74.38 3 ASP B C 1
ATOM 2934 O O . ASP B 1 3 ? 21.766 -28.109 5.141 1 74.38 3 ASP B O 1
ATOM 2938 N N . GLN B 1 4 ? 22.719 -30.031 5.238 1 80.19 4 GLN B N 1
ATOM 2939 C CA . GLN B 1 4 ? 23.906 -29.547 4.562 1 80.19 4 GLN B CA 1
ATOM 2940 C C . GLN B 1 4 ? 24.172 -30.344 3.283 1 80.19 4 GLN B C 1
ATOM 2942 O O . GLN B 1 4 ? 23.969 -31.547 3.242 1 80.19 4 GLN B O 1
ATOM 2947 N N . LEU B 1 5 ? 24.422 -29.562 2.221 1 83.38 5 LEU B N 1
ATOM 2948 C CA . LEU B 1 5 ? 24.891 -30.188 0.985 1 83.38 5 LEU B CA 1
ATOM 2949 C C . LEU B 1 5 ? 26.344 -29.844 0.719 1 83.38 5 LEU B C 1
ATOM 2951 O O . LEU B 1 5 ? 26.781 -28.703 0.95 1 83.38 5 LEU B O 1
ATOM 2955 N N . LYS B 1 6 ? 27.062 -30.828 0.508 1 82.44 6 LYS B N 1
ATOM 2956 C CA . LYS B 1 6 ? 28.438 -30.578 0.12 1 82.44 6 LYS B CA 1
ATOM 2957 C C . LYS B 1 6 ? 28.531 -30.094 -1.325 1 82.44 6 LYS B C 1
ATOM 2959 O O . LYS B 1 6 ? 28.188 -30.828 -2.252 1 82.44 6 LYS B O 1
ATOM 2964 N N . ILE B 1 7 ? 28.844 -28.859 -1.468 1 79.31 7 ILE B N 1
ATOM 2965 C CA . ILE B 1 7 ? 29.016 -28.25 -2.787 1 79.31 7 ILE B CA 1
ATOM 2966 C C . ILE B 1 7 ? 30.484 -27.828 -2.971 1 79.31 7 ILE B C 1
ATOM 2968 O O . ILE B 1 7 ? 30.938 -26.875 -2.344 1 79.31 7 ILE B O 1
ATOM 2972 N N . GLY B 1 8 ? 31.094 -28.594 -3.9 1 76.31 8 GLY B N 1
ATOM 2973 C CA . GLY B 1 8 ? 32.531 -28.406 -3.949 1 76.31 8 GLY B CA 1
ATOM 2974 C C . GLY B 1 8 ? 33.219 -28.734 -2.637 1 76.31 8 GLY B C 1
ATOM 2975 O O . GLY B 1 8 ? 33.031 -29.828 -2.096 1 76.31 8 GLY B O 1
ATOM 2976 N N . LYS B 1 9 ? 33.969 -27.781 -2.09 1 75.88 9 LYS B N 1
ATOM 2977 C CA . LYS B 1 9 ? 34.688 -27.969 -0.845 1 75.88 9 LYS B CA 1
ATOM 2978 C C . LYS B 1 9 ? 33.938 -27.391 0.343 1 75.88 9 LYS B C 1
ATOM 2980 O O . LYS B 1 9 ? 34.406 -27.438 1.477 1 75.88 9 LYS B O 1
ATOM 2985 N N . GLU B 1 10 ? 32.75 -26.922 -0.077 1 78.25 10 GLU B N 1
ATOM 2986 C CA . GLU B 1 10 ? 32.031 -26.219 0.985 1 78.25 10 GLU B CA 1
ATOM 2987 C C . GLU B 1 10 ? 30.75 -26.938 1.359 1 78.25 10 GLU B C 1
ATOM 2989 O O . GLU B 1 10 ? 30.094 -27.531 0.502 1 78.25 10 GLU B O 1
ATOM 2994 N N . ASN B 1 11 ? 30.578 -27.062 2.666 1 83.38 11 ASN B N 1
ATOM 2995 C CA . ASN B 1 11 ? 29.297 -27.5 3.182 1 83.38 11 ASN B CA 1
ATOM 2996 C C . ASN B 1 11 ? 28.312 -26.328 3.281 1 83.38 11 ASN B C 1
ATOM 2998 O O . ASN B 1 11 ? 28.5 -25.422 4.082 1 83.38 11 ASN B O 1
ATOM 3002 N N . VAL B 1 12 ? 27.391 -26.359 2.396 1 81.88 12 VAL B N 1
ATOM 3003 C CA . VAL B 1 12 ? 26.438 -25.25 2.355 1 81.88 12 VAL B CA 1
ATOM 3004 C C . VAL B 1 12 ? 25.141 -25.656 3.059 1 81.88 12 VAL B C 1
ATOM 3006 O O . VAL B 1 12 ? 24.531 -26.672 2.717 1 81.88 12 VAL B O 1
ATOM 3009 N N . PRO B 1 13 ? 24.891 -24.922 4.113 1 87.62 13 PRO B N 1
ATOM 3010 C CA . PRO B 1 13 ? 23.578 -25.141 4.703 1 87.62 13 PRO B CA 1
ATOM 3011 C C . PRO B 1 13 ? 22.438 -24.797 3.75 1 87.62 13 PRO B C 1
ATOM 3013 O O . PRO B 1 13 ? 22.484 -23.781 3.064 1 87.62 13 PRO B O 1
ATOM 3016 N N . ILE B 1 14 ? 21.547 -25.75 3.514 1 89.94 14 ILE B N 1
ATOM 3017 C CA . ILE B 1 14 ? 20.422 -25.516 2.625 1 89.94 14 ILE B CA 1
ATOM 3018 C C . ILE B 1 14 ? 19.172 -26.234 3.162 1 89.94 14 ILE B C 1
ATOM 3020 O O . ILE B 1 14 ? 19.281 -27.281 3.787 1 89.94 14 ILE B O 1
ATOM 3024 N N . ASN B 1 15 ? 18.109 -25.641 3.055 1 93.06 15 ASN B N 1
ATOM 3025 C CA . ASN B 1 15 ? 16.844 -26.297 3.367 1 93.06 15 ASN B CA 1
ATOM 3026 C C . ASN B 1 15 ? 16.359 -27.172 2.211 1 93.06 15 ASN B C 1
ATOM 3028 O O . ASN B 1 15 ? 16.156 -26.672 1.103 1 93.06 15 ASN B O 1
ATOM 3032 N N . ILE B 1 16 ? 16.125 -28.391 2.504 1 92.94 16 ILE B N 1
ATOM 3033 C CA . ILE B 1 16 ? 15.836 -29.375 1.475 1 92.94 16 ILE B CA 1
ATOM 3034 C C . ILE B 1 16 ? 14.453 -29.109 0.872 1 92.94 16 ILE B C 1
ATOM 3036 O O . ILE B 1 16 ? 14.266 -29.234 -0.339 1 92.94 16 ILE B O 1
ATOM 3040 N N . ILE B 1 17 ? 13.539 -28.766 1.683 1 94.56 17 ILE B N 1
ATOM 3041 C CA . ILE B 1 17 ? 12.195 -28.484 1.193 1 94.56 17 ILE B CA 1
ATOM 3042 C C . ILE B 1 17 ? 12.234 -27.281 0.239 1 94.56 17 ILE B C 1
ATOM 3044 O O . ILE B 1 17 ? 11.617 -27.312 -0.829 1 94.56 17 ILE B O 1
ATOM 3048 N N . TRP B 1 18 ? 13.016 -26.266 0.655 1 95.5 18 TRP B N 1
ATOM 3049 C CA . TRP B 1 18 ? 13.172 -25.094 -0.192 1 95.5 18 TRP B CA 1
ATOM 3050 C C . TRP B 1 18 ? 13.773 -25.469 -1.541 1 95.5 18 TRP B C 1
ATOM 3052 O O . TRP B 1 18 ? 13.312 -25 -2.586 1 95.5 18 TRP B O 1
ATOM 3062 N N . LEU B 1 19 ? 14.75 -26.266 -1.426 1 95.06 19 LEU B N 1
ATOM 3063 C CA . LEU B 1 19 ? 15.43 -26.672 -2.648 1 95.06 19 LEU B CA 1
ATOM 3064 C C . LEU B 1 19 ? 14.469 -27.391 -3.59 1 95.06 19 LEU B C 1
ATOM 3066 O O . LEU B 1 19 ? 14.406 -27.078 -4.781 1 95.06 19 LEU B O 1
ATOM 3070 N N . ARG B 1 20 ? 13.688 -28.281 -3.125 1 95.81 20 ARG B N 1
ATOM 3071 C CA . ARG B 1 20 ? 12.719 -29.016 -3.924 1 95.81 20 ARG B CA 1
ATOM 3072 C C . ARG B 1 20 ? 11.641 -28.094 -4.473 1 95.81 20 ARG B C 1
ATOM 3074 O O . ARG B 1 20 ? 11.273 -28.188 -5.645 1 95.81 20 ARG B O 1
ATOM 3081 N N . ASP B 1 21 ? 11.148 -27.25 -3.625 1 95.44 21 ASP B N 1
ATOM 3082 C CA . ASP B 1 21 ? 10.078 -26.328 -3.973 1 95.44 21 ASP B CA 1
ATOM 3083 C C . ASP B 1 21 ? 10.516 -25.359 -5.066 1 95.44 21 ASP B C 1
ATOM 3085 O O . ASP B 1 21 ? 9.688 -24.797 -5.777 1 95.44 21 ASP B O 1
ATOM 3089 N N . ASN B 1 22 ? 11.82 -25.172 -5.211 1 95.69 22 ASN B N 1
ATOM 3090 C CA . ASN B 1 22 ? 12.32 -24.203 -6.184 1 95.69 22 ASN B CA 1
ATOM 3091 C C . ASN B 1 22 ? 13.016 -24.906 -7.352 1 95.69 22 ASN B C 1
ATOM 3093 O O . ASN B 1 22 ? 13.914 -24.328 -7.977 1 95.69 22 ASN B O 1
ATOM 3097 N N . CYS B 1 23 ? 12.625 -26.141 -7.555 1 96 23 CYS B N 1
ATOM 3098 C CA . CYS B 1 23 ? 13.094 -26.812 -8.758 1 96 23 CYS B CA 1
ATOM 3099 C C . CYS B 1 23 ? 12.758 -26 -10 1 96 23 CYS B C 1
ATOM 3101 O O . CYS B 1 23 ? 11.656 -25.453 -10.117 1 96 23 CYS B O 1
ATOM 3103 N N . ARG B 1 24 ? 13.688 -25.922 -10.945 1 93.5 24 ARG B N 1
ATOM 3104 C CA . ARG B 1 24 ? 13.539 -25.062 -12.109 1 93.5 24 ARG B CA 1
ATOM 3105 C C . ARG B 1 24 ? 13.43 -25.891 -13.391 1 93.5 24 ARG B C 1
ATOM 3107 O O . ARG B 1 24 ? 13.633 -25.359 -14.484 1 93.5 24 ARG B O 1
ATOM 3114 N N . CYS B 1 25 ? 13.133 -27.156 -13.227 1 95.19 25 CYS B N 1
ATOM 3115 C CA . CYS B 1 25 ? 12.961 -27.953 -14.438 1 95.19 25 CYS B CA 1
ATOM 3116 C C . CYS B 1 25 ? 11.695 -27.547 -15.18 1 95.19 25 CYS B C 1
ATOM 3118 O O . CYS B 1 25 ? 10.891 -26.766 -14.664 1 95.19 25 CYS B O 1
ATOM 3120 N N . SER B 1 26 ? 11.438 -28 -16.391 1 93.5 26 SER B N 1
ATOM 3121 C CA . SER B 1 26 ? 10.352 -27.578 -17.266 1 93.5 26 SER B CA 1
ATOM 3122 C C . SER B 1 26 ? 9 -28.016 -16.719 1 93.5 26 SER B C 1
ATOM 3124 O O . SER B 1 26 ? 7.965 -27.422 -17.047 1 93.5 26 SER B O 1
ATOM 3126 N N . GLU B 1 27 ? 8.992 -29.016 -15.805 1 93.44 27 GLU B N 1
ATOM 3127 C CA . GLU B 1 27 ? 7.75 -29.469 -15.188 1 93.44 27 GLU B CA 1
ATOM 3128 C C . GLU B 1 27 ? 7.344 -28.578 -14.023 1 93.44 27 GLU B C 1
ATOM 3130 O O . GLU B 1 27 ? 6.164 -28.484 -13.68 1 93.44 27 GLU B O 1
ATOM 3135 N N . CYS B 1 28 ? 8.359 -27.906 -13.484 1 95.31 28 CYS B N 1
ATOM 3136 C CA . CYS B 1 28 ? 8.117 -27.203 -12.227 1 95.31 28 CYS B CA 1
ATOM 3137 C C . CYS B 1 28 ? 8.102 -25.703 -12.43 1 95.31 28 CYS B C 1
ATOM 3139 O O . CYS B 1 28 ? 7.582 -24.953 -11.594 1 95.31 28 CYS B O 1
ATOM 3141 N N . TYR B 1 29 ? 8.695 -25.281 -13.516 1 94.94 29 TYR B N 1
ATOM 3142 C CA . TYR B 1 29 ? 8.859 -23.844 -13.719 1 94.94 29 TYR B CA 1
ATOM 3143 C C . TYR B 1 29 ? 8.703 -23.469 -15.188 1 94.94 29 TYR B C 1
ATOM 3145 O O . TYR B 1 29 ? 9.289 -24.125 -16.062 1 94.94 29 TYR B O 1
ATOM 3153 N N . ASP B 1 30 ? 7.836 -22.484 -15.422 1 93.31 30 ASP B N 1
ATOM 3154 C CA . ASP B 1 30 ? 7.668 -21.922 -16.766 1 93.31 30 ASP B CA 1
ATOM 3155 C C . ASP B 1 30 ? 8.664 -20.797 -17.016 1 93.31 30 ASP B C 1
ATOM 3157 O O . ASP B 1 30 ? 8.445 -19.656 -16.609 1 93.31 30 ASP B O 1
ATOM 3161 N N . HIS B 1 31 ? 9.688 -21.031 -17.734 1 92.31 31 HIS B N 1
ATOM 3162 C CA . HIS B 1 31 ? 10.766 -20.078 -17.953 1 92.31 31 HIS B CA 1
ATOM 3163 C C . HIS B 1 31 ? 10.328 -18.953 -18.891 1 92.31 31 HIS B C 1
ATOM 3165 O O . HIS B 1 31 ? 10.906 -17.875 -18.891 1 92.31 31 HIS B O 1
ATOM 3171 N N . ASP B 1 32 ? 9.344 -19.25 -19.688 1 89.38 32 ASP B N 1
ATOM 3172 C CA . ASP B 1 32 ? 8.836 -18.219 -20.578 1 89.38 32 ASP B CA 1
ATOM 3173 C C . ASP B 1 32 ? 8.039 -17.172 -19.828 1 89.38 32 ASP B C 1
ATOM 3175 O O . ASP B 1 32 ? 8.133 -15.969 -20.125 1 89.38 32 ASP B O 1
ATOM 3179 N N . ASN B 1 33 ? 7.332 -17.641 -18.812 1 88.94 33 ASN B N 1
ATOM 3180 C CA . ASN B 1 33 ? 6.457 -16.75 -18.062 1 88.94 33 ASN B CA 1
ATOM 3181 C C . ASN B 1 33 ? 7.027 -16.422 -16.688 1 88.94 33 ASN B C 1
ATOM 3183 O O . ASN B 1 33 ? 6.441 -15.641 -15.93 1 88.94 33 ASN B O 1
ATOM 3187 N N . ASN B 1 34 ? 8.164 -16.969 -16.406 1 91.88 34 ASN B N 1
ATOM 3188 C CA . ASN B 1 34 ? 8.812 -16.766 -15.109 1 91.88 34 ASN B CA 1
ATOM 3189 C C . ASN B 1 34 ? 7.855 -17.062 -13.953 1 91.88 34 ASN B C 1
ATOM 3191 O O . ASN B 1 34 ? 7.695 -16.234 -13.047 1 91.88 34 ASN B O 1
ATOM 3195 N N . SER B 1 35 ? 7.223 -18.172 -14.023 1 92.12 35 SER B N 1
ATOM 3196 C CA . SER B 1 35 ? 6.242 -18.547 -13 1 92.12 35 SER B CA 1
ATOM 3197 C C . SER B 1 35 ? 6.348 -20.016 -12.633 1 92.12 35 SER B C 1
ATOM 3199 O O . SER B 1 35 ? 6.793 -20.828 -13.445 1 92.12 35 SER B O 1
ATOM 3201 N N . ARG B 1 36 ? 5.848 -20.328 -11.492 1 93.75 36 ARG B N 1
ATOM 3202 C CA . ARG B 1 36 ? 5.836 -21.703 -11.023 1 93.75 36 ARG B CA 1
ATOM 3203 C C . ARG B 1 36 ? 4.711 -22.5 -11.68 1 93.75 36 ARG B C 1
ATOM 3205 O O . ARG B 1 36 ? 3.619 -21.984 -11.898 1 93.75 36 ARG B O 1
ATOM 3212 N N . LYS B 1 37 ? 5.086 -23.672 -12.039 1 92.12 37 LYS B N 1
ATOM 3213 C CA . LYS B 1 37 ? 4.082 -24.672 -12.414 1 92.12 37 LYS B CA 1
ATOM 3214 C C . LYS B 1 37 ? 3.811 -25.625 -11.266 1 92.12 37 LYS B C 1
ATOM 3216 O O . LYS B 1 37 ? 4.621 -26.516 -10.984 1 92.12 37 LYS B O 1
ATOM 3221 N N . ILE B 1 38 ? 2.682 -25.438 -10.648 1 90.31 38 ILE B N 1
ATOM 3222 C CA . ILE B 1 38 ? 2.502 -26.219 -9.43 1 90.31 38 ILE B CA 1
ATOM 3223 C C . ILE B 1 38 ? 1.013 -26.391 -9.141 1 90.31 38 ILE B C 1
ATOM 3225 O O . ILE B 1 38 ? 0.22 -25.484 -9.391 1 90.31 38 ILE B O 1
ATOM 3229 N N . THR B 1 39 ? 0.667 -27.578 -8.664 1 88.62 39 THR B N 1
ATOM 3230 C CA . THR B 1 39 ? -0.656 -27.828 -8.109 1 88.62 39 THR B CA 1
ATOM 3231 C C . THR B 1 39 ? -0.58 -28.016 -6.594 1 88.62 39 THR B C 1
ATOM 3233 O O . THR B 1 39 ? 0.509 -28.172 -6.035 1 88.62 39 THR B O 1
ATOM 3236 N N . THR B 1 40 ? -1.742 -27.953 -5.98 1 90.06 40 THR B N 1
ATOM 3237 C CA . THR B 1 40 ? -1.801 -28.172 -4.539 1 90.06 40 THR B CA 1
ATOM 3238 C C . THR B 1 40 ? -1.224 -29.531 -4.18 1 90.06 40 THR B C 1
ATOM 3240 O O . THR B 1 40 ? -0.407 -29.641 -3.262 1 90.06 40 THR B O 1
ATOM 3243 N N . ARG B 1 41 ? -1.596 -30.469 -4.914 1 89.81 41 ARG B N 1
ATOM 3244 C CA . ARG B 1 41 ? -1.154 -31.828 -4.652 1 89.81 41 ARG B CA 1
ATOM 3245 C C . ARG B 1 41 ? 0.356 -31.953 -4.824 1 89.81 41 ARG B C 1
ATOM 3247 O O . ARG B 1 41 ? 1.025 -32.594 -4.008 1 89.81 41 ARG B O 1
ATOM 3254 N N . GLN B 1 42 ? 0.813 -31.375 -5.855 1 90.81 42 GLN B N 1
ATOM 3255 C CA . GLN B 1 42 ? 2.252 -31.406 -6.098 1 90.81 42 GLN B CA 1
ATOM 3256 C C . GLN B 1 42 ? 3.016 -30.719 -4.969 1 90.81 42 GLN B C 1
ATOM 3258 O O . GLN B 1 42 ? 4.059 -31.219 -4.531 1 90.81 42 GLN B O 1
ATOM 3263 N N . PHE B 1 43 ? 2.504 -29.625 -4.531 1 93.94 43 PHE B N 1
ATOM 3264 C CA . PHE B 1 43 ? 3.154 -28.906 -3.441 1 93.94 43 PHE B CA 1
ATOM 3265 C C . PHE B 1 43 ? 3.166 -29.75 -2.172 1 93.94 43 PHE B C 1
ATOM 3267 O O . PHE B 1 43 ? 4.203 -29.875 -1.517 1 93.94 43 PHE B O 1
ATOM 3274 N N . LEU B 1 44 ? 2.02 -30.344 -1.834 1 93.69 44 LEU B N 1
ATOM 3275 C CA . LEU B 1 44 ? 1.892 -31.141 -0.62 1 93.69 44 LEU B CA 1
ATOM 3276 C C . LEU B 1 44 ? 2.801 -32.375 -0.674 1 93.69 44 LEU B C 1
ATOM 3278 O O . LEU B 1 44 ? 3.322 -32.812 0.354 1 93.69 44 LEU B O 1
ATOM 3282 N N . LYS B 1 45 ? 2.998 -32.844 -1.828 1 91.62 45 LYS B N 1
ATOM 3283 C CA . LYS B 1 45 ? 3.924 -33.938 -2 1 91.62 45 LYS B CA 1
ATOM 3284 C C . LYS B 1 45 ? 5.371 -33.5 -1.827 1 91.62 45 LYS B C 1
ATOM 3286 O O . LYS B 1 45 ? 6.172 -34.188 -1.195 1 91.62 45 LYS B O 1
ATOM 3291 N N . SER B 1 46 ? 5.672 -32.375 -2.287 1 90.44 46 SER B N 1
ATOM 3292 C CA . SER B 1 46 ? 7.047 -31.891 -2.318 1 90.44 46 SER B CA 1
ATOM 3293 C C . SER B 1 46 ? 7.562 -31.594 -0.916 1 90.44 46 SER B C 1
ATOM 3295 O O . SER B 1 46 ? 8.758 -31.703 -0.648 1 90.44 46 SER B O 1
ATOM 3297 N N . ILE B 1 47 ? 6.68 -31.312 -0.002 1 90.94 47 ILE B N 1
ATOM 3298 C CA . ILE B 1 47 ? 7.109 -30.891 1.331 1 90.94 47 ILE B CA 1
ATOM 3299 C C . ILE B 1 47 ? 7.586 -32.125 2.117 1 90.94 47 ILE B C 1
ATOM 3301 O O . ILE B 1 47 ? 8.227 -31.969 3.16 1 90.94 47 ILE B O 1
ATOM 3305 N N . ASN B 1 48 ? 7.312 -33.25 1.606 1 90.81 48 ASN B N 1
ATOM 3306 C CA . ASN B 1 48 ? 7.684 -34.469 2.316 1 90.81 48 ASN B CA 1
ATOM 3307 C C . ASN B 1 48 ? 8.781 -35.25 1.584 1 90.81 48 ASN B C 1
ATOM 3309 O O . ASN B 1 48 ? 9.07 -36.406 1.911 1 90.81 48 ASN B O 1
ATOM 3313 N N . THR B 1 49 ? 9.414 -34.625 0.742 1 91.81 49 THR B N 1
ATOM 3314 C CA . THR B 1 49 ? 10.438 -35.281 -0.051 1 91.81 49 THR B CA 1
ATOM 3315 C C . THR B 1 49 ? 11.797 -35.219 0.638 1 91.81 49 THR B C 1
ATOM 3317 O O . THR B 1 49 ? 12.047 -34.312 1.424 1 91.81 49 THR B O 1
ATOM 3320 N N . LYS B 1 50 ? 12.617 -36.188 0.354 1 93.38 50 LYS B N 1
ATOM 3321 C CA . LYS B 1 50 ? 13.992 -36.25 0.833 1 93.38 50 LYS B CA 1
ATOM 3322 C C . LYS B 1 50 ? 14.969 -36.438 -0.327 1 93.38 50 LYS B C 1
ATOM 3324 O O . LYS B 1 50 ? 14.57 -36.812 -1.429 1 93.38 50 LYS B O 1
ATOM 3329 N N . ILE B 1 51 ? 16.188 -36.094 -0.051 1 93.38 51 ILE B N 1
ATOM 3330 C CA . ILE B 1 51 ? 17.234 -36.344 -1.05 1 93.38 51 ILE B CA 1
ATOM 3331 C C . ILE B 1 51 ? 17.625 -37.812 -1.021 1 93.38 51 ILE B C 1
ATOM 3333 O O . ILE B 1 51 ? 18 -38.344 0.03 1 93.38 51 ILE B O 1
ATOM 3337 N N . GLN B 1 52 ? 17.453 -38.438 -2.125 1 94.12 52 GLN B N 1
ATOM 3338 C CA . GLN B 1 52 ? 17.906 -39.812 -2.248 1 94.12 52 GLN B CA 1
ATOM 3339 C C . GLN B 1 52 ? 19.375 -39.875 -2.629 1 94.12 52 GLN B C 1
ATOM 3341 O O . GLN B 1 52 ? 20.109 -40.719 -2.125 1 94.12 52 GLN B O 1
ATOM 3346 N N . ASP B 1 53 ? 19.766 -39.031 -3.572 1 91.94 53 ASP B N 1
ATOM 3347 C CA . ASP B 1 53 ? 21.156 -38.938 -4.035 1 91.94 53 ASP B CA 1
ATOM 3348 C C . ASP B 1 53 ? 21.391 -37.594 -4.715 1 91.94 53 ASP B C 1
ATOM 3350 O O . ASP B 1 53 ? 20.438 -36.938 -5.164 1 91.94 53 ASP B O 1
ATOM 3354 N N . TYR B 1 54 ? 22.609 -37.094 -4.617 1 91 54 TYR B N 1
ATOM 3355 C CA . TYR B 1 54 ? 22.938 -35.875 -5.359 1 91 54 TYR B CA 1
ATOM 3356 C C . TYR B 1 54 ? 24.406 -35.875 -5.785 1 91 54 TYR B C 1
ATOM 3358 O O . TYR B 1 54 ? 25.25 -36.469 -5.121 1 91 54 TYR B O 1
ATOM 3366 N N . THR B 1 55 ? 24.656 -35.375 -6.922 1 90.81 55 THR B N 1
ATOM 3367 C CA . THR B 1 55 ? 26 -35.219 -7.477 1 90.81 55 THR B CA 1
ATOM 3368 C C . THR B 1 55 ? 26.219 -33.812 -8 1 90.81 55 THR B C 1
ATOM 3370 O O . THR B 1 55 ? 25.266 -33.094 -8.344 1 90.81 55 THR B O 1
ATOM 3373 N N . GLN B 1 56 ? 27.391 -33.375 -7.898 1 89.88 56 GLN B N 1
ATOM 3374 C CA . GLN B 1 56 ? 27.781 -32.094 -8.469 1 89.88 56 GLN B CA 1
ATOM 3375 C C . GLN B 1 56 ? 28.719 -32.281 -9.648 1 89.88 56 GLN B C 1
ATOM 3377 O O . GLN B 1 56 ? 29.703 -33.031 -9.555 1 89.88 56 GLN B O 1
ATOM 3382 N N . ALA B 1 57 ? 28.344 -31.656 -10.812 1 87.69 57 ALA B N 1
ATOM 3383 C CA . ALA B 1 57 ? 29.203 -31.672 -11.992 1 87.69 57 ALA B CA 1
ATOM 3384 C C . ALA B 1 57 ? 28.969 -30.438 -12.859 1 87.69 57 ALA B C 1
ATOM 3386 O O . ALA B 1 57 ? 27.828 -29.969 -12.992 1 87.69 57 ALA B O 1
ATOM 3387 N N . ASP B 1 58 ? 30.016 -29.891 -13.594 1 86.94 58 ASP B N 1
ATOM 3388 C CA . ASP B 1 58 ? 29.969 -28.812 -14.586 1 86.94 58 ASP B CA 1
ATOM 3389 C C . ASP B 1 58 ? 29.141 -27.625 -14.07 1 86.94 58 ASP B C 1
ATOM 3391 O O . ASP B 1 58 ? 28.234 -27.156 -14.758 1 86.94 58 ASP B O 1
ATOM 3395 N N . ASN B 1 59 ? 29.234 -27.234 -12.812 1 89.62 59 ASN B N 1
ATOM 3396 C CA . ASN B 1 59 ? 28.578 -26.078 -12.195 1 89.62 59 ASN B CA 1
ATOM 3397 C C . ASN B 1 59 ? 27.109 -26.375 -11.875 1 89.62 59 ASN B C 1
ATOM 3399 O O . ASN B 1 59 ? 26.344 -25.453 -11.562 1 89.62 59 ASN B O 1
ATOM 3403 N N . ASN B 1 60 ? 26.781 -27.688 -12.039 1 94.06 60 ASN B N 1
ATOM 3404 C CA . ASN B 1 60 ? 25.406 -28.078 -11.766 1 94.06 60 ASN B CA 1
ATOM 3405 C C . ASN B 1 60 ? 25.312 -29.016 -10.57 1 94.06 60 ASN B C 1
ATOM 3407 O O . ASN B 1 60 ? 26.234 -29.781 -10.312 1 94.06 60 ASN B O 1
ATOM 3411 N N . LEU B 1 61 ? 24.234 -28.875 -9.898 1 93.69 61 LEU B N 1
ATOM 3412 C CA . LEU B 1 61 ? 23.844 -29.797 -8.852 1 93.69 61 LEU B CA 1
ATOM 3413 C C . LEU B 1 61 ? 22.703 -30.688 -9.32 1 93.69 61 LEU B C 1
ATOM 3415 O O . LEU B 1 61 ? 21.641 -30.203 -9.719 1 93.69 61 LEU B O 1
ATOM 3419 N N . TYR B 1 62 ? 22.969 -31.984 -9.367 1 95.12 62 TYR B N 1
ATOM 3420 C CA . TYR B 1 62 ? 21.969 -32.969 -9.758 1 95.12 62 TYR B CA 1
ATOM 3421 C C . TYR B 1 62 ? 21.391 -33.688 -8.539 1 95.12 62 TYR B C 1
ATOM 3423 O O . TYR B 1 62 ? 22.141 -34.281 -7.75 1 95.12 62 TYR B O 1
ATOM 3431 N N . ILE B 1 63 ? 20.094 -33.625 -8.391 1 95.56 63 ILE B N 1
ATOM 3432 C CA . ILE B 1 63 ? 19.484 -34.219 -7.207 1 95.56 63 ILE B CA 1
ATOM 3433 C C . ILE B 1 63 ? 18.391 -35.188 -7.621 1 95.56 63 ILE B C 1
ATOM 3435 O O . ILE B 1 63 ? 17.578 -34.906 -8.5 1 95.56 63 ILE B O 1
ATOM 3439 N N . GLU B 1 64 ? 18.422 -36.344 -7.039 1 96.5 64 GLU B N 1
ATOM 3440 C CA . GLU B 1 64 ? 17.328 -37.312 -7.109 1 96.5 64 GLU B CA 1
ATOM 3441 C C . GLU B 1 64 ? 16.531 -37.312 -5.812 1 96.5 64 GLU B C 1
ATOM 3443 O O . GLU B 1 64 ? 17.094 -37.5 -4.727 1 96.5 64 GLU B O 1
ATOM 3448 N N . TRP B 1 65 ? 15.258 -37.188 -6.02 1 96.19 65 TRP B N 1
ATOM 3449 C CA . TRP B 1 65 ? 14.398 -37.062 -4.848 1 96.19 65 TRP B CA 1
ATOM 3450 C C . TRP B 1 65 ? 13.695 -38.375 -4.527 1 96.19 65 TRP B C 1
ATOM 3452 O O . TRP B 1 65 ? 13.57 -39.25 -5.391 1 96.19 65 TRP B O 1
ATOM 3462 N N . SER B 1 66 ? 13.195 -38.5 -3.318 1 95.81 66 SER B N 1
ATOM 3463 C CA . SER B 1 66 ? 12.57 -39.719 -2.818 1 95.81 66 SER B CA 1
ATOM 3464 C C . SER B 1 66 ? 11.258 -40 -3.539 1 95.81 66 SER B C 1
ATOM 3466 O O . SER B 1 66 ? 10.758 -41.125 -3.5 1 95.81 66 SER B O 1
ATOM 3468 N N . ASP B 1 67 ? 10.672 -39 -4.152 1 92.69 67 ASP B N 1
ATOM 3469 C CA . ASP B 1 67 ? 9.43 -39.219 -4.883 1 92.69 67 ASP B CA 1
ATOM 3470 C C . ASP B 1 67 ? 9.695 -39.562 -6.348 1 92.69 67 ASP B C 1
ATOM 3472 O O . ASP B 1 67 ? 8.766 -39.625 -7.156 1 92.69 67 ASP B O 1
ATOM 3476 N N . GLY B 1 68 ? 10.914 -39.625 -6.699 1 94.19 68 GLY B N 1
ATOM 3477 C CA . GLY B 1 68 ? 11.281 -40.031 -8.055 1 94.19 68 GLY B CA 1
ATOM 3478 C C . GLY B 1 68 ? 11.602 -38.844 -8.945 1 94.19 68 GLY B C 1
ATOM 3479 O O . GLY B 1 68 ? 12.094 -39.031 -10.062 1 94.19 68 GLY B O 1
ATOM 3480 N N . HIS B 1 69 ? 11.391 -37.656 -8.555 1 95.25 69 HIS B N 1
ATOM 3481 C CA . HIS B 1 69 ? 11.695 -36.438 -9.312 1 95.25 69 HIS B CA 1
ATOM 3482 C C . HIS B 1 69 ? 13.195 -36.188 -9.391 1 95.25 69 HIS B C 1
ATOM 3484 O O . HIS B 1 69 ? 13.945 -36.656 -8.523 1 95.25 69 HIS B O 1
ATOM 3490 N N . LYS B 1 70 ? 13.586 -35.562 -10.461 1 96.38 70 LYS B N 1
ATOM 3491 C CA . LYS B 1 70 ? 14.984 -35.188 -10.641 1 96.38 70 LYS B CA 1
ATOM 3492 C C . LYS B 1 70 ? 15.094 -33.688 -10.93 1 96.38 70 LYS B C 1
ATOM 3494 O O . LYS B 1 70 ? 14.297 -33.125 -11.688 1 96.38 70 LYS B O 1
ATOM 3499 N N . SER B 1 71 ? 16.047 -33.125 -10.211 1 96.25 71 SER B N 1
ATOM 3500 C CA . SER B 1 71 ? 16.266 -31.703 -10.391 1 96.25 71 SER B CA 1
ATOM 3501 C C . SER B 1 71 ? 17.703 -31.406 -10.789 1 96.25 71 SER B C 1
ATOM 3503 O O . SER B 1 71 ? 18.625 -32.125 -10.398 1 96.25 71 SER B O 1
ATOM 3505 N N . VAL B 1 72 ? 17.875 -30.391 -11.609 1 96.06 72 VAL B N 1
ATOM 3506 C CA . VAL B 1 72 ? 19.188 -29.828 -11.938 1 96.06 72 VAL B CA 1
ATOM 3507 C C . VAL B 1 72 ? 19.203 -28.344 -11.602 1 96.06 72 VAL B C 1
ATOM 3509 O O . VAL B 1 72 ? 18.344 -27.594 -12.047 1 96.06 72 VAL B O 1
ATOM 3512 N N . TYR B 1 73 ? 20.172 -28.016 -10.773 1 94.88 73 TYR B N 1
ATOM 3513 C CA . TYR B 1 73 ? 20.328 -26.609 -10.383 1 94.88 73 TYR B CA 1
ATOM 3514 C C . TYR B 1 73 ? 21.688 -26.062 -10.812 1 94.88 73 TYR B C 1
ATOM 3516 O O . TYR B 1 73 ? 22.688 -26.781 -10.781 1 94.88 73 TYR B O 1
ATOM 3524 N N . ASP B 1 74 ? 21.688 -24.812 -11.211 1 94.06 74 ASP B N 1
ATOM 3525 C CA . ASP B 1 74 ? 22.953 -24.094 -11.234 1 94.06 74 ASP B CA 1
ATOM 3526 C C . ASP B 1 74 ? 23.484 -23.875 -9.82 1 94.06 74 ASP B C 1
ATOM 3528 O O . ASP B 1 74 ? 22.797 -23.312 -8.969 1 94.06 74 ASP B O 1
ATOM 3532 N N . THR B 1 75 ? 24.703 -24.344 -9.609 1 92.31 75 THR B N 1
ATOM 3533 C CA . THR B 1 75 ? 25.266 -24.328 -8.266 1 92.31 75 THR B CA 1
ATOM 3534 C C . THR B 1 75 ? 25.344 -22.906 -7.73 1 92.31 75 THR B C 1
ATOM 3536 O O . THR B 1 75 ? 25 -22.641 -6.574 1 92.31 75 THR B O 1
ATOM 3539 N N . LYS B 1 76 ? 25.812 -22.016 -8.508 1 90.94 76 LYS B N 1
ATOM 3540 C CA . LYS B 1 76 ? 25.938 -20.625 -8.102 1 90.94 76 LYS B CA 1
ATOM 3541 C C . LYS B 1 76 ? 24.578 -20.031 -7.758 1 90.94 76 LYS B C 1
ATOM 3543 O O . LYS B 1 76 ? 24.438 -19.297 -6.785 1 90.94 76 LYS B O 1
ATOM 3548 N N . TRP B 1 77 ? 23.578 -20.375 -8.508 1 92.94 77 TRP B N 1
ATOM 3549 C CA . TRP B 1 77 ? 22.234 -19.891 -8.258 1 92.94 77 TRP B CA 1
ATOM 3550 C C . TRP B 1 77 ? 21.734 -20.344 -6.891 1 92.94 77 TRP B C 1
ATOM 3552 O O . TRP B 1 77 ? 21.141 -19.547 -6.145 1 92.94 77 TRP B O 1
ATOM 3562 N N . VAL B 1 78 ? 22 -21.578 -6.578 1 92.69 78 VAL B N 1
ATOM 3563 C CA . VAL B 1 78 ? 21.547 -22.141 -5.309 1 92.69 78 VAL B CA 1
ATOM 3564 C C . VAL B 1 78 ? 22.219 -21.406 -4.148 1 92.69 78 VAL B C 1
ATOM 3566 O O . VAL B 1 78 ? 21.547 -20.953 -3.221 1 92.69 78 VAL B O 1
ATOM 3569 N N . ILE B 1 79 ? 23.5 -21.25 -4.273 1 89.94 79 ILE B N 1
ATOM 3570 C CA . ILE B 1 79 ? 24.266 -20.625 -3.197 1 89.94 79 ILE B CA 1
ATOM 3571 C C . ILE B 1 79 ? 23.875 -19.156 -3.057 1 89.94 79 ILE B C 1
ATOM 3573 O O . ILE B 1 79 ? 23.578 -18.688 -1.954 1 89.94 79 ILE B O 1
ATOM 3577 N N . ASP B 1 80 ? 23.797 -18.484 -4.188 1 90.94 80 ASP B N 1
ATOM 3578 C CA . ASP B 1 80 ? 23.484 -17.062 -4.164 1 90.94 80 ASP B CA 1
ATOM 3579 C C . ASP B 1 80 ? 22.078 -16.812 -3.623 1 90.94 80 ASP B C 1
ATOM 3581 O O . ASP B 1 80 ? 21.859 -15.891 -2.84 1 90.94 80 ASP B O 1
ATOM 3585 N N . THR B 1 81 ? 21.156 -17.625 -4.008 1 92.06 81 THR B N 1
ATOM 3586 C CA . THR B 1 81 ? 19.766 -17.453 -3.6 1 92.06 81 THR B CA 1
ATOM 3587 C C . THR B 1 81 ? 19.578 -17.781 -2.123 1 92.06 81 THR B C 1
ATOM 3589 O O . THR B 1 81 ? 18.938 -17.047 -1.383 1 92.06 81 THR B O 1
ATOM 3592 N N . TRP B 1 82 ? 20.203 -18.859 -1.685 1 90.06 82 TRP B N 1
ATOM 3593 C CA . TRP B 1 82 ? 20.047 -19.312 -0.305 1 90.06 82 TRP B CA 1
ATOM 3594 C C . TRP B 1 82 ? 20.719 -18.344 0.663 1 90.06 82 TRP B C 1
ATOM 3596 O O . TRP B 1 82 ? 20.219 -18.109 1.771 1 90.06 82 TRP B O 1
ATOM 3606 N N . THR B 1 83 ? 21.844 -17.766 0.181 1 87.75 83 THR B N 1
ATOM 3607 C CA . THR B 1 83 ? 22.562 -16.875 1.069 1 87.75 83 THR B CA 1
ATOM 3608 C C . THR B 1 83 ? 22.094 -15.43 0.885 1 87.75 83 THR B C 1
ATOM 3610 O O . THR B 1 83 ? 22.688 -14.5 1.446 1 87.75 83 THR B O 1
ATOM 3613 N N . GLU B 1 84 ? 21.141 -15.234 0.038 1 86.56 84 GLU B N 1
ATOM 3614 C CA . GLU B 1 84 ? 20.531 -13.93 -0.208 1 86.56 84 GLU B CA 1
ATOM 3615 C C . GLU B 1 84 ? 21.578 -12.914 -0.658 1 86.56 84 GLU B C 1
ATOM 3617 O O . GLU B 1 84 ? 21.609 -11.789 -0.152 1 86.56 84 GLU B O 1
ATOM 3622 N N . ASN B 1 85 ? 22.406 -13.414 -1.508 1 85.56 85 ASN B N 1
ATOM 3623 C CA . ASN B 1 85 ? 23.344 -12.484 -2.127 1 85.56 85 ASN B CA 1
ATOM 3624 C C . ASN B 1 85 ? 22.641 -11.547 -3.105 1 85.56 85 ASN B C 1
ATOM 3626 O O . ASN B 1 85 ? 22.266 -11.961 -4.203 1 85.56 85 ASN B O 1
ATOM 3630 N N . LYS B 1 86 ? 22.391 -10.281 -2.695 1 86.31 86 LYS B N 1
ATOM 3631 C CA . LYS B 1 86 ? 21.594 -9.344 -3.471 1 86.31 86 LYS B CA 1
ATOM 3632 C C . LYS B 1 86 ? 22.359 -8.062 -3.766 1 86.31 86 LYS B C 1
ATOM 3634 O O . LYS B 1 86 ? 23.281 -7.703 -3.021 1 86.31 86 LYS B O 1
ATOM 3639 N N . ILE B 1 87 ? 22.031 -7.613 -4.883 1 90.12 87 ILE B N 1
ATOM 3640 C CA . ILE B 1 87 ? 22.484 -6.262 -5.199 1 90.12 87 ILE B CA 1
ATOM 3641 C C . ILE B 1 87 ? 21.625 -5.242 -4.457 1 90.12 87 ILE B C 1
ATOM 3643 O O . ILE B 1 87 ? 20.391 -5.312 -4.5 1 90.12 87 ILE B O 1
ATOM 3647 N N . LYS B 1 88 ? 22.297 -4.414 -3.688 1 90.81 88 LYS B N 1
ATOM 3648 C CA . LYS B 1 88 ? 21.547 -3.395 -2.951 1 90.81 88 LYS B CA 1
ATOM 3649 C C . LYS B 1 88 ? 22.297 -2.062 -2.961 1 90.81 88 LYS B C 1
ATOM 3651 O O . LYS B 1 88 ? 23.531 -2.033 -3.035 1 90.81 88 LYS B O 1
ATOM 3656 N N . ILE B 1 89 ? 21.547 -1.056 -3.004 1 93.69 89 ILE B N 1
ATOM 3657 C CA . ILE B 1 89 ? 22.062 0.288 -2.756 1 93.69 89 ILE B CA 1
ATOM 3658 C C . ILE B 1 89 ? 21.656 0.746 -1.356 1 93.69 89 ILE B C 1
ATOM 3660 O O . ILE B 1 89 ? 20.469 0.951 -1.083 1 93.69 89 ILE B O 1
ATOM 3664 N N . GLU B 1 90 ? 22.609 0.914 -0.546 1 94.31 90 GLU B N 1
ATOM 3665 C CA . GLU B 1 90 ? 22.328 1.327 0.826 1 94.31 90 GLU B CA 1
ATOM 3666 C C . GLU B 1 90 ? 22.047 2.824 0.905 1 94.31 90 GLU B C 1
ATOM 3668 O O . GLU B 1 90 ? 22.812 3.637 0.393 1 94.31 90 GLU B O 1
ATOM 3673 N N . PRO B 1 91 ? 20.984 3.135 1.517 1 96.88 91 PRO B N 1
ATOM 3674 C CA . PRO B 1 91 ? 20.719 4.566 1.703 1 96.88 91 PRO B CA 1
ATOM 3675 C C . PRO B 1 91 ? 21.781 5.246 2.572 1 96.88 91 PRO B C 1
ATOM 3677 O O . PRO B 1 91 ? 22.266 4.652 3.535 1 96.88 91 PRO B O 1
ATOM 3680 N N . ILE B 1 92 ? 22.109 6.461 2.193 1 97.81 92 ILE B N 1
ATOM 3681 C CA . ILE B 1 92 ? 22.984 7.309 2.998 1 97.81 92 ILE B CA 1
ATOM 3682 C C . ILE B 1 92 ? 22.172 8.438 3.631 1 97.81 92 ILE B C 1
ATOM 3684 O O . ILE B 1 92 ? 21.578 9.25 2.926 1 97.81 92 ILE B O 1
ATOM 3688 N N . THR B 1 93 ? 22.109 8.422 4.93 1 98.25 93 THR B N 1
ATOM 3689 C CA . THR B 1 93 ? 21.359 9.461 5.621 1 98.25 93 THR B CA 1
ATOM 3690 C C . THR B 1 93 ? 22.125 10.781 5.609 1 98.25 93 THR B C 1
ATOM 3692 O O . THR B 1 93 ? 23.344 10.797 5.766 1 98.25 93 THR B O 1
ATOM 3695 N N . CYS B 1 94 ? 21.375 11.867 5.418 1 98.31 94 CYS B N 1
ATOM 3696 C CA . CYS B 1 94 ? 22.047 13.125 5.102 1 98.31 94 CYS B CA 1
ATOM 3697 C C . CYS B 1 94 ? 21.547 14.242 6.012 1 98.31 94 CYS B C 1
ATOM 3699 O O . CYS B 1 94 ? 20.359 14.344 6.293 1 98.31 94 CYS B O 1
ATOM 3701 N N . PHE B 1 95 ? 22.516 15.078 6.375 1 98.06 95 PHE B N 1
ATOM 3702 C CA . PHE B 1 95 ? 22.172 16.406 6.855 1 98.06 95 PHE B CA 1
ATOM 3703 C C . PHE B 1 95 ? 21.828 17.344 5.695 1 98.06 95 PHE B C 1
ATOM 3705 O O . PHE B 1 95 ? 21.922 16.938 4.531 1 98.06 95 PHE B O 1
ATOM 3712 N N . GLY B 1 96 ? 21.422 18.531 6.086 1 97.75 96 GLY B N 1
ATOM 3713 C CA . GLY B 1 96 ? 20.984 19.484 5.07 1 97.75 96 GLY B CA 1
ATOM 3714 C C . GLY B 1 96 ? 22.047 19.766 4.023 1 97.75 96 GLY B C 1
ATOM 3715 O O . GLY B 1 96 ? 21.766 19.719 2.824 1 97.75 96 GLY B O 1
ATOM 3716 N N . GLU B 1 97 ? 23.219 20 4.426 1 97.25 97 GLU B N 1
ATOM 3717 C CA . GLU B 1 97 ? 24.328 20.328 3.516 1 97.25 97 GLU B CA 1
ATOM 3718 C C . GLU B 1 97 ? 24.625 19.156 2.576 1 97.25 97 GLU B C 1
ATOM 3720 O O . GLU B 1 97 ? 24.922 19.375 1.4 1 97.25 97 GLU B O 1
ATOM 3725 N N . GLU B 1 98 ? 24.5 18.031 3.107 1 97.88 98 GLU B N 1
ATOM 3726 C CA . GLU B 1 98 ? 24.75 16.828 2.314 1 97.88 98 GLU B CA 1
ATOM 3727 C C . GLU B 1 98 ? 23.641 16.609 1.289 1 97.88 98 GLU B C 1
ATOM 3729 O O . GLU B 1 98 ? 23.906 16.172 0.162 1 97.88 98 GLU B O 1
ATOM 3734 N N . LEU B 1 99 ? 22.406 16.891 1.667 1 97.44 99 LEU B N 1
ATOM 3735 C CA . LEU B 1 99 ? 21.297 16.797 0.73 1 97.44 99 LEU B CA 1
ATOM 3736 C C . LEU B 1 99 ? 21.484 17.75 -0.443 1 97.44 99 LEU B C 1
ATOM 3738 O O . LEU B 1 99 ? 21.062 17.453 -1.564 1 97.44 99 LEU B O 1
ATOM 3742 N N . GLU B 1 100 ? 22.109 18.812 -0.166 1 96.19 100 GLU B N 1
ATOM 3743 C CA . GLU B 1 100 ? 22.359 19.812 -1.2 1 96.19 100 GLU B CA 1
ATOM 3744 C C . GLU B 1 100 ? 23.469 19.359 -2.148 1 96.19 100 GLU B C 1
ATOM 3746 O O . GLU B 1 100 ? 23.375 19.547 -3.363 1 96.19 100 GLU B O 1
ATOM 3751 N N . LYS B 1 101 ? 24.453 18.656 -1.638 1 96.81 101 LYS B N 1
ATOM 3752 C CA . LYS B 1 101 ? 25.703 18.453 -2.373 1 96.81 101 LYS B CA 1
ATOM 3753 C C . LYS B 1 101 ? 25.75 17.062 -2.994 1 96.81 101 LYS B C 1
ATOM 3755 O O . LYS B 1 101 ? 26.312 16.875 -4.078 1 96.81 101 LYS B O 1
ATOM 3760 N N . LEU B 1 102 ? 25.141 16.094 -2.357 1 96.06 102 LEU B N 1
ATOM 3761 C CA . LEU B 1 102 ? 25.438 14.711 -2.693 1 96.06 102 LEU B CA 1
ATOM 3762 C C . LEU B 1 102 ? 24.547 14.219 -3.824 1 96.06 102 LEU B C 1
ATOM 3764 O O . LEU B 1 102 ? 25 13.539 -4.742 1 96.06 102 LEU B O 1
ATOM 3768 N N . PRO B 1 103 ? 23.266 14.602 -3.873 1 95.62 103 PRO B N 1
ATOM 3769 C CA . PRO B 1 103 ? 22.422 14.094 -4.957 1 95.62 103 PRO B CA 1
ATOM 3770 C C . PRO B 1 103 ? 22.922 14.508 -6.34 1 95.62 103 PRO B C 1
ATOM 3772 O O . PRO B 1 103 ? 23.438 15.617 -6.508 1 95.62 103 PRO B O 1
ATOM 3775 N N . THR B 1 104 ? 22.703 13.602 -7.242 1 93.38 104 THR B N 1
ATOM 3776 C CA . THR B 1 104 ? 23.172 13.844 -8.602 1 93.38 104 THR B CA 1
ATOM 3777 C C . THR B 1 104 ? 22.203 14.75 -9.352 1 93.38 104 THR B C 1
ATOM 3779 O O . THR B 1 104 ? 20.984 14.625 -9.195 1 93.38 104 THR B O 1
ATOM 3782 N N . LYS B 1 105 ? 22.828 15.602 -10.203 1 94.94 105 LYS B N 1
ATOM 3783 C CA . LYS B 1 105 ? 22.078 16.422 -11.141 1 94.94 105 LYS B CA 1
ATOM 3784 C C . LYS B 1 105 ? 22.297 15.969 -12.578 1 94.94 105 LYS B C 1
ATOM 3786 O O . LYS B 1 105 ? 23.438 15.844 -13.023 1 94.94 105 LYS B O 1
ATOM 3791 N N . VAL B 1 106 ? 21.188 15.648 -13.219 1 96.94 106 VAL B N 1
ATOM 3792 C CA . VAL B 1 106 ? 21.312 15.211 -14.602 1 96.94 106 VAL B CA 1
ATOM 3793 C C . VAL B 1 106 ? 20.562 16.172 -15.523 1 96.94 106 VAL B C 1
ATOM 3795 O O . VAL B 1 106 ? 19.656 16.875 -15.078 1 96.94 106 VAL B O 1
ATOM 3798 N N . SER B 1 107 ? 20.969 16.172 -16.797 1 96.31 107 SER B N 1
ATOM 3799 C CA . SER B 1 107 ? 20.281 17.016 -17.781 1 96.31 107 SER B CA 1
ATOM 3800 C C . SER B 1 107 ? 19.141 16.25 -18.453 1 96.31 107 SER B C 1
ATOM 3802 O O . SER B 1 107 ? 19.281 15.078 -18.781 1 96.31 107 SER B O 1
ATOM 3804 N N . TYR B 1 108 ? 18.047 16.922 -18.625 1 95.75 108 TYR B N 1
ATOM 3805 C CA . TYR B 1 108 ? 16.906 16.344 -19.344 1 95.75 108 TYR B CA 1
ATOM 3806 C C . TYR B 1 108 ? 17.344 15.75 -20.672 1 95.75 108 TYR B C 1
ATOM 3808 O O . TYR B 1 108 ? 16.875 14.672 -21.062 1 95.75 108 TYR B O 1
ATOM 3816 N N . ASN B 1 109 ? 18.281 16.328 -21.328 1 94.56 109 ASN B N 1
ATOM 3817 C CA . ASN B 1 109 ? 18.719 15.945 -22.672 1 94.56 109 ASN B CA 1
ATOM 3818 C C . ASN B 1 109 ? 19.438 14.602 -22.656 1 94.56 109 ASN B C 1
ATOM 3820 O O . ASN B 1 109 ? 19.578 13.961 -23.703 1 94.56 109 ASN B O 1
ATOM 3824 N N . ASN B 1 110 ? 19.859 14.188 -21.516 1 95.25 110 ASN B N 1
ATOM 3825 C CA . ASN B 1 110 ? 20.641 12.969 -21.422 1 95.25 110 ASN B CA 1
ATOM 3826 C C . ASN B 1 110 ? 19.828 11.82 -20.844 1 95.25 110 ASN B C 1
ATOM 3828 O O . ASN B 1 110 ? 20.328 10.703 -20.703 1 95.25 110 ASN B O 1
ATOM 3832 N N . LEU B 1 111 ? 18.578 12.008 -20.547 1 94.06 111 LEU B N 1
ATOM 3833 C CA . LEU B 1 111 ? 17.781 11.016 -19.844 1 94.06 111 LEU B CA 1
ATOM 3834 C C . LEU B 1 111 ? 17.5 9.805 -20.719 1 94.06 111 LEU B C 1
ATOM 3836 O O . LEU B 1 111 ? 17.188 8.727 -20.203 1 94.06 111 LEU B O 1
ATOM 3840 N N . THR B 1 112 ? 17.594 10.016 -22.047 1 92.19 112 THR B N 1
ATOM 3841 C CA . THR B 1 112 ? 17.391 8.898 -22.969 1 92.19 112 THR B CA 1
ATOM 3842 C C . THR B 1 112 ? 18.547 7.906 -22.875 1 92.19 112 THR B C 1
ATOM 3844 O O . THR B 1 112 ? 18.422 6.766 -23.328 1 92.19 112 THR B O 1
ATOM 3847 N N . GLN B 1 113 ? 19.625 8.391 -22.391 1 95.5 113 GLN B N 1
ATOM 3848 C CA . GLN B 1 113 ? 20.766 7.512 -22.172 1 95.5 113 GLN B CA 1
ATOM 3849 C C . GLN B 1 113 ? 20.594 6.676 -20.906 1 95.5 113 GLN B C 1
ATOM 3851 O O . GLN B 1 113 ? 20.391 7.223 -19.828 1 95.5 113 GLN B O 1
ATOM 3856 N N . LYS B 1 114 ? 20.781 5.422 -21.078 1 96 114 LYS B N 1
ATOM 3857 C CA . LYS B 1 114 ? 20.578 4.473 -19.984 1 96 114 LYS B CA 1
ATOM 3858 C C . LYS B 1 114 ? 21.422 4.832 -18.766 1 96 114 LYS B C 1
ATOM 3860 O O . LYS B 1 114 ? 20.969 4.762 -17.625 1 96 114 LYS B O 1
ATOM 3865 N N . GLU B 1 115 ? 22.594 5.211 -18.984 1 96.81 115 GLU B N 1
ATOM 3866 C CA . GLU B 1 115 ? 23.516 5.5 -17.891 1 96.81 115 GLU B CA 1
ATOM 3867 C C . GLU B 1 115 ? 23.078 6.73 -17.094 1 96.81 115 GLU B C 1
ATOM 3869 O O . GLU B 1 115 ? 23.219 6.773 -15.875 1 96.81 115 GLU B O 1
ATOM 3874 N N . CYS B 1 116 ? 22.594 7.703 -17.781 1 97.19 116 CYS B N 1
ATOM 3875 C CA . CYS B 1 116 ? 22.094 8.898 -17.125 1 97.19 116 CYS B CA 1
ATOM 3876 C C . CYS B 1 116 ? 20.875 8.586 -16.266 1 97.19 116 CYS B C 1
ATOM 3878 O O . CYS B 1 116 ? 20.766 9.047 -15.133 1 97.19 116 CYS B O 1
ATOM 3880 N N . LEU B 1 117 ? 20.062 7.777 -16.844 1 97.69 117 LEU B N 1
ATOM 3881 C CA . LEU B 1 117 ? 18.875 7.355 -16.094 1 97.69 117 LEU B CA 1
ATOM 3882 C C . LEU B 1 117 ? 19.266 6.57 -14.844 1 97.69 117 LEU B C 1
ATOM 3884 O O . LEU B 1 117 ? 18.719 6.785 -13.766 1 97.69 117 LEU B O 1
ATOM 3888 N N . LYS B 1 118 ? 20.219 5.668 -14.969 1 98.06 118 LYS B N 1
ATOM 3889 C CA . LYS B 1 118 ? 20.719 4.898 -13.836 1 98.06 118 LYS B CA 1
ATOM 3890 C C . LYS B 1 118 ? 21.266 5.816 -12.742 1 98.06 118 LYS B C 1
ATOM 3892 O O . LYS B 1 118 ? 21.031 5.574 -11.555 1 98.06 118 LYS B O 1
ATOM 3897 N N . GLU B 1 119 ? 21.922 6.852 -13.133 1 97.94 119 GLU B N 1
ATOM 3898 C CA . GLU B 1 119 ? 22.469 7.805 -12.172 1 97.94 119 GLU B CA 1
ATOM 3899 C C . GLU B 1 119 ? 21.359 8.5 -11.391 1 97.94 119 GLU B C 1
ATOM 3901 O O . GLU B 1 119 ? 21.484 8.688 -10.18 1 97.94 119 GLU B O 1
ATOM 3906 N N . LEU B 1 120 ? 20.359 8.875 -12.094 1 98.31 120 LEU B N 1
ATOM 3907 C CA . LEU B 1 120 ? 19.219 9.539 -11.469 1 98.31 120 LEU B CA 1
ATOM 3908 C C . LEU B 1 120 ? 18.547 8.617 -10.453 1 98.31 120 LEU B C 1
ATOM 3910 O O . LEU B 1 120 ? 18.312 9.008 -9.312 1 98.31 120 LEU B O 1
ATOM 3914 N N . ILE B 1 121 ? 18.297 7.375 -10.875 1 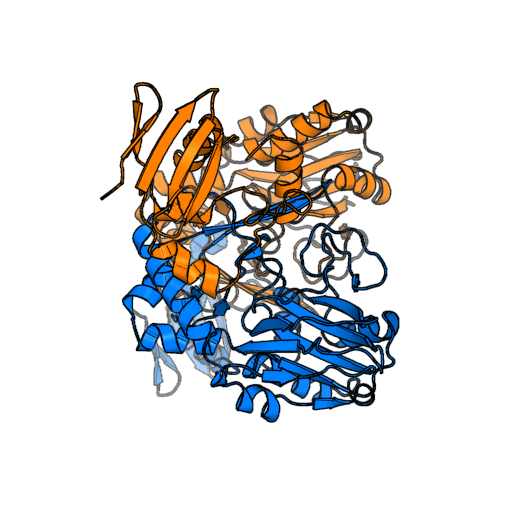98.5 121 ILE B N 1
ATOM 3915 C CA . ILE B 1 121 ? 17.609 6.41 -10.031 1 98.5 121 ILE B CA 1
ATOM 3916 C C . ILE B 1 121 ? 18.484 6.059 -8.828 1 98.5 121 ILE B C 1
ATOM 3918 O O . ILE B 1 121 ? 17.984 5.957 -7.703 1 98.5 121 ILE B O 1
ATOM 3922 N N . LYS B 1 122 ? 19.719 5.949 -9.062 1 98.31 122 LYS B N 1
ATOM 3923 C CA . LYS B 1 122 ? 20.656 5.676 -7.973 1 98.31 122 LYS B CA 1
ATOM 3924 C C . LYS B 1 122 ? 20.641 6.805 -6.941 1 98.31 122 LYS B C 1
ATOM 3926 O O . LYS B 1 122 ? 20.688 6.551 -5.738 1 98.31 122 LYS B O 1
ATOM 3931 N N . SER B 1 123 ? 20.594 7.992 -7.402 1 98.75 123 SER B N 1
ATOM 3932 C CA . SER B 1 123 ? 20.578 9.141 -6.504 1 98.75 123 SER B CA 1
ATOM 3933 C C . SER B 1 123 ? 19.344 9.109 -5.598 1 98.75 123 SER B C 1
ATOM 3935 O O . SER B 1 123 ? 19.438 9.367 -4.398 1 98.75 123 SER B O 1
ATOM 3937 N N . ILE B 1 124 ? 18.234 8.766 -6.172 1 98.62 124 ILE B N 1
ATOM 3938 C CA . ILE B 1 124 ? 16.984 8.711 -5.414 1 98.62 124 ILE B CA 1
ATOM 3939 C C . ILE B 1 124 ? 17.047 7.574 -4.402 1 98.62 124 ILE B C 1
ATOM 3941 O O . ILE B 1 124 ? 16.625 7.73 -3.254 1 98.62 124 ILE B O 1
ATOM 3945 N N . LEU B 1 125 ? 17.609 6.457 -4.82 1 98.56 125 LEU B N 1
ATOM 3946 C CA . LEU B 1 125 ? 17.734 5.312 -3.924 1 98.56 125 LEU B CA 1
ATOM 3947 C C . LEU B 1 125 ? 18.703 5.617 -2.781 1 98.56 125 LEU B C 1
ATOM 3949 O O . LEU B 1 125 ? 18.422 5.27 -1.629 1 98.56 125 LEU B O 1
ATOM 3953 N N . LYS B 1 126 ? 19.734 6.309 -3.064 1 98.38 126 LYS B N 1
ATOM 3954 C CA . LYS B 1 126 ? 20.844 6.492 -2.119 1 98.38 126 LYS B CA 1
ATOM 3955 C C . LYS B 1 126 ? 20.578 7.68 -1.199 1 98.38 126 LYS B C 1
ATOM 3957 O O . LYS B 1 126 ? 20.812 7.602 0.007 1 98.38 126 LYS B O 1
ATOM 3962 N N . TYR B 1 127 ? 20.016 8.781 -1.797 1 98.56 127 TYR B N 1
ATOM 3963 C CA . TYR B 1 127 ? 19.938 10.023 -1.039 1 98.56 127 TYR B CA 1
ATOM 3964 C C . TYR B 1 127 ? 18.484 10.469 -0.868 1 98.56 127 TYR B C 1
ATOM 3966 O O . TYR B 1 127 ? 18.203 11.367 -0.069 1 98.56 127 TYR B O 1
ATOM 3974 N N . GLY B 1 128 ? 17.609 9.891 -1.595 1 98.62 128 GLY B N 1
ATOM 3975 C CA . GLY B 1 128 ? 16.203 10.258 -1.521 1 98.62 128 GLY B CA 1
ATOM 3976 C C . GLY B 1 128 ? 15.844 11.43 -2.412 1 98.62 128 GLY B C 1
ATOM 3977 O O . GLY B 1 128 ? 14.711 11.922 -2.381 1 98.62 128 GLY B O 1
ATOM 3978 N N . VAL B 1 129 ? 16.828 11.883 -3.266 1 98.62 129 VAL B N 1
ATOM 3979 C CA . VAL B 1 129 ? 16.594 13.078 -4.07 1 98.62 129 VAL B CA 1
ATOM 3980 C C . VAL B 1 129 ? 17.172 12.883 -5.469 1 98.62 129 VAL B C 1
ATOM 3982 O O . VAL B 1 129 ? 18.266 12.32 -5.629 1 98.62 129 VAL B O 1
ATOM 3985 N N . GLY B 1 130 ? 16.406 13.234 -6.469 1 98 130 GLY B N 1
ATOM 3986 C CA . GLY B 1 130 ? 16.859 13.367 -7.84 1 98 130 GLY B CA 1
ATOM 3987 C C . GLY B 1 130 ? 16.594 14.734 -8.43 1 98 130 GLY B C 1
ATOM 3988 O O . GLY B 1 130 ? 15.539 15.328 -8.172 1 98 130 GLY B O 1
ATOM 3989 N N . ILE B 1 131 ? 17.547 15.234 -9.242 1 97.56 131 ILE B N 1
ATOM 3990 C CA . ILE B 1 131 ? 17.406 16.562 -9.812 1 97.56 131 ILE B CA 1
ATOM 3991 C C . ILE B 1 131 ? 17.656 16.516 -11.32 1 97.56 131 ILE B C 1
ATOM 3993 O O . ILE B 1 131 ? 18.641 15.93 -11.773 1 97.56 131 ILE B O 1
ATOM 3997 N N . ILE B 1 132 ? 16.734 17.031 -12.062 1 97.75 132 ILE B N 1
ATOM 3998 C CA . ILE B 1 132 ? 16.844 17.109 -13.508 1 97.75 132 ILE B CA 1
ATOM 3999 C C . ILE B 1 132 ? 16.812 18.578 -13.953 1 97.75 132 ILE B C 1
ATOM 4001 O O . ILE B 1 132 ? 15.891 19.312 -13.586 1 97.75 132 ILE B O 1
ATOM 4005 N N . THR B 1 133 ? 17.766 18.969 -14.766 1 95.69 133 THR B N 1
ATOM 4006 C CA . THR B 1 133 ? 17.844 20.344 -15.258 1 95.69 133 THR B CA 1
ATOM 4007 C C . THR B 1 133 ? 17.547 20.406 -16.75 1 95.69 133 THR B C 1
ATOM 4009 O O . THR B 1 133 ? 17.453 19.359 -17.422 1 95.69 133 THR B O 1
ATOM 4012 N N . ASN B 1 134 ? 17.266 21.609 -17.203 1 95.94 134 ASN B N 1
ATOM 4013 C CA . ASN B 1 134 ? 17.094 21.922 -18.625 1 95.94 134 ASN B CA 1
ATOM 4014 C C . ASN B 1 134 ? 15.812 21.281 -19.188 1 95.94 134 ASN B C 1
ATOM 4016 O O . ASN B 1 134 ? 15.789 20.828 -20.328 1 95.94 134 ASN B O 1
ATOM 4020 N N . ALA B 1 135 ? 14.844 21.188 -18.344 1 96.75 135 ALA B N 1
ATOM 4021 C CA . ALA B 1 135 ? 13.531 20.75 -18.812 1 96.75 135 ALA B CA 1
ATOM 4022 C C . ALA B 1 135 ? 12.664 21.953 -19.188 1 96.75 135 ALA B C 1
ATOM 4024 O O . ALA B 1 135 ? 12.703 22.984 -18.5 1 96.75 135 ALA B O 1
ATOM 4025 N N . LYS B 1 136 ? 11.914 21.859 -20.312 1 97.19 136 LYS B N 1
ATOM 4026 C CA . LYS B 1 136 ? 10.922 22.891 -20.578 1 97.19 136 LYS B CA 1
ATOM 4027 C C . LYS B 1 136 ? 9.93 23.016 -19.422 1 97.19 136 LYS B C 1
ATOM 4029 O O . LYS B 1 136 ? 9.414 22.016 -18.938 1 97.19 136 LYS B O 1
ATOM 4034 N N . PRO B 1 137 ? 9.633 24.188 -18.938 1 96.69 137 PRO B N 1
ATOM 4035 C CA . PRO B 1 137 ? 8.789 24.375 -17.75 1 96.69 137 PRO B CA 1
ATOM 4036 C C . PRO B 1 137 ? 7.301 24.219 -18.062 1 96.69 137 PRO B C 1
ATOM 4038 O O . PRO B 1 137 ? 6.527 25.156 -17.891 1 96.69 137 PRO B O 1
ATOM 4041 N N . THR B 1 138 ? 6.898 23.062 -18.453 1 96.81 138 THR B N 1
ATOM 4042 C CA . THR B 1 138 ? 5.52 22.719 -18.797 1 96.81 138 THR B CA 1
ATOM 4043 C C . THR B 1 138 ? 5.129 21.375 -18.203 1 96.81 138 THR B C 1
ATOM 4045 O O . THR B 1 138 ? 5.996 20.562 -17.891 1 96.81 138 THR B O 1
ATOM 4048 N N . LEU B 1 139 ? 3.867 21.219 -18.078 1 96.81 139 LEU B N 1
ATOM 4049 C CA . LEU B 1 139 ? 3.35 19.969 -17.562 1 96.81 139 LEU B CA 1
ATOM 4050 C C . LEU B 1 139 ? 3.646 18.812 -18.516 1 96.81 139 LEU B C 1
ATOM 4052 O O . LEU B 1 139 ? 3.967 17.703 -18.078 1 96.81 139 LEU B O 1
ATOM 4056 N N . GLU B 1 140 ? 3.525 19.047 -19.766 1 97.19 140 GLU B N 1
ATOM 4057 C CA . GLU B 1 140 ? 3.787 18.047 -20.781 1 97.19 140 GLU B CA 1
ATOM 4058 C C . GLU B 1 140 ? 5.23 17.547 -20.719 1 97.19 140 GLU B C 1
ATOM 4060 O O . GLU B 1 140 ? 5.488 16.344 -20.797 1 97.19 140 GLU B O 1
ATOM 4065 N N . ALA B 1 141 ? 6.113 18.5 -20.609 1 97 141 ALA B N 1
ATOM 4066 C CA . ALA B 1 141 ? 7.523 18.141 -20.5 1 97 141 ALA B CA 1
ATOM 4067 C C . ALA B 1 141 ? 7.801 17.344 -19.234 1 97 141 ALA B C 1
ATOM 4069 O O . ALA B 1 141 ? 8.602 16.406 -19.25 1 97 141 ALA B O 1
ATOM 4070 N N . THR B 1 142 ? 7.172 17.734 -18.172 1 98 142 THR B N 1
ATOM 4071 C CA . THR B 1 142 ? 7.312 17.031 -16.906 1 98 142 THR B CA 1
ATOM 4072 C C . THR B 1 142 ? 6.852 15.578 -17.047 1 98 142 THR B C 1
ATOM 4074 O O . THR B 1 142 ? 7.535 14.656 -16.594 1 98 142 THR B O 1
ATOM 4077 N N . GLU B 1 143 ? 5.711 15.398 -17.656 1 98.12 143 GLU B N 1
ATOM 4078 C CA . GLU B 1 143 ? 5.168 14.055 -17.828 1 98.12 143 GLU B CA 1
ATOM 4079 C C . GLU B 1 143 ? 6.094 13.195 -18.688 1 98.12 143 GLU B C 1
ATOM 4081 O O . GLU B 1 143 ? 6.336 12.031 -18.359 1 98.12 143 GLU B O 1
ATOM 4086 N N . LYS B 1 144 ? 6.562 13.758 -19.766 1 97 144 LYS B N 1
ATOM 4087 C CA . LYS B 1 144 ? 7.484 13.031 -20.641 1 97 144 LYS B CA 1
ATOM 4088 C C . LYS B 1 144 ? 8.719 12.57 -19.859 1 97 144 LYS B C 1
ATOM 4090 O O . LYS B 1 144 ? 9.164 11.43 -20.016 1 97 144 LYS B O 1
ATOM 4095 N N . LEU B 1 145 ? 9.211 13.461 -19.078 1 96.88 145 LEU B N 1
ATOM 4096 C CA . LEU B 1 145 ? 10.391 13.195 -18.266 1 96.88 145 LEU B CA 1
ATOM 4097 C C . LEU B 1 145 ? 10.133 12.062 -17.281 1 96.88 145 LEU B C 1
ATOM 4099 O O . LEU B 1 145 ? 10.93 11.133 -17.172 1 96.88 145 LEU B O 1
ATOM 4103 N N . VAL B 1 146 ? 9.062 12.109 -16.578 1 97.81 146 VAL B N 1
ATOM 4104 C CA . VAL B 1 146 ? 8.773 11.18 -15.484 1 97.81 146 VAL B CA 1
ATOM 4105 C C . VAL B 1 146 ? 8.508 9.789 -16.062 1 97.81 146 VAL B C 1
ATOM 4107 O O . VAL B 1 146 ? 8.805 8.781 -15.406 1 97.81 146 VAL B O 1
ATOM 4110 N N . ARG B 1 147 ? 8.031 9.734 -17.266 1 97.06 147 ARG B N 1
ATOM 4111 C CA . ARG B 1 147 ? 7.703 8.461 -17.891 1 97.06 147 ARG B CA 1
ATOM 4112 C C . ARG B 1 147 ? 8.969 7.68 -18.234 1 97.06 147 ARG B C 1
ATOM 4114 O O . ARG B 1 147 ? 8.906 6.484 -18.547 1 97.06 147 ARG B O 1
ATOM 4121 N N . PHE B 1 148 ? 10.203 8.32 -18.203 1 96.06 148 PHE B N 1
ATOM 4122 C CA . PHE B 1 148 ? 11.461 7.586 -18.266 1 96.06 148 PHE B CA 1
ATOM 4123 C C . PHE B 1 148 ? 11.641 6.715 -17.031 1 96.06 148 PHE B C 1
ATOM 4125 O O . PHE B 1 148 ? 12.344 5.703 -17.078 1 96.06 148 PHE B O 1
ATOM 4132 N N . ILE B 1 149 ? 11.039 7.141 -15.969 1 96.56 149 ILE B N 1
ATOM 4133 C CA . ILE B 1 149 ? 11.164 6.414 -14.711 1 96.56 149 ILE B CA 1
ATOM 4134 C C . ILE B 1 149 ? 10.023 5.406 -14.578 1 96.56 149 ILE B C 1
ATOM 4136 O O . ILE B 1 149 ? 10.266 4.203 -14.438 1 96.56 149 ILE B O 1
ATOM 4140 N N . ALA B 1 150 ? 8.812 5.906 -14.648 1 97.06 150 ALA B N 1
ATOM 4141 C CA . ALA B 1 150 ? 7.621 5.074 -14.531 1 97.06 150 ALA B CA 1
ATOM 4142 C C . ALA B 1 150 ? 6.367 5.852 -14.922 1 97.06 150 ALA B C 1
ATOM 4144 O O . ALA B 1 150 ? 6.418 7.07 -15.102 1 97.06 150 ALA B O 1
ATOM 4145 N N . GLN B 1 151 ? 5.281 5.098 -15.055 1 96.44 151 GLN B N 1
ATOM 4146 C CA . GLN B 1 151 ? 3.996 5.742 -15.297 1 96.44 151 GLN B CA 1
ATOM 4147 C C . GLN B 1 151 ? 3.551 6.562 -14.094 1 96.44 151 GLN B C 1
ATOM 4149 O O . GLN B 1 151 ? 3.566 6.07 -12.961 1 96.44 151 GLN B O 1
ATOM 4154 N N . PRO B 1 152 ? 3.121 7.836 -14.336 1 97.94 152 PRO B N 1
ATOM 4155 C CA . PRO B 1 152 ? 2.592 8.617 -13.219 1 97.94 152 PRO B CA 1
ATOM 4156 C C . PRO B 1 152 ? 1.37 7.969 -12.57 1 97.94 152 PRO B C 1
ATOM 4158 O O . PRO B 1 152 ? 0.531 7.395 -13.266 1 97.94 152 PRO B O 1
ATOM 4161 N N . GLN B 1 153 ? 1.295 8.062 -11.312 1 97.56 153 GLN B N 1
ATOM 4162 C CA . GLN B 1 153 ? 0.208 7.469 -10.539 1 97.56 153 GLN B CA 1
ATOM 4163 C C . GLN B 1 153 ? -1.043 8.344 -10.594 1 97.56 153 GLN B C 1
ATOM 4165 O O . GLN B 1 153 ? -0.97 9.555 -10.391 1 97.56 153 GLN B O 1
ATOM 4170 N N . GLU B 1 154 ? -2.172 7.738 -10.898 1 96.25 154 GLU B N 1
ATOM 4171 C CA . GLU B 1 154 ? -3.434 8.469 -10.828 1 96.25 154 GLU B CA 1
ATOM 4172 C C . GLU B 1 154 ? -3.93 8.578 -9.391 1 96.25 154 GLU B C 1
ATOM 4174 O O . GLU B 1 154 ? -4.07 7.57 -8.695 1 96.25 154 GLU B O 1
ATOM 4179 N N . THR B 1 155 ? -4.172 9.789 -8.906 1 96 155 THR B N 1
ATOM 4180 C CA . THR B 1 155 ? -4.688 10.078 -7.574 1 96 155 THR B CA 1
ATOM 4181 C C . THR B 1 155 ? -5.918 10.977 -7.652 1 96 155 THR B C 1
ATOM 4183 O O . THR B 1 155 ? -6.383 11.312 -8.742 1 96 155 THR B O 1
ATOM 4186 N N . ASN B 1 156 ? -6.434 11.328 -6.492 1 94.88 156 ASN B N 1
ATOM 4187 C CA . ASN B 1 156 ? -7.555 12.258 -6.445 1 94.88 156 ASN B CA 1
ATOM 4188 C C . ASN B 1 156 ? -7.156 13.641 -6.938 1 94.88 156 ASN B C 1
ATOM 4190 O O . ASN B 1 156 ? -8.016 14.461 -7.262 1 94.88 156 ASN B O 1
ATOM 4194 N N . PHE B 1 157 ? -5.91 13.867 -7.094 1 94.81 157 PHE B N 1
ATOM 4195 C CA . PHE B 1 157 ? -5.418 15.148 -7.586 1 94.81 157 PHE B CA 1
ATOM 4196 C C . PHE B 1 157 ? -5.18 15.102 -9.086 1 94.81 157 PHE B C 1
ATOM 4198 O O . PHE B 1 157 ? -4.785 16.094 -9.695 1 94.81 157 PHE B O 1
ATOM 4205 N N . GLY B 1 158 ? -5.426 13.953 -9.648 1 94.12 158 GLY B N 1
ATOM 4206 C CA . GLY B 1 158 ? -5.125 13.727 -11.055 1 94.12 158 GLY B CA 1
ATOM 4207 C C . GLY B 1 158 ? -3.816 12.984 -11.266 1 94.12 158 GLY B C 1
ATOM 4208 O O . GLY B 1 158 ? -3.092 12.703 -10.312 1 94.12 158 GLY B O 1
ATOM 4209 N N . THR B 1 159 ? -3.58 12.641 -12.539 1 96.62 159 THR B N 1
ATOM 4210 C CA . THR B 1 159 ? -2.328 11.984 -12.898 1 96.62 159 THR B CA 1
ATOM 4211 C C . THR B 1 159 ? -1.171 12.984 -12.875 1 96.62 159 THR B C 1
ATOM 4213 O O . THR B 1 159 ? -0.12 12.703 -12.289 1 96.62 159 THR B O 1
ATOM 4216 N N . MET B 1 160 ? -1.441 14.109 -13.578 1 97.38 160 MET B N 1
ATOM 4217 C CA . MET B 1 160 ? -0.604 15.297 -13.492 1 97.38 160 MET B CA 1
ATOM 4218 C C . MET B 1 160 ? -1.364 16.453 -12.844 1 97.38 160 MET B C 1
ATOM 4220 O O . MET B 1 160 ? -2.568 16.609 -13.055 1 97.38 160 MET B O 1
ATOM 4224 N N . TRP B 1 161 ? -0.684 17.266 -12.047 1 95.88 161 TRP B N 1
ATOM 4225 C CA . TRP B 1 161 ? -1.389 18.344 -11.359 1 95.88 161 TRP B CA 1
ATOM 4226 C C . TRP B 1 161 ? -0.562 19.625 -11.367 1 95.88 161 TRP B C 1
ATOM 4228 O O . TRP B 1 161 ? 0.64 19.594 -11.641 1 95.88 161 TRP B O 1
ATOM 4238 N N . THR B 1 162 ? -1.254 20.719 -11.141 1 94.19 162 THR B N 1
ATOM 4239 C CA . THR B 1 162 ? -0.615 22.016 -10.938 1 94.19 162 THR B CA 1
ATOM 4240 C C . THR B 1 162 ? -1.019 22.609 -9.586 1 94.19 162 THR B C 1
ATOM 4242 O O . THR B 1 162 ? -2.043 22.234 -9.023 1 94.19 162 THR B O 1
ATOM 4245 N N . VAL B 1 163 ? -0.253 23.422 -9.07 1 90.56 163 VAL B N 1
ATOM 4246 C CA . VAL B 1 163 ? -0.53 24.234 -7.891 1 90.56 163 VAL B CA 1
ATOM 4247 C C . VAL B 1 163 ? -0.253 25.703 -8.195 1 90.56 163 VAL B C 1
ATOM 4249 O O . VAL B 1 163 ? 0.82 26.047 -8.695 1 90.56 163 VAL B O 1
ATOM 4252 N N . GLY B 1 164 ? -1.251 26.547 -7.984 1 87.44 164 GLY B N 1
ATOM 4253 C CA . GLY B 1 164 ? -1.082 27.969 -8.203 1 87.44 164 GLY B CA 1
ATOM 4254 C C . GLY B 1 164 ? -1.942 28.516 -9.328 1 87.44 164 GLY B C 1
ATOM 4255 O O . GLY B 1 164 ? -1.842 29.688 -9.688 1 87.44 164 GLY B O 1
ATOM 4256 N N . LEU B 1 165 ? -2.732 27.562 -9.953 1 83.56 165 LEU B N 1
ATOM 4257 C CA . LEU B 1 165 ? -3.598 27.969 -11.055 1 83.56 165 LEU B CA 1
ATOM 4258 C C . LEU B 1 165 ? -5.066 27.891 -10.648 1 83.56 165 LEU B C 1
ATOM 4260 O O . LEU B 1 165 ? -5.91 27.453 -11.445 1 83.56 165 LEU B O 1
ATOM 4264 N N . ASN B 1 166 ? -5.387 28.094 -9.406 1 76.38 166 ASN B N 1
ATOM 4265 C CA . ASN B 1 166 ? -6.734 28.188 -8.852 1 76.38 166 ASN B CA 1
ATOM 4266 C C . ASN B 1 166 ? -7.375 26.812 -8.711 1 76.38 166 ASN B C 1
ATOM 4268 O O . ASN B 1 166 ? -8.562 26.641 -9.008 1 76.38 166 ASN B O 1
ATOM 4272 N N . GLU B 1 167 ? -6.547 25.859 -8.43 1 79.44 167 GLU B N 1
ATOM 4273 C CA . GLU B 1 167 ? -7.105 24.562 -8.102 1 79.44 167 GLU B CA 1
ATOM 4274 C C . GLU B 1 167 ? -7.926 24.609 -6.812 1 79.44 167 GLU B C 1
ATOM 4276 O O . GLU B 1 167 ? -7.699 25.484 -5.965 1 79.44 167 GLU B O 1
ATOM 4281 N N . ASN B 1 168 ? -8.93 23.688 -6.746 1 79.69 168 ASN B N 1
ATOM 4282 C CA . ASN B 1 168 ? -9.859 23.734 -5.621 1 79.69 168 ASN B CA 1
ATOM 4283 C C . ASN B 1 168 ? -9.812 22.453 -4.793 1 79.69 168 ASN B C 1
ATOM 4285 O O . ASN B 1 168 ? -10.828 21.781 -4.648 1 79.69 168 ASN B O 1
ATOM 4289 N N . HIS B 1 169 ? -8.688 22.188 -4.305 1 84.62 169 HIS B N 1
ATOM 4290 C CA . HIS B 1 169 ? -8.57 21.062 -3.381 1 84.62 169 HIS B CA 1
ATOM 4291 C C . HIS B 1 169 ? -8.523 21.547 -1.934 1 84.62 169 HIS B C 1
ATOM 4293 O O . HIS B 1 169 ? -8.133 22.688 -1.666 1 84.62 169 HIS B O 1
ATOM 4299 N N . LYS B 1 170 ? -8.938 20.734 -1.072 1 82.94 170 LYS B N 1
ATOM 4300 C CA . LYS B 1 170 ? -8.945 21.047 0.353 1 82.94 170 LYS B CA 1
ATOM 4301 C C . LYS B 1 170 ? -7.637 20.641 1.015 1 82.94 170 LYS B C 1
ATOM 4303 O O . LYS B 1 170 ? -7.613 19.734 1.853 1 82.94 170 LYS B O 1
ATOM 4308 N N . ASP B 1 171 ? -6.613 21.344 0.67 1 84.44 171 ASP B N 1
ATOM 4309 C CA . ASP B 1 171 ? -5.254 21.047 1.109 1 84.44 171 ASP B CA 1
ATOM 4310 C C . ASP B 1 171 ? -4.461 22.328 1.359 1 84.44 171 ASP B C 1
ATOM 4312 O O . ASP B 1 171 ? -4.531 23.281 0.571 1 84.44 171 ASP B O 1
ATOM 4316 N N . PRO B 1 172 ? -3.717 22.328 2.455 1 81.19 172 PRO B N 1
ATOM 4317 C CA . PRO B 1 172 ? -2.957 23.531 2.789 1 81.19 172 PRO B CA 1
ATOM 4318 C C . PRO B 1 172 ? -1.927 23.891 1.722 1 81.19 172 PRO B C 1
ATOM 4320 O O . PRO B 1 172 ? -1.438 25.031 1.689 1 81.19 172 PRO B O 1
ATOM 4323 N N . ALA B 1 173 ? -1.584 22.969 0.943 1 77.62 173 ALA B N 1
ATOM 4324 C CA . ALA B 1 173 ? -0.6 23.203 -0.109 1 77.62 173 ALA B CA 1
ATOM 4325 C C . ALA B 1 173 ? -1.07 24.297 -1.064 1 77.62 173 ALA B C 1
ATOM 4327 O O . ALA B 1 173 ? -0.263 24.906 -1.778 1 77.62 173 ALA B O 1
ATOM 4328 N N . TYR B 1 174 ? -2.236 24.672 -1.116 1 80.25 174 TYR B N 1
ATOM 4329 C CA . TYR B 1 174 ? -2.781 25.625 -2.082 1 80.25 174 TYR B CA 1
ATOM 4330 C C . TYR B 1 174 ? -2.908 27.016 -1.468 1 80.25 174 TYR B C 1
ATOM 4332 O O . TYR B 1 174 ? -3.512 27.906 -2.062 1 80.25 174 TYR B O 1
ATOM 4340 N N . LEU B 1 175 ? -2.361 27.141 -0.301 1 79.44 175 LEU B N 1
ATOM 4341 C CA . LEU B 1 175 ? -2.258 28.422 0.383 1 79.44 175 LEU B CA 1
ATOM 4342 C C . LEU B 1 175 ? -0.838 28.969 0.294 1 79.44 175 LEU B C 1
ATOM 4344 O O . LEU B 1 175 ? 0.024 28.375 -0.354 1 79.44 175 LEU B O 1
ATOM 4348 N N . ASN B 1 176 ? -0.563 30.141 0.904 1 83.62 176 ASN B N 1
ATOM 4349 C CA . ASN B 1 176 ? 0.75 30.75 0.748 1 83.62 176 ASN B CA 1
ATOM 4350 C C . ASN B 1 176 ? 1.523 30.766 2.064 1 83.62 176 ASN B C 1
ATOM 4352 O O . ASN B 1 176 ? 2.65 31.266 2.121 1 83.62 176 ASN B O 1
ATOM 4356 N N . GLY B 1 177 ? 0.988 30.172 3.051 1 85 177 GLY B N 1
ATOM 4357 C CA . GLY B 1 177 ? 1.669 30.094 4.332 1 85 177 GLY B CA 1
ATOM 4358 C C . GLY B 1 177 ? 2.738 29.016 4.375 1 85 177 GLY B C 1
ATOM 4359 O O . GLY B 1 177 ? 2.867 28.219 3.439 1 85 177 GLY B O 1
ATOM 4360 N N . PRO B 1 178 ? 3.494 29.047 5.434 1 90.31 178 PRO B N 1
ATOM 4361 C CA . PRO B 1 178 ? 4.531 28.031 5.59 1 90.31 178 PRO B CA 1
ATOM 4362 C C . PRO B 1 178 ? 3.953 26.641 5.836 1 90.31 178 PRO B C 1
ATOM 4364 O O . PRO B 1 178 ? 2.859 26.5 6.391 1 90.31 178 PRO B O 1
ATOM 4367 N N . LEU B 1 179 ? 4.645 25.672 5.395 1 91.38 179 LEU B N 1
ATOM 4368 C CA . LEU B 1 179 ? 4.309 24.281 5.66 1 91.38 179 LEU B CA 1
ATOM 4369 C C . LEU B 1 179 ? 5.449 23.562 6.379 1 91.38 179 LEU B C 1
ATOM 4371 O O . LEU B 1 179 ? 6.598 23.609 5.922 1 91.38 179 LEU B O 1
ATOM 4375 N N . ILE B 1 180 ? 5.098 22.922 7.488 1 93.06 180 ILE B N 1
ATOM 4376 C CA . ILE B 1 180 ? 6.043 22.031 8.156 1 93.06 180 ILE B CA 1
ATOM 4377 C C . ILE B 1 180 ? 6.434 20.891 7.219 1 93.06 180 ILE B C 1
ATOM 4379 O O . ILE B 1 180 ? 5.598 20.391 6.461 1 93.06 180 ILE B O 1
ATOM 4383 N N . VAL B 1 181 ? 7.699 20.531 7.293 1 97.5 181 VAL B N 1
ATOM 4384 C CA . VAL B 1 181 ? 8.133 19.406 6.465 1 97.5 181 VAL B CA 1
ATOM 4385 C C . VAL B 1 181 ? 7.27 18.188 6.762 1 97.5 181 VAL B C 1
ATOM 4387 O O . VAL B 1 181 ? 6.941 17.922 7.918 1 97.5 181 VAL B O 1
ATOM 4390 N N . HIS B 1 182 ? 6.848 17.516 5.719 1 98.31 182 HIS B N 1
ATOM 4391 C CA . HIS B 1 182 ? 5.91 16.406 5.832 1 98.31 182 HIS B CA 1
ATOM 4392 C C . HIS B 1 182 ? 6.023 15.461 4.641 1 98.31 182 HIS B C 1
ATOM 4394 O O . HIS B 1 182 ? 6.727 15.766 3.672 1 98.31 182 HIS B O 1
ATOM 4400 N N . ASN B 1 183 ? 5.477 14.281 4.758 1 98.5 183 ASN B N 1
ATOM 4401 C CA . ASN B 1 183 ? 5.238 13.359 3.648 1 98.5 183 ASN B CA 1
ATOM 4402 C C . ASN B 1 183 ? 3.828 13.508 3.088 1 98.5 183 ASN B C 1
ATOM 4404 O O . ASN B 1 183 ? 2.893 13.828 3.826 1 98.5 183 ASN B O 1
ATOM 4408 N N . ASP B 1 184 ? 3.734 13.312 1.823 1 97.94 184 ASP B N 1
ATOM 4409 C CA . ASP B 1 184 ? 2.422 13.414 1.191 1 97.94 184 ASP B CA 1
ATOM 4410 C C . ASP B 1 184 ? 1.671 12.086 1.275 1 97.94 184 ASP B C 1
ATOM 4412 O O . ASP B 1 184 ? 2.287 11.031 1.409 1 97.94 184 ASP B O 1
ATOM 4416 N N . SER B 1 185 ? 0.373 12.133 1.249 1 98.06 185 SER B N 1
ATOM 4417 C CA . SER B 1 185 ? -0.56 11.023 1.054 1 98.06 185 SER B CA 1
ATOM 4418 C C . SER B 1 185 ? -0.44 10 2.172 1 98.06 185 SER B C 1
ATOM 4420 O O . SER B 1 185 ? -0.496 8.789 1.923 1 98.06 185 SER B O 1
ATOM 4422 N N . THR B 1 186 ? -0.24 10.469 3.393 1 98 186 THR B N 1
ATOM 4423 C CA . THR B 1 186 ? -0.185 9.57 4.543 1 98 186 THR B CA 1
ATOM 4424 C C . THR B 1 186 ? -1.53 8.891 4.762 1 98 186 THR B C 1
ATOM 4426 O O . THR B 1 186 ? -1.614 7.887 5.473 1 98 186 THR B O 1
ATOM 4429 N N . TYR B 1 187 ? -2.59 9.445 4.129 1 98 187 TYR B N 1
ATOM 4430 C CA . TYR B 1 187 ? -3.951 8.945 4.289 1 98 187 TYR B CA 1
ATOM 4431 C C . TYR B 1 187 ? -4.25 7.848 3.275 1 98 187 TYR B C 1
ATOM 4433 O O . TYR B 1 187 ? -5.328 7.246 3.303 1 98 187 TYR B O 1
ATOM 4441 N N . TYR B 1 188 ? -3.346 7.551 2.355 1 98.06 188 TYR B N 1
ATOM 4442 C CA . TYR B 1 188 ? -3.463 6.402 1.467 1 98.06 188 TYR B CA 1
ATOM 4443 C C . TYR B 1 188 ? -2.963 5.133 2.146 1 98.06 188 TYR B C 1
ATOM 4445 O O . TYR B 1 188 ? -2.035 5.18 2.959 1 98.06 188 TYR B O 1
ATOM 4453 N N . ASN B 1 189 ? -3.561 3.99 1.756 1 95.81 189 ASN B N 1
ATOM 4454 C CA . ASN B 1 189 ? -3.031 2.727 2.254 1 95.81 189 ASN B CA 1
ATOM 4455 C C . ASN B 1 189 ? -1.547 2.574 1.931 1 95.81 189 ASN B C 1
ATOM 4457 O O . ASN B 1 189 ? -0.741 2.283 2.816 1 95.81 189 ASN B O 1
ATOM 4461 N N . GLU B 1 190 ? -1.237 2.738 0.746 1 94.5 190 GLU B N 1
ATOM 4462 C CA . GLU B 1 190 ? 0.151 2.934 0.336 1 94.5 190 GLU B CA 1
ATOM 4463 C C . GLU B 1 190 ? 0.394 4.367 -0.124 1 94.5 190 GLU B C 1
ATOM 4465 O O . GLU B 1 190 ? -0.143 4.797 -1.147 1 94.5 190 GLU B O 1
ATOM 4470 N N . SER B 1 191 ? 1.156 5.012 0.643 1 97.12 191 SER B N 1
ATOM 4471 C CA . SER B 1 191 ? 1.506 6.371 0.255 1 97.12 191 SER B CA 1
ATOM 4472 C C . SER B 1 191 ? 2.225 6.398 -1.089 1 97.12 191 SER B C 1
ATOM 4474 O O . SER B 1 191 ? 2.848 5.41 -1.485 1 97.12 191 SER B O 1
ATOM 4476 N N . THR B 1 192 ? 2.068 7.508 -1.794 1 98.31 192 THR B N 1
ATOM 4477 C CA . THR B 1 192 ? 2.805 7.664 -3.043 1 98.31 192 THR B CA 1
ATOM 4478 C C . THR B 1 192 ? 4.309 7.543 -2.805 1 98.31 192 THR B C 1
ATOM 4480 O O . THR B 1 192 ? 4.801 7.895 -1.73 1 98.31 192 THR B O 1
ATOM 4483 N N . GLY B 1 193 ? 4.984 7.035 -3.773 1 98.56 193 GLY B N 1
ATOM 4484 C CA . GLY B 1 193 ? 6.387 6.691 -3.588 1 98.56 193 GLY B CA 1
ATOM 4485 C C . GLY B 1 193 ? 7.324 7.852 -3.857 1 98.56 193 GLY B C 1
ATOM 4486 O O . GLY B 1 193 ? 8.18 8.172 -3.031 1 98.56 193 GLY B O 1
ATOM 4487 N N . LEU B 1 194 ? 7.145 8.484 -5.043 1 98.81 194 LEU B N 1
ATOM 4488 C CA . LEU B 1 194 ? 7.941 9.648 -5.41 1 98.81 194 LEU B CA 1
ATOM 4489 C C . LEU B 1 194 ? 7.059 10.883 -5.562 1 98.81 194 LEU B C 1
ATOM 4491 O O . LEU B 1 194 ? 5.934 10.789 -6.066 1 98.81 194 LEU B O 1
ATOM 4495 N N . GLN B 1 195 ? 7.586 11.953 -5.129 1 98.44 195 GLN B N 1
ATOM 4496 C CA . GLN B 1 195 ? 6.988 13.273 -5.316 1 98.44 195 GLN B CA 1
ATOM 4497 C C . GLN B 1 195 ? 7.801 14.109 -6.301 1 98.44 195 GLN B C 1
ATOM 4499 O O . GLN B 1 195 ? 8.969 14.406 -6.051 1 98.44 195 GLN B O 1
ATOM 4504 N N . VAL B 1 196 ? 7.152 14.461 -7.414 1 98.62 196 VAL B N 1
ATOM 4505 C CA . VAL B 1 196 ? 7.824 15.227 -8.461 1 98.62 196 VAL B CA 1
ATOM 4506 C C . VAL B 1 196 ? 7.352 16.672 -8.43 1 98.62 196 VAL B C 1
ATOM 4508 O O . VAL B 1 196 ? 6.148 16.938 -8.469 1 98.62 196 VAL B O 1
ATOM 4511 N N . PHE B 1 197 ? 8.289 17.594 -8.359 1 97.56 197 PHE B N 1
ATOM 4512 C CA . PHE B 1 197 ? 8.008 19.016 -8.438 1 97.56 197 PHE B CA 1
ATOM 4513 C C . PHE B 1 197 ? 8.742 19.656 -9.609 1 97.56 197 PHE B C 1
ATOM 4515 O O . PHE B 1 197 ? 9.93 19.406 -9.812 1 97.56 197 PHE B O 1
ATOM 4522 N N . HIS B 1 198 ? 8.016 20.375 -10.352 1 97.56 198 HIS B N 1
ATOM 4523 C CA . HIS B 1 198 ? 8.57 21.156 -11.453 1 97.56 198 HIS B CA 1
ATOM 4524 C C . HIS B 1 198 ? 8.133 22.609 -11.367 1 97.56 198 HIS B C 1
ATOM 4526 O O . HIS B 1 198 ? 6.934 22.906 -11.414 1 97.56 198 HIS B O 1
ATOM 4532 N N . MET B 1 199 ? 9.055 23.547 -11.289 1 93.75 199 MET B N 1
ATOM 4533 C CA . MET B 1 199 ? 8.734 24.969 -11.234 1 93.75 199 MET B CA 1
ATOM 4534 C C . MET B 1 199 ? 8.438 25.516 -12.633 1 93.75 199 MET B C 1
ATOM 4536 O O . MET B 1 199 ? 9.266 25.391 -13.531 1 93.75 199 MET B O 1
ATOM 4540 N N . PHE B 1 200 ? 7.246 26.047 -12.781 1 94.25 200 PHE B N 1
ATOM 4541 C CA . PHE B 1 200 ? 6.855 26.594 -14.07 1 94.25 200 PHE B CA 1
ATOM 4542 C C . PHE B 1 200 ? 7.086 28.109 -14.102 1 94.25 200 PHE B C 1
ATOM 4544 O O . PHE B 1 200 ? 7.598 28.641 -15.086 1 94.25 200 PHE B O 1
ATOM 4551 N N . GLU B 1 201 ? 6.59 28.703 -13.047 1 91.44 201 GLU B N 1
ATOM 4552 C CA . GLU B 1 201 ? 6.66 30.156 -12.977 1 91.44 201 GLU B CA 1
ATOM 4553 C C . GLU B 1 201 ? 6.918 30.625 -11.547 1 91.44 201 GLU B C 1
ATOM 4555 O O . GLU B 1 201 ? 6.371 30.062 -10.594 1 91.44 201 GLU B O 1
ATOM 4560 N N . ARG B 1 202 ? 7.711 31.609 -11.477 1 88.38 202 ARG B N 1
ATOM 4561 C CA . ARG B 1 202 ? 7.965 32.281 -10.203 1 88.38 202 ARG B CA 1
ATOM 4562 C C . ARG B 1 202 ? 8.062 33.781 -10.375 1 88.38 202 ARG B C 1
ATOM 4564 O O . ARG B 1 202 ? 8.758 34.25 -11.266 1 88.38 202 ARG B O 1
ATOM 4571 N N . ASP B 1 203 ? 7.312 34.438 -9.508 1 87 203 ASP B N 1
ATOM 4572 C CA . ASP B 1 203 ? 7.34 35.906 -9.547 1 87 203 ASP B CA 1
ATOM 4573 C C . ASP B 1 203 ? 8.719 36.438 -9.18 1 87 203 ASP B C 1
ATOM 4575 O O . ASP B 1 203 ? 9.227 36.156 -8.086 1 87 203 ASP B O 1
ATOM 4579 N N . ILE B 1 204 ? 9.195 37.188 -9.969 1 83 204 ILE B N 1
ATOM 4580 C CA . ILE B 1 204 ? 10.539 37.719 -9.789 1 83 204 ILE B CA 1
ATOM 4581 C C . ILE B 1 204 ? 10.547 38.688 -8.609 1 83 204 ILE B C 1
ATOM 4583 O O . ILE B 1 204 ? 11.57 38.844 -7.938 1 83 204 ILE B O 1
ATOM 4587 N N . ASN B 1 205 ? 9.406 39.25 -8.305 1 87.38 205 ASN B N 1
ATOM 4588 C CA . ASN B 1 205 ? 9.297 40.219 -7.223 1 87.38 205 ASN B CA 1
ATOM 4589 C C . ASN B 1 205 ? 8.758 39.562 -5.945 1 87.38 205 ASN B C 1
ATOM 4591 O O . ASN B 1 205 ? 8.586 40.25 -4.93 1 87.38 205 ASN B O 1
ATOM 4595 N N . GLY B 1 206 ? 8.508 38.312 -6.086 1 86.06 206 GLY B N 1
ATOM 4596 C CA . GLY B 1 206 ? 7.996 37.625 -4.918 1 86.06 206 GLY B CA 1
ATOM 4597 C C . GLY B 1 206 ? 9.062 37.344 -3.881 1 86.06 206 GLY B C 1
ATOM 4598 O O . GLY B 1 206 ? 10.258 37.312 -4.195 1 86.06 206 GLY B O 1
ATOM 4599 N N . LYS B 1 207 ? 8.664 37.25 -2.648 1 89.81 207 LYS B N 1
ATOM 4600 C CA . LYS B 1 207 ? 9.555 36.906 -1.545 1 89.81 207 LYS B CA 1
ATOM 4601 C C . LYS B 1 207 ? 9.219 35.531 -0.967 1 89.81 207 LYS B C 1
ATOM 4603 O O . LYS B 1 207 ? 8.062 35.094 -1.006 1 89.81 207 LYS B O 1
ATOM 4608 N N . GLY B 1 208 ? 10.375 34.875 -0.412 1 91.75 208 GLY B N 1
ATOM 4609 C CA . GLY B 1 208 ? 10.156 33.594 0.252 1 91.75 208 GLY B CA 1
ATOM 4610 C C . GLY B 1 208 ? 9.875 32.469 -0.714 1 91.75 208 GLY B C 1
ATOM 4611 O O . GLY B 1 208 ? 10.516 32.375 -1.766 1 91.75 208 GLY B O 1
ATOM 4612 N N . GLY B 1 209 ? 9.141 31.453 -0.277 1 89.38 209 GLY B N 1
ATOM 4613 C CA . GLY B 1 209 ? 8.742 30.328 -1.103 1 89.38 209 GLY B CA 1
ATOM 4614 C C . GLY B 1 209 ? 9.867 29.328 -1.339 1 89.38 209 GLY B C 1
ATOM 4615 O O . GLY B 1 209 ? 9.922 28.672 -2.381 1 89.38 209 GLY B O 1
ATOM 4616 N N . LEU B 1 210 ? 10.734 29.297 -0.415 1 92.81 210 LEU B N 1
ATOM 4617 C CA . LEU B 1 210 ? 11.805 28.297 -0.513 1 92.81 210 LEU B CA 1
ATOM 4618 C C . LEU B 1 210 ? 11.281 26.906 -0.197 1 92.81 210 LEU B C 1
ATOM 4620 O O . LEU B 1 210 ? 10.477 26.734 0.717 1 92.81 210 LEU B O 1
ATOM 4624 N N . SER B 1 211 ? 11.719 26 -1.034 1 94.44 211 SER B N 1
ATOM 4625 C CA . SER B 1 211 ? 11.484 24.594 -0.691 1 94.44 211 SER B CA 1
ATOM 4626 C C . SER B 1 211 ? 12.375 24.156 0.467 1 94.44 211 SER B C 1
ATOM 4628 O O . SER B 1 211 ? 13.562 24.484 0.504 1 94.44 211 SER B O 1
ATOM 4630 N N . THR B 1 212 ? 11.82 23.516 1.393 1 97 212 THR B N 1
ATOM 4631 C CA . THR B 1 212 ? 12.555 22.953 2.523 1 97 212 THR B CA 1
ATOM 4632 C C . THR B 1 212 ? 12.461 21.438 2.531 1 97 212 THR B C 1
ATOM 4634 O O . THR B 1 212 ? 11.375 20.875 2.379 1 97 212 THR B O 1
ATOM 4637 N N . ILE B 1 213 ? 13.609 20.75 2.672 1 98 213 ILE B N 1
ATOM 4638 C CA . ILE B 1 213 ? 13.555 19.297 2.734 1 98 213 ILE B CA 1
ATOM 4639 C C . ILE B 1 213 ? 14.445 18.797 3.871 1 98 213 ILE B C 1
ATOM 4641 O O . ILE B 1 213 ? 15.484 19.391 4.168 1 98 213 ILE B O 1
ATOM 4645 N N . VAL B 1 214 ? 14.055 17.781 4.484 1 98.75 214 VAL B N 1
ATOM 4646 C CA . VAL B 1 214 ? 14.766 17.094 5.551 1 98.75 214 VAL B CA 1
ATOM 4647 C C . VAL B 1 214 ? 14.75 15.586 5.285 1 98.75 214 VAL B C 1
ATOM 4649 O O . VAL B 1 214 ? 13.734 15.031 4.855 1 98.75 214 VAL B O 1
ATOM 4652 N N . ASP B 1 215 ? 15.914 14.945 5.457 1 98.88 215 ASP B N 1
ATOM 4653 C CA . ASP B 1 215 ? 15.984 13.492 5.371 1 98.88 215 ASP B CA 1
ATOM 4654 C C . ASP B 1 215 ? 15.328 12.836 6.582 1 98.88 215 ASP B C 1
ATOM 4656 O O . ASP B 1 215 ? 15.898 12.812 7.672 1 98.88 215 ASP B O 1
ATOM 4660 N N . GLY B 1 216 ? 14.188 12.297 6.359 1 98.94 216 GLY B N 1
ATOM 4661 C CA . GLY B 1 216 ? 13.445 11.672 7.434 1 98.94 216 GLY B CA 1
ATOM 4662 C C . GLY B 1 216 ? 14.172 10.492 8.055 1 98.94 216 GLY B C 1
ATOM 4663 O O . GLY B 1 216 ? 14.008 10.211 9.25 1 98.94 216 GLY B O 1
ATOM 4664 N N . PHE B 1 217 ? 14.945 9.75 7.273 1 98.88 217 PHE B N 1
ATOM 4665 C C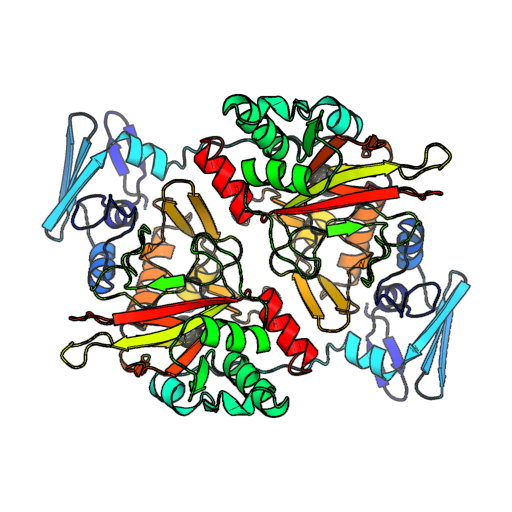A . PHE B 1 217 ? 15.734 8.648 7.816 1 98.88 217 PHE B CA 1
ATOM 4666 C C . PHE B 1 217 ? 16.781 9.164 8.805 1 98.88 217 PHE B C 1
ATOM 4668 O O . PHE B 1 217 ? 17.031 8.539 9.836 1 98.88 217 PHE B O 1
ATOM 4675 N N . LYS B 1 218 ? 17.375 10.266 8.5 1 98.88 218 LYS B N 1
ATOM 4676 C CA . LYS B 1 218 ? 18.328 10.875 9.414 1 98.88 218 LYS B CA 1
ATOM 4677 C C . LYS B 1 218 ? 17.656 11.281 10.727 1 98.88 218 LYS B C 1
ATOM 4679 O O . LYS B 1 218 ? 18.188 11.047 11.805 1 98.88 218 LYS B O 1
ATOM 4684 N N . VAL B 1 219 ? 16.5 11.883 10.617 1 98.88 219 VAL B N 1
ATOM 4685 C CA . VAL B 1 219 ? 15.742 12.289 11.797 1 98.88 219 VAL B CA 1
ATOM 4686 C C . VAL B 1 219 ? 15.445 11.07 12.664 1 98.88 219 VAL B C 1
ATOM 4688 O O . VAL B 1 219 ? 15.633 11.102 13.883 1 98.88 219 VAL B O 1
ATOM 4691 N N . ALA B 1 220 ? 14.984 10 12.055 1 98.94 220 ALA B N 1
ATOM 4692 C CA . ALA B 1 220 ? 14.672 8.773 12.766 1 98.94 220 ALA B CA 1
ATOM 4693 C C . ALA B 1 220 ? 15.914 8.195 13.438 1 98.94 220 ALA B C 1
ATOM 4695 O O . ALA B 1 220 ? 15.844 7.695 14.562 1 98.94 220 ALA B O 1
ATOM 4696 N N . GLU B 1 221 ? 17.031 8.266 12.75 1 98.69 221 GLU B N 1
ATOM 4697 C CA . GLU B 1 221 ? 18.297 7.797 13.32 1 98.69 221 GLU B CA 1
ATOM 4698 C C . GLU B 1 221 ? 18.672 8.594 14.562 1 98.69 221 GLU B C 1
ATOM 4700 O O . GLU B 1 221 ? 19.094 8.023 15.57 1 98.69 221 GLU B O 1
ATOM 4705 N N . ILE B 1 222 ? 18.547 9.875 14.445 1 98.88 222 ILE B N 1
ATOM 4706 C CA . ILE B 1 222 ? 18.859 10.742 15.578 1 98.88 222 ILE B CA 1
ATOM 4707 C C . ILE B 1 222 ? 17.938 10.414 16.75 1 98.88 222 ILE B C 1
ATOM 4709 O O . ILE B 1 222 ? 18.391 10.289 17.891 1 98.88 222 ILE B O 1
ATOM 4713 N N . LEU B 1 223 ? 16.688 10.219 16.469 1 98.94 223 LEU B N 1
ATOM 4714 C CA . LEU B 1 223 ? 15.719 9.867 17.516 1 98.94 223 LEU B CA 1
ATOM 4715 C C . LEU B 1 223 ? 16.125 8.57 18.203 1 98.94 223 LEU B C 1
ATOM 4717 O O . LEU B 1 223 ? 16.094 8.484 19.438 1 98.94 223 LEU B O 1
ATOM 4721 N N . LYS B 1 224 ? 16.469 7.59 17.391 1 98.81 224 LYS B N 1
ATOM 4722 C CA . LYS B 1 224 ? 16.859 6.293 17.922 1 98.81 224 LYS B CA 1
ATOM 4723 C C . LYS B 1 224 ? 18.078 6.422 18.844 1 98.81 224 LYS B C 1
ATOM 4725 O O . LYS B 1 224 ? 18.156 5.773 19.891 1 98.81 224 LYS B O 1
ATOM 4730 N N . GLN B 1 225 ? 19.016 7.203 18.5 1 98.69 225 GLN B N 1
ATOM 4731 C CA . GLN B 1 225 ? 20.219 7.422 19.281 1 98.69 225 GLN B CA 1
ATOM 4732 C C . GLN B 1 225 ? 19.922 8.18 20.562 1 98.69 225 GLN B C 1
ATOM 4734 O O . GLN B 1 225 ? 20.438 7.836 21.625 1 98.69 225 GLN B O 1
ATOM 4739 N N . GLU B 1 226 ? 19.078 9.188 20.469 1 98.81 226 GLU B N 1
ATOM 4740 C CA . GLU B 1 226 ? 18.812 10.062 21.609 1 98.81 226 GLU B CA 1
ATOM 4741 C C . GLU B 1 226 ? 17.859 9.398 22.594 1 98.81 226 GLU B C 1
ATOM 4743 O O . GLU B 1 226 ? 17.984 9.586 23.797 1 98.81 226 GLU B O 1
ATOM 4748 N N . ASN B 1 227 ? 16.891 8.664 22.078 1 98.81 227 ASN B N 1
ATOM 4749 C CA . ASN B 1 227 ? 15.898 8.023 22.922 1 98.81 227 ASN B CA 1
ATOM 4750 C C . ASN B 1 227 ? 15.32 6.773 22.25 1 98.81 227 ASN B C 1
ATOM 4752 O O . ASN B 1 227 ? 14.281 6.836 21.594 1 98.81 227 ASN B O 1
ATOM 4756 N N . PRO B 1 228 ? 15.938 5.66 22.484 1 98.69 228 PRO B N 1
ATOM 4757 C CA . PRO B 1 228 ? 15.5 4.418 21.828 1 98.69 228 PRO B CA 1
ATOM 4758 C C . PRO B 1 228 ? 14.047 4.074 22.141 1 98.69 228 PRO B C 1
ATOM 4760 O O . PRO B 1 228 ? 13.367 3.469 21.312 1 98.69 228 PRO B O 1
ATOM 4763 N N . LEU B 1 229 ? 13.57 4.5 23.25 1 98.75 229 LEU B N 1
ATOM 4764 C CA . LEU B 1 229 ? 12.18 4.23 23.609 1 98.75 229 LEU B CA 1
ATOM 4765 C C . LEU B 1 229 ? 11.234 5.055 22.734 1 98.75 229 LEU B C 1
ATOM 4767 O O . LEU B 1 229 ? 10.211 4.547 22.281 1 98.75 229 LEU B O 1
ATOM 4771 N N . HIS B 1 230 ? 11.516 6.332 22.531 1 98.88 230 HIS B N 1
ATOM 4772 C CA . HIS B 1 230 ? 10.695 7.164 21.656 1 98.88 230 HIS B CA 1
ATOM 4773 C C . HIS B 1 230 ? 10.68 6.621 20.234 1 98.88 230 HIS B C 1
ATOM 4775 O O . HIS B 1 230 ? 9.641 6.633 19.562 1 98.88 230 HIS B O 1
ATOM 4781 N N . PHE B 1 231 ? 11.875 6.145 19.844 1 98.88 231 PHE B N 1
ATOM 4782 C CA . PHE B 1 231 ? 11.961 5.52 18.531 1 98.88 231 PHE B CA 1
ATOM 4783 C C . PHE B 1 231 ? 11.07 4.289 18.453 1 98.88 231 PHE B C 1
ATOM 4785 O O . PHE B 1 231 ? 10.258 4.16 17.531 1 98.88 231 PHE B O 1
ATOM 4792 N N . LYS B 1 232 ? 11.18 3.486 19.422 1 98.69 232 LYS B N 1
ATOM 4793 C CA . LYS B 1 232 ? 10.367 2.271 19.469 1 98.69 232 LYS B CA 1
ATOM 4794 C C . LYS B 1 232 ? 8.875 2.604 19.469 1 98.69 232 LYS B C 1
ATOM 4796 O O . LYS B 1 232 ? 8.102 1.988 18.734 1 98.69 232 LYS B O 1
ATOM 4801 N N . ASN B 1 233 ? 8.461 3.541 20.234 1 98.69 233 ASN B N 1
ATOM 4802 C CA . ASN B 1 233 ? 7.062 3.943 20.281 1 98.69 233 ASN B CA 1
ATOM 4803 C C . ASN B 1 233 ? 6.547 4.379 18.922 1 98.69 233 ASN B C 1
ATOM 4805 O O . ASN B 1 233 ? 5.445 4 18.516 1 98.69 233 ASN B O 1
ATOM 4809 N N . LEU B 1 234 ? 7.367 5.133 18.188 1 98.75 234 LEU B N 1
ATOM 4810 C CA . LEU B 1 234 ? 6.926 5.672 16.891 1 98.75 234 LEU B CA 1
ATOM 4811 C C . LEU B 1 234 ? 6.961 4.594 15.82 1 98.75 234 LEU B C 1
ATOM 4813 O O . LEU B 1 234 ? 6.445 4.797 14.719 1 98.75 234 LEU B O 1
ATOM 4817 N N . THR B 1 235 ? 7.566 3.428 16.109 1 98.38 235 THR B N 1
ATOM 4818 C CA . THR B 1 235 ? 7.523 2.305 15.18 1 98.38 235 THR B CA 1
ATOM 4819 C C . THR B 1 235 ? 6.348 1.387 15.492 1 98.38 235 THR B C 1
ATOM 4821 O O . THR B 1 235 ? 5.984 0.536 14.672 1 98.38 235 THR B O 1
ATOM 4824 N N . GLU B 1 236 ? 5.711 1.6 16.641 1 97.12 236 GLU B N 1
ATOM 4825 C CA . GLU B 1 236 ? 4.703 0.64 17.078 1 97.12 236 GLU B CA 1
ATOM 4826 C C . GLU B 1 236 ? 3.32 1.282 17.156 1 97.12 236 GLU B C 1
ATOM 4828 O O . GLU B 1 236 ? 2.326 0.668 16.75 1 97.12 236 GLU B O 1
ATOM 4833 N N . ILE B 1 237 ? 3.24 2.459 17.719 1 97.25 237 ILE B N 1
ATOM 4834 C CA . ILE B 1 237 ? 1.952 3.105 17.953 1 97.25 237 ILE B CA 1
ATOM 4835 C C . ILE B 1 237 ? 1.407 3.646 16.625 1 97.25 237 ILE B C 1
ATOM 4837 O O . ILE B 1 237 ? 2.07 4.438 15.953 1 97.25 237 ILE B O 1
ATOM 4841 N N . GLU B 1 238 ? 0.24 3.209 16.312 1 96.62 238 GLU B N 1
ATOM 4842 C CA . GLU B 1 238 ? -0.378 3.652 15.07 1 96.62 238 GLU B CA 1
ATOM 4843 C C . GLU B 1 238 ? -1.188 4.93 15.281 1 96.62 238 GLU B C 1
ATOM 4845 O O . GLU B 1 238 ? -1.828 5.102 16.328 1 96.62 238 GLU B O 1
ATOM 4850 N N . ILE B 1 239 ? -1.132 5.746 14.305 1 96.44 239 ILE B N 1
ATOM 4851 C CA . ILE B 1 239 ? -2.002 6.918 14.258 1 96.44 239 ILE B CA 1
ATOM 4852 C C . ILE B 1 239 ? -2.777 6.926 12.938 1 96.44 239 ILE B C 1
ATOM 4854 O O . ILE B 1 239 ? -2.344 6.328 11.953 1 96.44 239 ILE B O 1
ATOM 4858 N N . GLU B 1 240 ? -3.914 7.566 12.961 1 96.88 240 GLU B N 1
ATOM 4859 C CA . GLU B 1 240 ? -4.75 7.641 11.766 1 96.88 240 GLU B CA 1
ATOM 4860 C C . GLU B 1 240 ? -4.566 8.969 11.039 1 96.88 240 GLU B C 1
ATOM 4862 O O . GLU B 1 240 ? -4.539 10.031 11.68 1 96.88 240 GLU B O 1
ATOM 4867 N N . SER B 1 241 ? -4.301 8.891 9.781 1 97.56 241 SER B N 1
ATOM 4868 C CA . SER B 1 241 ? -4.328 10.039 8.883 1 97.56 241 SER B CA 1
ATOM 4869 C C . SER B 1 241 ? -5.621 10.078 8.078 1 97.56 241 SER B C 1
ATOM 4871 O O . SER B 1 241 ? -6.203 9.031 7.777 1 97.56 241 SER B O 1
ATOM 4873 N N . GLU B 1 242 ? -6.012 11.32 7.754 1 97.44 242 GLU B N 1
ATOM 4874 C CA . GLU B 1 242 ? -7.305 11.492 7.094 1 97.44 242 GLU B CA 1
ATOM 4875 C C . GLU B 1 242 ? -7.262 12.648 6.094 1 97.44 242 GLU B C 1
ATOM 4877 O O . GLU B 1 242 ? -6.523 13.617 6.289 1 97.44 242 GLU B O 1
ATOM 4882 N N . TYR B 1 243 ? -7.93 12.508 4.992 1 97.56 243 TYR B N 1
ATOM 4883 C CA . TYR B 1 243 ? -8.156 13.547 3.99 1 97.56 243 TYR B CA 1
ATOM 4884 C C . TYR B 1 243 ? -9.602 13.531 3.508 1 97.56 243 TYR B C 1
ATOM 4886 O O . TYR B 1 243 ? -10.094 12.5 3.033 1 97.56 243 TYR B O 1
ATOM 4894 N N . ILE B 1 244 ? -10.273 14.648 3.645 1 96.31 244 ILE B N 1
ATOM 4895 C CA . ILE B 1 244 ? -11.68 14.742 3.283 1 96.31 244 ILE B CA 1
ATOM 4896 C C . ILE B 1 244 ? -11.883 15.875 2.281 1 96.31 244 ILE B C 1
ATOM 4898 O O . ILE B 1 244 ? -11.484 17.016 2.533 1 96.31 244 ILE B O 1
ATOM 4902 N N . GLU B 1 245 ? -12.469 15.609 1.217 1 95 245 GLU B N 1
ATOM 4903 C CA . GLU B 1 245 ? -13.016 16.562 0.264 1 95 245 GLU B CA 1
ATOM 4904 C C . GLU B 1 245 ? -14.242 15.992 -0.45 1 95 245 GLU B C 1
ATOM 4906 O O . GLU B 1 245 ? -14.547 14.805 -0.317 1 95 245 GLU B O 1
ATOM 4911 N N . PRO B 1 246 ? -15.039 16.859 -1.062 1 92.81 246 PRO B N 1
ATOM 4912 C CA . PRO B 1 246 ? -16.219 16.312 -1.723 1 92.81 246 PRO B CA 1
ATOM 4913 C C . PRO B 1 246 ? -15.898 15.117 -2.615 1 92.81 246 PRO B C 1
ATOM 4915 O O . PRO B 1 246 ? -15.055 15.219 -3.508 1 92.81 246 PRO B O 1
ATOM 4918 N N . GLY B 1 247 ? -16.516 14.008 -2.254 1 94.12 247 GLY B N 1
ATOM 4919 C CA . GLY B 1 247 ? -16.359 12.812 -3.066 1 94.12 247 GLY B CA 1
ATOM 4920 C C . GLY B 1 247 ? -15.281 11.875 -2.559 1 94.12 247 GLY B C 1
ATOM 4921 O O . GLY B 1 247 ? -15.172 10.742 -3.02 1 94.12 247 GLY B O 1
ATOM 4922 N N . PHE B 1 248 ? -14.531 12.328 -1.632 1 96.94 248 PHE B N 1
ATOM 4923 C CA . PHE B 1 248 ? -13.422 11.516 -1.15 1 96.94 248 PHE B CA 1
ATOM 4924 C C . PHE B 1 248 ? -13.328 11.57 0.37 1 96.94 248 PHE B C 1
ATOM 4926 O O . PHE B 1 248 ? -13.531 12.625 0.972 1 96.94 248 PHE B O 1
ATOM 4933 N N . HIS B 1 249 ? -13.062 10.508 0.989 1 97.94 249 HIS B N 1
ATOM 4934 C CA . HIS B 1 249 ? -12.781 10.359 2.414 1 97.94 249 HIS B CA 1
ATOM 4935 C C . HIS B 1 249 ? -11.75 9.266 2.664 1 97.94 249 HIS B C 1
ATOM 4937 O O . HIS B 1 249 ? -12.117 8.125 2.959 1 97.94 249 HIS B O 1
ATOM 4943 N N . TYR B 1 250 ? -10.5 9.672 2.602 1 98.25 250 TYR B N 1
ATOM 4944 C CA . TYR B 1 250 ? -9.391 8.727 2.758 1 98.25 250 TYR B CA 1
ATOM 4945 C C . TYR B 1 250 ? -8.977 8.617 4.219 1 98.25 250 TYR B C 1
ATOM 4947 O O . TYR B 1 250 ? -8.938 9.617 4.938 1 98.25 250 TYR B O 1
ATOM 4955 N N . LYS B 1 251 ? -8.695 7.473 4.68 1 97.44 251 LYS B N 1
ATOM 4956 C CA . LYS B 1 251 ? -8.109 7.199 5.992 1 97.44 251 LYS B CA 1
ATOM 4957 C C . LYS B 1 251 ? -7.113 6.047 5.922 1 97.44 251 LYS B C 1
ATOM 4959 O O . LYS B 1 251 ? -7.309 5.094 5.164 1 97.44 251 LYS B O 1
ATOM 4964 N N . CYS B 1 252 ? -6.168 6.164 6.695 1 96.94 252 CYS B N 1
ATOM 4965 C CA . CYS B 1 252 ? -5.227 5.062 6.859 1 96.94 252 CYS B CA 1
ATOM 4966 C C . CYS B 1 252 ? -4.535 5.133 8.211 1 96.94 252 CYS B C 1
ATOM 4968 O O . CYS B 1 252 ? -4.199 6.219 8.688 1 96.94 252 CYS B O 1
ATOM 4970 N N . LYS B 1 253 ? -4.34 4.004 8.789 1 95.94 253 LYS B N 1
ATOM 4971 C CA . LYS B 1 253 ? -3.629 3.902 10.062 1 95.94 253 LYS B CA 1
ATOM 4972 C C . LYS B 1 253 ? -2.246 3.287 9.867 1 95.94 253 LYS B C 1
ATOM 4974 O O . LYS B 1 253 ? -2.078 2.357 9.078 1 95.94 253 LYS B O 1
ATOM 4979 N N . GLY B 1 254 ? -1.281 3.816 10.617 1 96.06 254 GLY B N 1
ATOM 4980 C CA . GLY B 1 254 ? 0.064 3.266 10.625 1 96.06 254 GLY B CA 1
ATOM 4981 C C . GLY B 1 254 ? 1.021 4.047 11.508 1 96.06 254 GLY B C 1
ATOM 4982 O O . GLY B 1 254 ? 0.709 5.156 11.938 1 96.06 254 GLY B O 1
ATOM 4983 N N . PRO B 1 255 ? 2.164 3.459 11.797 1 97.69 255 PRO B N 1
ATOM 4984 C CA . PRO B 1 255 ? 3.16 4.176 12.594 1 97.69 255 PRO B CA 1
ATOM 4985 C C . PRO B 1 255 ? 3.881 5.266 11.805 1 97.69 255 PRO B C 1
ATOM 4987 O O . PRO B 1 255 ? 3.824 5.277 10.57 1 97.69 255 PRO B O 1
ATOM 4990 N N . VAL B 1 256 ? 4.492 6.133 12.492 1 98.62 256 VAL B N 1
ATOM 4991 C CA . VAL B 1 256 ? 5.227 7.238 11.891 1 98.62 256 VAL B CA 1
ATOM 4992 C C . VAL B 1 256 ? 6.496 6.715 11.219 1 98.62 256 VAL B C 1
ATOM 4994 O O . VAL B 1 256 ? 6.906 7.211 10.172 1 98.62 256 VAL B O 1
ATOM 4997 N N . ILE B 1 257 ? 7.117 5.75 11.898 1 98.88 257 ILE B N 1
ATOM 4998 C CA . ILE B 1 257 ? 8.336 5.137 11.391 1 98.88 257 ILE B CA 1
ATOM 4999 C C . ILE B 1 257 ? 8.094 3.656 11.109 1 98.88 257 ILE B C 1
ATOM 5001 O O . ILE B 1 257 ? 7.727 2.896 12.008 1 98.88 257 ILE B O 1
ATOM 5005 N N . LYS B 1 258 ? 8.297 3.299 9.898 1 98.25 258 LYS B N 1
ATOM 5006 C CA . LYS B 1 258 ? 8.141 1.89 9.539 1 98.25 258 LYS B CA 1
ATOM 5007 C C . LYS B 1 258 ? 9.5 1.209 9.406 1 98.25 258 LYS B C 1
ATOM 5009 O O . LYS B 1 258 ? 10.414 1.748 8.773 1 98.25 258 LYS B O 1
ATOM 5014 N N . ILE B 1 259 ? 9.617 0.063 9.977 1 97.44 259 ILE B N 1
ATOM 5015 C CA . ILE B 1 259 ? 10.852 -0.713 9.922 1 97.44 259 ILE B CA 1
ATOM 5016 C C . ILE B 1 259 ? 10.562 -2.104 9.367 1 97.44 259 ILE B C 1
ATOM 5018 O O . ILE B 1 259 ? 9.469 -2.637 9.539 1 97.44 259 ILE B O 1
ATOM 5022 N N . ASP B 1 260 ? 11.5 -2.596 8.641 1 94.06 260 ASP B N 1
ATOM 5023 C CA . ASP B 1 260 ? 11.414 -3.977 8.172 1 94.06 260 ASP B CA 1
ATOM 5024 C C . ASP B 1 260 ? 11.398 -4.957 9.344 1 94.06 260 ASP B C 1
ATOM 5026 O O . ASP B 1 260 ? 12.273 -4.895 10.219 1 94.06 260 ASP B O 1
ATOM 5030 N N . PRO B 1 261 ? 10.43 -5.793 9.359 1 90.69 261 PRO B N 1
ATOM 5031 C CA . PRO B 1 261 ? 10.328 -6.668 10.531 1 90.69 261 PRO B CA 1
ATOM 5032 C C . PRO B 1 261 ? 11.484 -7.652 10.633 1 90.69 261 PRO B C 1
ATOM 5034 O O . PRO B 1 261 ? 11.773 -8.164 11.719 1 90.69 261 PRO B O 1
ATOM 5037 N N . THR B 1 262 ? 12.18 -7.879 9.523 1 87.06 262 THR B N 1
ATOM 5038 C CA . THR B 1 262 ? 13.266 -8.852 9.523 1 87.06 262 THR B CA 1
ATOM 5039 C C . THR B 1 262 ? 14.609 -8.164 9.727 1 87.06 262 THR B C 1
ATOM 5041 O O . THR B 1 262 ? 15.336 -8.477 10.672 1 87.06 262 THR B O 1
ATOM 5044 N N . THR B 1 263 ? 14.859 -7.16 8.977 1 89.44 263 THR B N 1
ATOM 5045 C CA . THR B 1 263 ? 16.172 -6.523 9.023 1 89.44 263 THR B CA 1
ATOM 5046 C C . THR B 1 263 ? 16.188 -5.391 10.047 1 89.44 263 THR B C 1
ATOM 5048 O O . THR B 1 263 ? 17.266 -4.906 10.43 1 89.44 263 THR B O 1
ATOM 5051 N N . LYS B 1 264 ? 15.031 -4.844 10.391 1 94.12 264 LYS B N 1
ATOM 5052 C CA . LYS B 1 264 ? 14.844 -3.75 11.336 1 94.12 264 LYS B CA 1
ATOM 5053 C C . LYS B 1 264 ? 15.305 -2.422 10.75 1 94.12 264 LYS B C 1
ATOM 5055 O O . LYS B 1 264 ? 15.414 -1.422 11.461 1 94.12 264 LYS B O 1
ATOM 5060 N N . GLU B 1 265 ? 15.555 -2.432 9.484 1 95.69 265 GLU B N 1
ATOM 5061 C CA . GLU B 1 265 ? 15.914 -1.193 8.805 1 95.69 265 GLU B CA 1
ATOM 5062 C C . GLU B 1 265 ? 14.695 -0.301 8.586 1 95.69 265 GLU B C 1
ATOM 5064 O O . GLU B 1 265 ? 13.602 -0.794 8.305 1 95.69 265 GLU B O 1
ATOM 5069 N N . ILE B 1 266 ? 14.938 0.987 8.688 1 98.19 266 ILE B N 1
ATOM 5070 C CA . ILE B 1 266 ? 13.883 1.949 8.383 1 98.19 266 ILE B CA 1
ATOM 5071 C C . ILE B 1 266 ? 13.625 1.971 6.883 1 98.19 266 ILE B C 1
ATOM 5073 O O . ILE B 1 266 ? 14.562 2.064 6.086 1 98.19 266 ILE B O 1
ATOM 5077 N N . TYR B 1 267 ? 12.336 1.897 6.535 1 97.38 267 TYR B N 1
ATOM 5078 C CA . TYR B 1 267 ? 12.109 1.929 5.098 1 97.38 267 TYR B CA 1
ATOM 5079 C C . TYR B 1 267 ? 11.078 2.99 4.73 1 97.38 267 TYR B C 1
ATOM 5081 O O . TYR B 1 267 ? 10.914 3.324 3.557 1 97.38 267 TYR B O 1
ATOM 5089 N N . GLN B 1 268 ? 10.445 3.557 5.746 1 98.62 268 GLN B N 1
ATOM 5090 C CA . GLN B 1 268 ? 9.477 4.605 5.426 1 98.62 268 GLN B CA 1
ATOM 5091 C C . GLN B 1 268 ? 9.234 5.512 6.629 1 98.62 268 GLN B C 1
ATOM 5093 O O . GLN B 1 268 ? 9.125 5.035 7.762 1 98.62 268 GLN B O 1
ATOM 5098 N N . ILE B 1 269 ? 9.172 6.758 6.398 1 98.88 269 ILE B N 1
ATOM 5099 C CA . ILE B 1 269 ? 8.656 7.766 7.32 1 98.88 269 ILE B CA 1
ATOM 5100 C C . ILE B 1 269 ? 7.289 8.242 6.84 1 98.88 269 ILE B C 1
ATOM 5102 O O . ILE B 1 269 ? 7.129 8.625 5.68 1 98.88 269 ILE B O 1
ATOM 5106 N N . ARG B 1 270 ? 6.316 8.164 7.668 1 98.38 270 ARG B N 1
ATOM 5107 C CA . ARG B 1 270 ? 4.961 8.609 7.375 1 98.38 270 ARG B CA 1
ATOM 5108 C C . ARG B 1 270 ? 4.527 9.711 8.344 1 98.38 270 ARG B C 1
ATOM 5110 O O . ARG B 1 270 ? 3.748 9.461 9.266 1 98.38 270 ARG B O 1
ATOM 5117 N N . PHE B 1 271 ? 4.988 10.891 8.039 1 98.56 271 PHE B N 1
ATOM 5118 C CA . PHE B 1 271 ? 4.777 12.016 8.945 1 98.56 271 PHE B CA 1
ATOM 5119 C C . PHE B 1 271 ? 4.113 13.172 8.219 1 98.56 271 PHE B C 1
ATOM 5121 O O . PHE B 1 271 ? 4.688 13.742 7.281 1 98.56 271 PHE B O 1
ATOM 5128 N N . ASN B 1 272 ? 2.967 13.508 8.586 1 97.94 272 ASN B N 1
ATOM 5129 C CA . ASN B 1 272 ? 2.229 14.703 8.188 1 97.94 272 ASN B CA 1
ATOM 5130 C C . ASN B 1 272 ? 1.302 15.188 9.297 1 97.94 272 ASN B C 1
ATOM 5132 O O . ASN B 1 272 ? 0.251 14.586 9.539 1 97.94 272 ASN B O 1
ATOM 5136 N N . ILE B 1 273 ? 1.694 16.188 9.922 1 95.5 273 ILE B N 1
ATOM 5137 C CA . ILE B 1 273 ? 0.985 16.641 11.117 1 95.5 273 ILE B CA 1
ATOM 5138 C C . ILE B 1 273 ? -0.384 17.188 10.727 1 95.5 273 ILE B C 1
ATOM 5140 O O . ILE B 1 273 ? -1.328 17.156 11.516 1 95.5 273 ILE B O 1
ATOM 5144 N N . TYR B 1 274 ? -0.552 17.641 9.5 1 95.06 274 TYR B N 1
ATOM 5145 C CA . TYR B 1 274 ? -1.794 18.25 9.047 1 95.06 274 TYR B CA 1
ATOM 5146 C C . TYR B 1 274 ? -2.859 17.188 8.781 1 95.06 274 TYR B C 1
ATOM 5148 O O . TYR B 1 274 ? -4.059 17.469 8.891 1 95.06 274 TYR B O 1
ATOM 5156 N N . ASP B 1 275 ? -2.404 15.969 8.469 1 94.81 275 ASP B N 1
ATOM 5157 C CA . ASP B 1 275 ? -3.295 14.898 8.023 1 94.81 275 ASP B CA 1
ATOM 5158 C C . ASP B 1 275 ? -3.809 14.086 9.211 1 94.81 275 ASP B C 1
ATOM 5160 O O . ASP B 1 275 ? -4.641 13.195 9.039 1 94.81 275 ASP B O 1
ATOM 5164 N N . ARG B 1 276 ? -3.4 14.328 10.383 1 96.12 276 ARG B N 1
ATOM 5165 C CA . ARG B 1 276 ? -3.766 13.477 11.516 1 96.12 276 ARG B CA 1
ATOM 5166 C C . ARG B 1 276 ? -5.25 13.602 11.844 1 96.12 276 ARG B C 1
ATOM 5168 O O . ARG B 1 276 ? -5.766 14.719 11.977 1 96.12 276 ARG B O 1
ATOM 5175 N N . SER B 1 277 ? -5.914 12.477 11.961 1 96 277 SER B N 1
ATOM 5176 C CA . SER B 1 277 ? -7.305 12.477 12.398 1 96 277 SER B CA 1
ATOM 5177 C C . SER B 1 277 ? -7.41 12.672 13.906 1 96 277 SER B C 1
ATOM 5179 O O . SER B 1 277 ? -6.395 12.773 14.602 1 96 277 SER B O 1
ATOM 5181 N N . ALA B 1 278 ? -8.648 12.719 14.391 1 95.38 278 ALA B N 1
ATOM 5182 C CA . ALA B 1 278 ? -8.875 12.906 15.82 1 95.38 278 ALA B CA 1
ATOM 5183 C C . ALA B 1 278 ? -8.906 11.562 16.547 1 95.38 278 ALA B C 1
ATOM 5185 O O . ALA B 1 278 ? -9.062 11.516 17.766 1 95.38 278 ALA B O 1
ATOM 5186 N N . LEU B 1 279 ? -8.727 10.484 15.836 1 95 279 LEU B N 1
ATOM 5187 C CA . LEU B 1 279 ? -8.727 9.188 16.5 1 95 279 LEU B CA 1
ATOM 5188 C C . LEU B 1 279 ? -7.578 9.094 17.5 1 95 279 LEU B C 1
ATOM 5190 O O . LEU B 1 279 ? -6.418 9.32 17.156 1 95 279 LEU B O 1
ATOM 5194 N N . PRO B 1 280 ? -7.906 8.789 18.719 1 94 280 PRO B N 1
ATOM 5195 C CA . PRO B 1 280 ? -6.836 8.711 19.719 1 94 280 PRO B CA 1
ATOM 5196 C C . PRO B 1 280 ? -5.891 7.535 19.484 1 94 280 PRO B C 1
ATOM 5198 O O . PRO B 1 280 ? -6.34 6.441 19.125 1 94 280 PRO B O 1
ATOM 5201 N N . PRO B 1 281 ? -4.652 7.762 19.672 1 92.94 281 PRO B N 1
ATOM 5202 C CA . PRO B 1 281 ? -3.746 6.609 19.656 1 92.94 281 PRO B CA 1
ATOM 5203 C C . PRO B 1 281 ? -3.898 5.719 20.891 1 92.94 281 PRO B C 1
ATOM 5205 O O . PRO B 1 281 ? -4.363 6.176 21.938 1 92.94 281 PRO B O 1
ATOM 5208 N N . SER B 1 282 ? -3.598 4.406 20.859 1 91 282 SER B N 1
ATOM 5209 C CA . SER B 1 282 ? -3.742 3.439 21.938 1 91 282 SER B CA 1
ATOM 5210 C C . SER B 1 282 ? -2.869 3.814 23.141 1 91 282 SER B C 1
ATOM 5212 O O . SER B 1 282 ? -3.225 3.535 24.281 1 91 282 SER B O 1
ATOM 5214 N N . ARG B 1 283 ? -1.799 4.398 23.016 1 94.06 283 ARG B N 1
ATOM 5215 C CA . ARG B 1 283 ? -0.829 4.848 24.016 1 94.06 283 ARG B CA 1
ATOM 5216 C C . ARG B 1 283 ? -0.519 6.332 23.844 1 94.06 283 ARG B C 1
ATOM 5218 O O . ARG B 1 283 ? 0.631 6.707 23.609 1 94.06 283 ARG B O 1
ATOM 5225 N N . ALA B 1 284 ? -1.608 7.074 24.203 1 94.81 284 ALA B N 1
ATOM 5226 C CA . ALA B 1 284 ? -1.614 8.484 23.828 1 94.81 284 ALA B CA 1
ATOM 5227 C C . ALA B 1 284 ? -0.439 9.227 24.469 1 94.81 284 ALA B C 1
ATOM 5229 O O . ALA B 1 284 ? 0.279 9.961 23.781 1 94.81 284 ALA B O 1
ATOM 5230 N N . ASN B 1 285 ? -0.195 9 25.781 1 95.31 285 ASN B N 1
ATOM 5231 C CA . ASN B 1 285 ? 0.89 9.719 26.453 1 95.31 285 ASN B CA 1
ATOM 5232 C C . ASN B 1 285 ? 2.242 9.391 25.828 1 95.31 285 ASN B C 1
ATOM 5234 O O . ASN B 1 285 ? 3.035 10.289 25.547 1 95.31 285 ASN B O 1
ATOM 5238 N N . GLU B 1 286 ? 2.471 8.117 25.641 1 97.38 286 GLU B N 1
ATOM 5239 C CA . GLU B 1 286 ? 3.727 7.68 25.031 1 97.38 286 GLU B CA 1
ATOM 5240 C C . GLU B 1 286 ? 3.867 8.211 23.609 1 97.38 286 GLU B C 1
ATOM 5242 O O . GLU B 1 286 ? 4.957 8.617 23.203 1 97.38 286 GLU B O 1
ATOM 5247 N N . PHE B 1 287 ? 2.773 8.188 22.938 1 97.5 287 PHE B N 1
ATOM 5248 C CA . PHE B 1 287 ? 2.793 8.688 21.562 1 97.5 287 PHE B CA 1
ATOM 5249 C C . PHE B 1 287 ? 3.168 10.164 21.547 1 97.5 287 PHE B C 1
ATOM 5251 O O . PHE B 1 287 ? 4.094 10.562 20.828 1 97.5 287 PHE B O 1
ATOM 5258 N N . TYR B 1 288 ? 2.486 10.945 22.312 1 97.38 288 TYR B N 1
ATOM 5259 C CA . TYR B 1 288 ? 2.67 12.391 22.25 1 97.38 288 TYR B C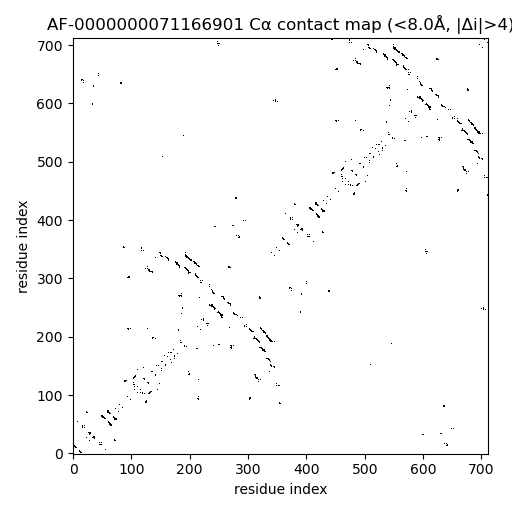A 1
ATOM 5260 C C . TYR B 1 288 ? 4.078 12.781 22.672 1 97.38 288 TYR B C 1
ATOM 5262 O O . TYR B 1 288 ? 4.684 13.688 22.094 1 97.38 288 TYR B O 1
ATOM 5270 N N . LYS B 1 289 ? 4.594 12.102 23.656 1 97.62 289 LYS B N 1
ATOM 5271 C CA . LYS B 1 289 ? 5.965 12.375 24.078 1 97.62 289 LYS B CA 1
ATOM 5272 C C . LYS B 1 289 ? 6.957 12.047 22.969 1 97.62 289 LYS B C 1
ATOM 5274 O O . LYS B 1 289 ? 7.871 12.828 22.688 1 97.62 289 LYS B O 1
ATOM 5279 N N . SER B 1 290 ? 6.742 10.898 22.359 1 98.62 290 SER B N 1
ATOM 5280 C CA . SER B 1 290 ? 7.637 10.453 21.297 1 98.62 290 SER B CA 1
ATOM 5281 C C . SER B 1 290 ? 7.5 11.32 20.047 1 98.62 290 SER B C 1
ATOM 5283 O O . SER B 1 290 ? 8.5 11.664 19.422 1 98.62 290 SER B O 1
ATOM 5285 N N . TYR B 1 291 ? 6.27 11.664 19.75 1 98.38 291 TYR B N 1
ATOM 5286 C CA . TYR B 1 291 ? 5.98 12.523 18.594 1 98.38 291 TYR B CA 1
ATOM 5287 C C . TYR B 1 291 ? 6.562 13.914 18.797 1 98.38 291 TYR B C 1
ATOM 5289 O O . TYR B 1 291 ? 7.109 14.5 17.859 1 98.38 291 TYR B O 1
ATOM 5297 N N . ALA B 1 292 ? 6.484 14.445 20 1 98 292 ALA B N 1
ATOM 5298 C CA . ALA B 1 292 ? 7.082 15.734 20.344 1 98 292 ALA B CA 1
ATOM 5299 C C . ALA B 1 292 ? 8.594 15.711 20.156 1 98 292 ALA B C 1
ATOM 5301 O O . ALA B 1 292 ? 9.18 16.656 19.625 1 98 292 ALA B O 1
ATOM 5302 N N . HIS B 1 293 ? 9.18 14.633 20.594 1 98.56 293 HIS B N 1
ATOM 5303 C CA . HIS B 1 293 ? 10.617 14.484 20.422 1 98.56 293 HIS B CA 1
ATOM 5304 C C . HIS B 1 293 ? 11 14.492 18.938 1 98.56 293 HIS B C 1
ATOM 5306 O O . HIS B 1 293 ? 11.984 15.125 18.562 1 98.56 293 HIS B O 1
ATOM 5312 N N . PHE B 1 294 ? 10.258 13.82 18.125 1 98.75 294 PHE B N 1
ATOM 5313 C CA . PHE B 1 294 ? 10.461 13.82 16.688 1 98.75 294 PHE B CA 1
ATOM 5314 C C . PHE B 1 294 ? 10.398 15.234 16.125 1 98.75 294 PHE B C 1
ATOM 5316 O O . PHE B 1 294 ? 11.266 15.641 15.359 1 98.75 294 PHE B O 1
ATOM 5323 N N . LEU B 1 295 ? 9.438 16.016 16.562 1 98.06 295 LEU B N 1
ATOM 5324 C CA . LEU B 1 295 ? 9.266 17.391 16.109 1 98.06 295 LEU B CA 1
ATOM 5325 C C . LEU B 1 295 ? 10.406 18.266 16.594 1 98.06 295 LEU B C 1
ATOM 5327 O O . LEU B 1 295 ? 10.836 19.188 15.898 1 98.06 295 LEU B O 1
ATOM 5331 N N . GLU B 1 296 ? 10.828 18.016 17.781 1 97.94 296 GLU B N 1
ATOM 5332 C CA . GLU B 1 296 ? 11.969 18.766 18.297 1 97.94 296 GLU B CA 1
ATOM 5333 C C . GLU B 1 296 ? 13.203 18.578 17.422 1 97.94 296 GLU B C 1
ATOM 5335 O O . GLU B 1 296 ? 13.938 19.531 17.172 1 97.94 296 GLU B O 1
ATOM 5340 N N . ILE B 1 297 ? 13.391 17.359 17.031 1 98.56 297 ILE B N 1
ATOM 5341 C CA . ILE B 1 297 ? 14.508 17.094 16.141 1 98.56 297 ILE B CA 1
ATOM 5342 C C . ILE B 1 297 ? 14.312 17.828 14.82 1 98.56 297 ILE B C 1
ATOM 5344 O O . ILE B 1 297 ? 15.242 18.438 14.289 1 98.56 297 ILE B O 1
ATOM 5348 N N . LEU B 1 298 ? 13.07 17.859 14.336 1 97.5 298 LEU B N 1
ATOM 5349 C CA . LEU B 1 298 ? 12.75 18.516 13.07 1 97.5 298 LEU B CA 1
ATOM 5350 C C . LEU B 1 298 ? 12.953 20.016 13.164 1 97.5 298 LEU B C 1
ATOM 5352 O O . LEU B 1 298 ? 13 20.719 12.141 1 97.5 298 LEU B O 1
ATOM 5356 N N . ASP B 1 299 ? 13.102 20.516 14.312 1 95.12 299 ASP B N 1
ATOM 5357 C CA . ASP B 1 299 ? 13.305 21.953 14.492 1 95.12 299 ASP B CA 1
ATOM 5358 C C . ASP B 1 299 ? 14.781 22.328 14.352 1 95.12 299 ASP B C 1
ATOM 5360 O O . ASP B 1 299 ? 15.133 23.5 14.336 1 95.12 299 ASP B O 1
ATOM 5364 N N . ARG B 1 300 ? 15.617 21.344 14.172 1 97.25 300 ARG B N 1
ATOM 5365 C CA . ARG B 1 300 ? 17.047 21.594 14.07 1 97.25 300 ARG B CA 1
ATOM 5366 C C . ARG B 1 300 ? 17.422 22.062 12.672 1 97.25 300 ARG B C 1
ATOM 5368 O O . ARG B 1 300 ? 17.297 21.312 11.703 1 97.25 300 ARG B O 1
ATOM 5375 N N . GLU B 1 301 ? 18 23.203 12.57 1 96.56 301 GLU B N 1
ATOM 5376 C CA . GLU B 1 301 ? 18.25 23.891 11.312 1 96.56 301 GLU B CA 1
ATOM 5377 C C . GLU B 1 301 ? 19.266 23.156 10.461 1 96.56 301 GLU B C 1
ATOM 5379 O O . GLU B 1 301 ? 19.203 23.172 9.234 1 96.56 301 GLU B O 1
ATOM 5384 N N . GLU B 1 302 ? 20.188 22.484 11.039 1 98.12 302 GLU B N 1
ATOM 5385 C CA . GLU B 1 302 ? 21.266 21.812 10.312 1 98.12 302 GLU B CA 1
ATOM 5386 C C . GLU B 1 302 ? 20.734 20.656 9.477 1 98.12 302 GLU B C 1
ATOM 5388 O O . GLU B 1 302 ? 21.422 20.156 8.594 1 98.12 302 GLU B O 1
ATOM 5393 N N . LEU B 1 303 ? 19.469 20.234 9.75 1 98.5 303 LEU B N 1
ATOM 5394 C CA . LEU B 1 303 ? 18.875 19.109 9.039 1 98.5 303 LEU B CA 1
ATOM 5395 C C . LEU B 1 303 ? 18.266 19.562 7.719 1 98.5 303 LEU B C 1
ATOM 5397 O O . LEU B 1 303 ? 17.922 18.734 6.875 1 98.5 303 LEU B O 1
ATOM 5401 N N . TYR B 1 304 ? 18.203 20.828 7.473 1 98.31 304 TYR B N 1
ATOM 5402 C CA . TYR B 1 304 ? 17.391 21.344 6.371 1 98.31 304 TYR B CA 1
ATOM 5403 C C . TYR B 1 304 ? 18.281 21.719 5.18 1 98.31 304 TYR B C 1
ATOM 5405 O O . TYR B 1 304 ? 19.344 22.297 5.348 1 98.31 304 TYR B O 1
ATOM 5413 N N . TRP B 1 305 ? 17.812 21.297 4.078 1 98 305 TRP B N 1
ATOM 5414 C CA . TRP B 1 305 ? 18.203 21.922 2.82 1 98 305 TRP B CA 1
ATOM 5415 C C . TRP B 1 305 ? 17.094 22.859 2.322 1 98 305 TRP B C 1
ATOM 5417 O O . TRP B 1 305 ? 15.992 22.406 2.023 1 98 305 TRP B O 1
ATOM 5427 N N . LYS B 1 306 ? 17.359 24.141 2.285 1 96.44 306 LYS B N 1
ATOM 5428 C CA . LYS B 1 306 ? 16.453 25.156 1.772 1 96.44 306 LYS B CA 1
ATOM 5429 C C . LYS B 1 306 ? 16.906 25.672 0.408 1 96.44 306 LYS B C 1
ATOM 5431 O O . LYS B 1 306 ? 18.062 26.078 0.246 1 96.44 306 LYS B O 1
ATOM 5436 N N . HIS B 1 307 ? 16.031 25.562 -0.521 1 93.12 307 HIS B N 1
ATOM 5437 C CA . HIS B 1 307 ? 16.453 25.953 -1.86 1 93.12 307 HIS B CA 1
ATOM 5438 C C . HIS B 1 307 ? 15.281 26.516 -2.67 1 93.12 307 HIS B C 1
ATOM 5440 O O . HIS B 1 307 ? 14.125 26.141 -2.428 1 93.12 307 HIS B O 1
ATOM 5446 N N . GLY B 1 308 ? 15.625 27.406 -3.547 1 89.5 308 GLY B N 1
ATOM 5447 C CA . GLY B 1 308 ? 14.656 27.922 -4.496 1 89.5 308 GLY B CA 1
ATOM 5448 C C . GLY B 1 308 ? 14.672 27.188 -5.828 1 89.5 308 GLY B C 1
ATOM 5449 O O . GLY B 1 308 ? 15.703 27.156 -6.508 1 89.5 308 GLY B O 1
ATOM 5450 N N . LEU B 1 309 ? 13.539 26.609 -6.102 1 87.94 309 LEU B N 1
ATOM 5451 C CA . LEU B 1 309 ? 13.445 25.938 -7.395 1 87.94 309 LEU B CA 1
ATOM 5452 C C . LEU B 1 309 ? 13.32 26.953 -8.523 1 87.94 309 LEU B C 1
ATOM 5454 O O . LEU B 1 309 ? 12.656 27.984 -8.375 1 87.94 309 LEU B O 1
ATOM 5458 N N . LYS B 1 310 ? 14.016 26.703 -9.602 1 89 310 LYS B N 1
ATOM 5459 C CA . LYS B 1 310 ? 13.969 27.562 -10.789 1 89 310 LYS B CA 1
ATOM 5460 C C . LYS B 1 310 ? 13.188 26.891 -11.914 1 89 310 LYS B C 1
ATOM 5462 O O . LYS B 1 310 ? 13.188 25.656 -12.039 1 89 310 LYS B O 1
ATOM 5467 N N . PRO B 1 311 ? 12.523 27.797 -12.703 1 93.31 311 PRO B N 1
ATOM 5468 C CA . PRO B 1 311 ? 11.836 27.203 -13.859 1 93.31 311 PRO B CA 1
ATOM 5469 C C . PRO B 1 311 ? 12.75 26.312 -14.695 1 93.31 311 PRO B C 1
ATOM 5471 O O . PRO B 1 311 ? 13.906 26.672 -14.945 1 93.31 311 PRO B O 1
ATOM 5474 N N . GLY B 1 312 ? 12.25 25.109 -15.039 1 92.94 312 GLY B N 1
ATOM 5475 C CA . GLY B 1 312 ? 13.023 24.172 -15.844 1 92.94 312 GLY B CA 1
ATOM 5476 C C . GLY B 1 312 ? 13.766 23.141 -15.008 1 92.94 312 GLY B C 1
ATOM 5477 O O . GLY B 1 312 ? 14.414 22.25 -15.555 1 92.94 312 GLY B O 1
ATOM 5478 N N . THR B 1 313 ? 13.672 23.297 -13.773 1 94 313 THR B N 1
ATOM 5479 C CA . THR B 1 313 ? 14.273 22.312 -12.875 1 94 313 THR B CA 1
ATOM 5480 C C . THR B 1 313 ? 13.203 21.406 -12.266 1 94 313 THR B C 1
ATOM 5482 O O . THR B 1 313 ? 12.188 21.891 -11.766 1 94 313 THR B O 1
ATOM 5485 N N . VAL B 1 314 ? 13.43 20.125 -12.391 1 97.44 314 VAL B N 1
ATOM 5486 C CA . VAL B 1 314 ? 12.555 19.125 -11.781 1 97.44 314 VAL B CA 1
ATOM 5487 C C . VAL B 1 314 ? 13.266 18.453 -10.609 1 97.44 314 VAL B C 1
ATOM 5489 O O . VAL B 1 314 ? 14.422 18.031 -10.734 1 97.44 314 VAL B O 1
ATOM 5492 N N . VAL B 1 315 ? 12.625 18.453 -9.516 1 97.81 315 VAL B N 1
ATOM 5493 C CA . VAL B 1 315 ? 13.156 17.734 -8.359 1 97.81 315 VAL B CA 1
ATOM 5494 C C . VAL B 1 315 ? 12.234 16.578 -8.008 1 97.81 315 VAL B C 1
ATOM 5496 O O . VAL B 1 315 ? 11.008 16.719 -8.031 1 97.81 315 VAL B O 1
ATOM 5499 N N . ILE B 1 316 ? 12.828 15.43 -7.723 1 98.5 316 ILE B N 1
ATOM 5500 C CA . ILE B 1 316 ? 12.102 14.234 -7.324 1 98.5 316 ILE B CA 1
ATOM 5501 C C . ILE B 1 316 ? 12.516 13.82 -5.914 1 98.5 316 ILE B C 1
ATOM 5503 O O . ILE B 1 316 ? 13.695 13.602 -5.645 1 98.5 316 ILE B O 1
ATOM 5507 N N . TYR B 1 317 ? 11.555 13.789 -5.02 1 98.62 317 TYR B N 1
ATOM 5508 C CA . TYR B 1 317 ? 11.789 13.336 -3.652 1 98.62 317 TYR B CA 1
ATOM 5509 C C . TYR B 1 317 ? 11.234 11.938 -3.439 1 98.62 317 TYR B C 1
ATOM 5511 O O . TYR B 1 317 ? 10.109 11.641 -3.865 1 98.62 317 TYR B O 1
ATOM 5519 N N . ASN B 1 318 ? 12.039 11.039 -2.826 1 98.81 318 ASN B N 1
ATOM 5520 C CA . ASN B 1 318 ? 11.469 9.82 -2.262 1 98.81 318 ASN B CA 1
ATOM 5521 C C . ASN B 1 318 ? 10.516 10.125 -1.108 1 98.81 318 ASN B C 1
ATOM 5523 O O . ASN B 1 318 ? 10.953 10.359 0.019 1 98.81 318 ASN B O 1
ATOM 5527 N N . ASN B 1 319 ? 9.266 10.078 -1.368 1 98.81 319 ASN B N 1
ATOM 5528 C CA . ASN B 1 319 ? 8.219 10.5 -0.443 1 98.81 319 ASN B CA 1
ATOM 5529 C C . ASN B 1 319 ? 8.117 9.562 0.755 1 98.81 319 ASN B C 1
ATOM 5531 O O . ASN B 1 319 ? 7.441 9.867 1.737 1 98.81 319 ASN B O 1
ATOM 5535 N N . TRP B 1 320 ? 8.797 8.406 0.697 1 98.81 320 TRP B N 1
ATOM 5536 C CA . TRP B 1 320 ? 8.82 7.488 1.829 1 98.81 320 TRP B CA 1
ATOM 5537 C C . TRP B 1 320 ? 9.969 7.828 2.777 1 98.81 320 TRP B C 1
ATOM 5539 O O . TRP B 1 320 ? 10.125 7.191 3.822 1 98.81 320 TRP B O 1
ATOM 5549 N N . ARG B 1 321 ? 10.664 8.844 2.424 1 98.81 321 ARG B N 1
ATOM 5550 C CA . ARG B 1 321 ? 11.875 9.133 3.18 1 98.81 321 ARG B CA 1
ATOM 5551 C C . ARG B 1 321 ? 12.023 10.633 3.434 1 98.81 321 ARG B C 1
ATOM 5553 O O . ARG B 1 321 ? 12.094 11.07 4.582 1 98.81 321 ARG B O 1
ATOM 5560 N N . VAL B 1 322 ? 11.945 11.383 2.389 1 98.81 322 VAL B N 1
ATOM 5561 C CA . VAL B 1 322 ? 12.273 12.805 2.439 1 98.81 322 VAL B CA 1
ATOM 5562 C C . VAL B 1 322 ? 11.023 13.609 2.805 1 98.81 322 VAL B C 1
ATOM 5564 O O . VAL B 1 322 ? 9.984 13.477 2.158 1 98.81 322 VAL B O 1
ATOM 5567 N N . LEU B 1 323 ? 11.117 14.359 3.836 1 98.81 323 LEU B N 1
ATOM 5568 C CA . LEU B 1 323 ? 10.07 15.312 4.188 1 98.81 323 LEU B CA 1
ATOM 5569 C C . LEU B 1 323 ? 10.266 16.641 3.453 1 98.81 323 LEU B C 1
ATOM 5571 O O . LEU B 1 323 ? 11.391 17.109 3.314 1 98.81 323 LEU B O 1
ATOM 5575 N N . HIS B 1 324 ? 9.172 17.141 2.949 1 98.19 324 HIS B N 1
ATOM 5576 C CA . HIS B 1 324 ? 9.273 18.406 2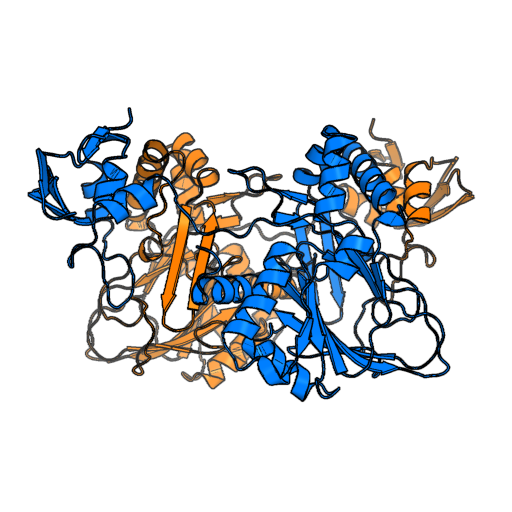.225 1 98.19 324 HIS B CA 1
ATOM 5577 C C . HIS B 1 324 ? 8.297 19.438 2.77 1 98.19 324 HIS B C 1
ATOM 5579 O O . HIS B 1 324 ? 7.277 19.078 3.361 1 98.19 324 HIS B O 1
ATOM 5585 N N . GLY B 1 325 ? 8.648 20.656 2.695 1 96 325 GLY B N 1
ATOM 5586 C CA . GLY B 1 325 ? 7.84 21.797 3.07 1 96 325 GLY B CA 1
ATOM 5587 C C . GLY B 1 325 ? 8.188 23.047 2.285 1 96 325 GLY B C 1
ATOM 5588 O O . GLY B 1 325 ? 8.688 22.969 1.161 1 96 325 GLY B O 1
ATOM 5589 N N . ARG B 1 326 ? 7.703 24.172 2.789 1 93.38 326 ARG B N 1
ATOM 5590 C CA . ARG B 1 326 ? 8 25.453 2.143 1 93.38 326 ARG B CA 1
ATOM 5591 C C . ARG B 1 326 ? 7.938 26.594 3.143 1 93.38 326 ARG B C 1
ATOM 5593 O O . ARG B 1 326 ? 7.211 26.531 4.137 1 93.38 326 ARG B O 1
ATOM 5600 N N . THR B 1 327 ? 8.656 27.609 2.85 1 92.88 327 THR B N 1
ATOM 5601 C CA . THR B 1 327 ? 8.484 28.859 3.586 1 92.88 327 THR B CA 1
ATOM 5602 C C . THR B 1 327 ? 7.34 29.688 2.998 1 92.88 327 THR B C 1
ATOM 5604 O O . THR B 1 327 ? 6.898 29.422 1.874 1 92.88 327 THR B O 1
ATOM 5607 N N . SER B 1 328 ? 6.848 30.578 3.754 1 91.31 328 SER B N 1
ATOM 5608 C CA . SER B 1 328 ? 5.824 31.484 3.238 1 91.31 328 SER B CA 1
ATOM 5609 C C . SER B 1 328 ? 6.32 32.25 2.012 1 91.31 328 SER B C 1
ATOM 5611 O O . SER B 1 328 ? 7.527 32.375 1.809 1 91.31 328 SER B O 1
ATOM 5613 N N . PHE B 1 329 ? 5.348 32.656 1.2 1 90.5 329 PHE B N 1
ATOM 5614 C CA . PHE B 1 329 ? 5.793 33.375 0.006 1 90.5 329 PHE B CA 1
ATOM 5615 C C . PHE B 1 329 ? 4.77 34.406 -0.42 1 90.5 329 PHE B C 1
ATOM 5617 O O . PHE B 1 329 ? 3.621 34.375 0.03 1 90.5 329 PHE B O 1
ATOM 5624 N N . THR B 1 330 ? 5.191 35.312 -1.159 1 91.25 330 THR B N 1
ATOM 5625 C CA . THR B 1 330 ? 4.359 36.312 -1.834 1 91.25 330 THR B CA 1
ATOM 5626 C C . THR B 1 330 ? 4.527 36.219 -3.348 1 91.25 330 THR B C 1
ATOM 5628 O O . THR B 1 330 ? 5.523 35.656 -3.834 1 91.25 330 THR B O 1
ATOM 5631 N N . GLY B 1 331 ? 3.51 36.656 -4.043 1 88.31 331 GLY B N 1
ATOM 5632 C CA . GLY B 1 331 ? 3.598 36.656 -5.496 1 88.31 331 GLY B CA 1
ATOM 5633 C C . GLY B 1 331 ? 3.141 35.344 -6.113 1 88.31 331 GLY B C 1
ATOM 5634 O O . GLY B 1 331 ? 2.691 34.438 -5.402 1 88.31 331 GLY B O 1
ATOM 5635 N N . LYS B 1 332 ? 3.316 35.312 -7.418 1 88.12 332 LYS B N 1
ATOM 5636 C CA . LYS B 1 332 ? 2.838 34.156 -8.164 1 88.12 332 LYS B CA 1
ATOM 5637 C C . LYS B 1 332 ? 3.857 33 -8.133 1 88.12 332 LYS B C 1
ATOM 5639 O O . LYS B 1 332 ? 5.059 33.25 -8.297 1 88.12 332 LYS B O 1
ATOM 5644 N N . ARG B 1 333 ? 3.477 31.906 -7.84 1 88.62 333 ARG B N 1
ATOM 5645 C CA . ARG B 1 333 ? 4.254 30.672 -7.855 1 88.62 333 ARG B CA 1
ATOM 5646 C C . ARG B 1 333 ? 3.443 29.516 -8.438 1 88.62 333 ARG B C 1
ATOM 5648 O O . ARG B 1 333 ? 2.4 29.141 -7.898 1 88.62 333 ARG B O 1
ATOM 5655 N N . VAL B 1 334 ? 3.918 29 -9.586 1 90.69 334 VAL B N 1
ATOM 5656 C CA . VAL B 1 334 ? 3.189 27.922 -10.242 1 90.69 334 VAL B CA 1
ATOM 5657 C C . VAL B 1 334 ? 4.094 26.703 -10.375 1 90.69 334 VAL B C 1
ATOM 5659 O O . VAL B 1 334 ? 5.191 26.797 -10.938 1 90.69 334 VAL B O 1
ATOM 5662 N N . PHE B 1 335 ? 3.572 25.594 -9.836 1 91.94 335 PHE B N 1
ATOM 5663 C CA . PHE B 1 335 ? 4.242 24.297 -9.938 1 91.94 335 PHE B CA 1
ATOM 5664 C C . PHE B 1 335 ? 3.387 23.312 -10.719 1 91.94 335 PHE B C 1
ATOM 5666 O O . PHE B 1 335 ? 2.162 23.438 -10.758 1 91.94 335 PHE B O 1
ATOM 5673 N N . GLY B 1 336 ? 4.09 22.453 -11.297 1 94.94 336 GLY B N 1
ATOM 5674 C CA . GLY B 1 336 ? 3.48 21.203 -11.75 1 94.94 336 GLY B CA 1
ATOM 5675 C C . GLY B 1 336 ? 4.148 19.969 -11.172 1 94.94 336 GLY B C 1
ATOM 5676 O O . GLY B 1 336 ? 5.266 20.047 -10.656 1 94.94 336 GLY B O 1
ATOM 5677 N N . GLY B 1 337 ? 3.436 18.891 -11.211 1 96.88 337 GLY B N 1
ATOM 5678 C CA . GLY B 1 337 ? 4.039 17.688 -10.68 1 96.88 337 GLY B CA 1
ATOM 5679 C C . GLY B 1 337 ? 3.145 16.469 -10.812 1 96.88 337 GLY B C 1
ATOM 5680 O O . GLY B 1 337 ? 2.176 16.484 -11.578 1 96.88 337 GLY B O 1
ATOM 5681 N N . CYS B 1 338 ? 3.594 15.438 -10.219 1 98.5 338 CYS B N 1
ATOM 5682 C CA . CYS B 1 338 ? 2.887 14.164 -10.156 1 98.5 338 CYS B CA 1
ATOM 5683 C C . CYS B 1 338 ? 3.492 13.258 -9.094 1 98.5 338 CYS B C 1
ATOM 5685 O O . CYS B 1 338 ? 4.418 13.656 -8.383 1 98.5 338 CYS B O 1
ATOM 5687 N N . TYR B 1 339 ? 2.861 12.141 -8.977 1 98.62 339 TYR B N 1
ATOM 5688 C CA . TYR B 1 339 ? 3.375 11.094 -8.102 1 98.62 339 TYR B CA 1
ATOM 5689 C C . TYR B 1 339 ? 3.705 9.836 -8.891 1 98.62 339 TYR B C 1
ATOM 5691 O O . TYR B 1 339 ? 3.104 9.57 -9.938 1 98.62 339 TYR B O 1
ATOM 5699 N N . LEU B 1 340 ? 4.691 9.141 -8.43 1 98.38 340 LEU B N 1
ATOM 5700 C CA . LEU B 1 340 ? 4.953 7.77 -8.844 1 98.38 340 LEU B CA 1
ATOM 5701 C C . LEU B 1 340 ? 4.812 6.812 -7.66 1 98.38 340 LEU B C 1
ATOM 5703 O O . LEU B 1 340 ? 5.219 7.133 -6.543 1 98.38 340 LEU B O 1
ATOM 5707 N N . SER B 1 341 ? 4.238 5.656 -7.961 1 97.94 341 SER B N 1
ATOM 5708 C CA . SER B 1 341 ? 4.148 4.684 -6.875 1 97.94 341 SER B CA 1
ATOM 5709 C C . SER B 1 341 ? 5.512 4.086 -6.559 1 97.94 341 SER B C 1
ATOM 5711 O O . SER B 1 341 ? 6.391 4.031 -7.422 1 97.94 341 SER B O 1
ATOM 5713 N N . MET B 1 342 ? 5.676 3.672 -5.316 1 98.25 342 MET B N 1
ATOM 5714 C CA . MET B 1 342 ? 6.918 3.008 -4.93 1 98.25 342 MET B CA 1
ATOM 5715 C C . MET B 1 342 ? 7.082 1.687 -5.672 1 98.25 342 MET B C 1
ATOM 5717 O O . MET B 1 342 ? 8.195 1.313 -6.043 1 98.25 342 MET B O 1
ATOM 5721 N N . THR B 1 343 ? 6.02 1.022 -5.953 1 98.06 343 THR B N 1
ATOM 5722 C CA . THR B 1 343 ? 6.02 -0.23 -6.699 1 98.06 343 THR B CA 1
ATOM 5723 C C . THR B 1 343 ? 6.668 -0.045 -8.07 1 98.06 343 THR B C 1
ATOM 5725 O O . THR B 1 343 ? 7.574 -0.793 -8.438 1 98.06 343 THR B O 1
ATOM 5728 N N . GLU B 1 344 ? 6.207 0.958 -8.766 1 98 344 GLU B N 1
ATOM 5729 C CA . GLU B 1 344 ? 6.703 1.211 -10.109 1 98 344 GLU B CA 1
ATOM 5730 C C . GLU B 1 344 ? 8.156 1.69 -10.086 1 98 344 GLU B C 1
ATOM 5732 O O . GLU B 1 344 ? 8.953 1.307 -10.938 1 98 344 GLU B O 1
ATOM 5737 N N . PHE B 1 345 ? 8.469 2.475 -9.117 1 98.56 345 PHE B N 1
ATOM 5738 C CA . PHE B 1 345 ? 9.82 3.002 -8.992 1 98.56 345 PHE B CA 1
ATOM 5739 C C . PHE B 1 345 ? 10.82 1.875 -8.758 1 98.56 345 PHE B C 1
ATOM 5741 O O . PHE B 1 345 ? 11.844 1.789 -9.438 1 98.56 345 PHE B O 1
ATOM 5748 N N . LEU B 1 346 ? 10.516 0.997 -7.848 1 98.25 346 LEU B N 1
ATOM 5749 C CA . LEU B 1 346 ? 11.422 -0.097 -7.516 1 98.25 346 LEU B CA 1
ATOM 5750 C C . LEU B 1 346 ? 11.508 -1.104 -8.656 1 98.25 346 LEU B C 1
ATOM 5752 O O . LEU B 1 346 ? 12.555 -1.702 -8.891 1 98.25 346 LEU B O 1
ATOM 5756 N N . SER B 1 347 ? 10.359 -1.3 -9.32 1 98.5 347 SER B N 1
ATOM 5757 C CA . SER B 1 347 ? 10.398 -2.133 -10.516 1 98.5 347 SER B CA 1
ATOM 5758 C C . SER B 1 347 ? 11.406 -1.606 -11.531 1 98.5 347 SER B C 1
ATOM 5760 O O . SER B 1 347 ? 12.203 -2.375 -12.078 1 98.5 347 SER B O 1
ATOM 5762 N N . LYS B 1 348 ? 11.383 -0.291 -11.727 1 98.31 348 LYS B N 1
ATOM 5763 C CA . LYS B 1 348 ? 12.328 0.332 -12.656 1 98.31 348 LYS B CA 1
ATOM 5764 C C . LYS B 1 348 ? 13.766 0.134 -12.188 1 98.31 348 LYS B C 1
ATOM 5766 O O . LYS B 1 348 ? 14.641 -0.203 -12.984 1 98.31 348 LYS B O 1
ATOM 5771 N N . ALA B 1 349 ? 14.016 0.341 -10.93 1 98.5 349 ALA B N 1
ATOM 5772 C CA . ALA B 1 349 ? 15.352 0.155 -10.375 1 98.5 349 ALA B CA 1
ATOM 5773 C C . ALA B 1 349 ? 15.852 -1.267 -10.609 1 98.5 349 ALA B C 1
ATOM 5775 O O . ALA B 1 349 ? 17.031 -1.476 -10.906 1 98.5 349 ALA B O 1
ATOM 5776 N N . ARG B 1 350 ? 14.977 -2.221 -10.461 1 98 350 ARG B N 1
ATOM 5777 C CA . ARG B 1 350 ? 15.344 -3.619 -10.656 1 98 350 ARG B CA 1
ATOM 5778 C C . ARG B 1 350 ? 15.617 -3.918 -12.125 1 98 350 ARG B C 1
ATOM 5780 O O . ARG B 1 350 ? 16.547 -4.652 -12.453 1 98 350 ARG B O 1
ATOM 5787 N N . THR B 1 351 ? 14.797 -3.34 -13.023 1 97.38 351 THR B N 1
ATOM 5788 C CA . THR B 1 351 ? 15.008 -3.566 -14.453 1 97.38 351 THR B CA 1
ATOM 5789 C C . THR B 1 351 ? 16.344 -2.986 -14.906 1 97.38 351 THR B C 1
ATOM 5791 O O . THR B 1 351 ? 16.938 -3.473 -15.867 1 97.38 351 THR B O 1
ATOM 5794 N N . LEU B 1 352 ? 16.828 -1.976 -14.133 1 97.25 352 LEU B N 1
ATOM 5795 C CA . LEU B 1 352 ? 18.109 -1.356 -14.43 1 97.25 352 LEU B CA 1
ATOM 5796 C C . LEU B 1 352 ? 19.234 -2.062 -13.68 1 97.25 352 LEU B C 1
ATOM 5798 O O . LEU B 1 352 ? 20.391 -1.633 -13.734 1 97.25 352 LEU B O 1
ATOM 5802 N N . LYS B 1 353 ? 18.906 -3.084 -12.875 1 96.44 353 LYS B N 1
ATOM 5803 C CA . LYS B 1 353 ? 19.859 -3.922 -12.148 1 96.44 353 LYS B CA 1
ATOM 5804 C C . LYS B 1 353 ? 20.594 -3.115 -11.086 1 96.44 353 LYS B C 1
ATOM 5806 O O . LYS B 1 353 ? 21.781 -3.352 -10.828 1 96.44 353 LYS B O 1
ATOM 5811 N N . LEU B 1 354 ? 19.891 -2.154 -10.586 1 97.62 354 LEU B N 1
ATOM 5812 C CA . LEU B 1 354 ? 20.453 -1.368 -9.5 1 97.62 354 LEU B CA 1
ATOM 5813 C C . LEU B 1 354 ? 20.203 -2.029 -8.156 1 97.62 354 LEU B C 1
ATOM 5815 O O . LEU B 1 354 ? 20.938 -1.801 -7.191 1 97.62 354 LEU B O 1
ATOM 5819 N N . ILE B 1 355 ? 19.172 -2.756 -8.109 1 96.81 355 ILE B N 1
ATOM 5820 C CA . ILE B 1 355 ? 18.812 -3.541 -6.934 1 96.81 355 ILE B CA 1
ATOM 5821 C C . ILE B 1 355 ? 18.312 -4.918 -7.363 1 96.81 355 ILE B C 1
ATOM 5823 O O . ILE B 1 355 ? 18.078 -5.16 -8.547 1 96.81 355 ILE B O 1
ATOM 5827 N N . SER B 1 356 ? 18.281 -5.836 -6.344 1 92.06 356 SER B N 1
ATOM 5828 C CA . SER B 1 356 ? 17.719 -7.156 -6.613 1 92.06 356 SER B CA 1
ATOM 5829 C C . SER B 1 356 ? 16.234 -7.191 -6.312 1 92.06 356 SER B C 1
ATOM 5831 O O . SER B 1 356 ? 15.742 -6.434 -5.473 1 92.06 356 SER B O 1
#

Radius of gyration: 27.02 Å; Cα contacts (8 Å, |Δi|>4): 1556; chains: 2; bounding box: 65×80×63 Å

InterPro domains:
  IPR003819 TauD/TfdA-like domain [PF02668] (91-339)
  IPR010376 Gamma-butyrobetaine hydroxylase-like, N-terminal [PF06155] (13-77)
  IPR012776 Trimethyllysine dioxygenase [TIGR02410] (15-353)
  IPR038492 GBBH-like, N-terminal domain superfamily [G3DSA:3.30.2020.30] (5-81)
  IPR042098 Glutarate 2-hydroxylase superfamily [G3DSA:3.60.130.10] (82-354)
  IPR050411 Alpha-ketoglutarate-dependent hydroxylases [PTHR10696] (17-352)

Foldseek 3Di:
DFDWDDDPPDTDGDDQLVVQQPFPPVCAADPVVRDGDDDPVRNVVSNPKDWPDWDDDPQWIWTAIPVGDIGIDRNCCRRCVRVVVKFDAAADFDWQVCLVPPADEEELVCLVPLVRVLSQLSSCRHHQKGKYFQFAQDQVSQQVSCVSQNQFDQDPQGSKHKAQPPDDFPDCSNDQAWFQFFFPPLLDQAGFFKWKKAWRDDDPPKDWWWKKKFFQLNLLVVLCVVPVLLSVCQQPKKFKFWGDDVPDITIDIHGQWHADPVPRHTDFGHDDPVRTDPDAIPCNVSNVVSVVSSVVSSVDPRRMHIGDHDHRMMMMGRSRTMTMITHGMDDGTMMMIGTHHPVSNVVSCVVSVNID/DFDWDDDPPDTDGDDQLVVQQPFPDVCFADPVVRDGDDDPVRNVVSNPKDWPDWDDDPQWIWTAIPVGDIGIDRNCCRRCVRVVVKFDAAADFDWQVCLVPPADEEELVCLVPLVRVLSQLSSCRHHQKGKYFQFAQDQVSQQVSCVSQNQFDQDPQGSKHKAQPPDDFPDCSNDQAWFQFFFPPLLDQAGFFKWKKAWRDDDPPKDWWWKKKFFQLNLLVVLCVVPVLLSVCQQPKKFKFWGDDVPDITIDIHGQWHADPVPRHTDFGHDDPVRTDPDAIPCNVSNVVSVVSSVVSSVDPRRMHIGDHDHRMMMMGRSRTMTMITHGMDDGTMMMIGTHHPVSNVVSCVVSVNID

Solvent-accessible surface area (backbone atoms only — not comparable to full-atom values): 37140 Å² total; per-residue (Å²): 126,76,42,67,44,77,54,88,96,38,74,41,77,41,55,64,47,58,52,58,74,57,37,64,41,81,78,34,21,39,79,88,31,58,32,53,43,79,48,71,67,56,51,59,53,45,67,71,51,44,81,70,47,70,50,76,57,98,64,28,34,38,38,34,34,65,80,71,50,73,40,66,39,52,43,66,57,52,51,34,39,71,68,61,66,64,52,70,66,72,64,51,74,37,45,6,68,46,58,68,66,65,40,44,77,43,49,50,87,42,49,85,38,67,66,49,39,49,48,40,53,47,18,30,59,28,61,25,29,24,38,36,34,80,36,65,54,44,63,68,49,47,51,59,56,46,51,74,58,32,71,62,35,76,51,98,70,40,41,62,38,67,44,66,80,78,70,89,68,51,50,77,84,77,54,53,64,62,40,74,65,21,27,64,50,55,22,34,76,66,43,48,19,32,41,37,41,30,26,44,43,67,40,87,86,35,45,74,50,30,36,32,34,34,40,38,59,33,53,52,51,50,39,36,73,76,35,52,64,39,37,51,45,35,49,63,51,44,42,39,19,35,44,50,46,97,87,40,35,34,58,23,73,46,33,40,34,40,54,39,89,84,82,62,44,78,71,33,37,49,45,40,83,49,31,51,46,78,57,68,42,94,51,48,71,62,44,52,55,26,51,43,52,54,49,56,57,70,66,42,70,68,36,44,32,73,43,73,80,46,65,18,34,36,42,35,32,28,24,34,36,30,18,39,30,30,44,39,42,46,70,56,54,31,35,28,34,38,31,28,40,47,49,50,48,50,10,36,39,32,67,68,64,55,32,105,127,76,41,68,44,77,53,87,95,38,75,40,75,40,55,64,45,58,52,58,75,56,36,65,41,80,77,35,21,38,78,88,30,58,31,51,43,78,49,70,66,56,51,60,51,45,68,71,51,45,82,68,46,71,50,77,56,98,64,28,35,39,36,35,34,65,81,69,51,74,40,67,40,53,42,65,56,52,53,35,42,72,68,60,67,64,52,70,66,72,65,50,73,37,45,6,69,45,60,68,64,66,41,43,77,42,51,49,86,42,49,85,38,67,67,49,40,51,47,40,53,46,18,29,58,28,60,25,30,26,38,35,32,80,35,67,53,44,64,68,49,48,52,59,56,45,51,76,58,32,70,60,34,75,50,98,72,40,42,63,37,65,44,67,81,79,68,88,67,52,49,75,83,78,55,53,63,62,40,73,63,22,25,64,49,54,21,33,76,64,43,48,19,32,40,37,43,29,27,46,42,67,40,86,84,34,46,76,49,30,37,31,35,33,40,36,60,32,53,51,50,51,40,36,72,74,35,53,64,38,37,50,43,35,50,63,51,44,44,38,20,36,46,50,47,95,87,41,34,33,58,23,74,44,32,40,34,39,55,39,90,83,81,61,45,77,68,34,39,50,46,40,82,48,31,50,46,76,57,67,42,95,52,49,70,61,44,52,55,25,50,44,52,53,50,56,56,70,66,42,68,69,38,43,31,74,43,72,80,45,66,18,33,35,40,35,33,29,24,34,36,31,20,41,30,28,43,37,43,45,71,56,54,31,34,27,34,38,33,27,39,46,50,49,48,51,10,38,38,33,67,69,65,56,31,104

Organism: Aphis gossypii (NCBI:txid80765)